Protein 3R89 (pdb70)

B-factor: mean 19.77, std 6.14, range [9.27, 49.95]

CATH classification: 3.20.20.70

Secondary structure (DSSP, 8-state):
----HHHHHHHHHHHH-SEEEE----GGGS----TT--HHHHHHHHHHHHHHHHTTS-SEEEEEHHHHHTTTTT--HHHHHHHHHHHTT--EEEEEEE---HHHH--HHHHHSGGG--SEEEE------SGGGHHHHHTTS-EEEEEEE--SGGGGTTTT-EETTEETHHHHHH--TTGGGG--TTS--SEEEEE----HHHHHHHHHHT---EEE----SSTTT---GGG-BTTBSEEEEE-HHHHTGGGGSTTGGG-HHHHHHHHHHHHHHHHHTT--/----HHHHHHHHHHHH-SEEEE----GGGS----TT--HHHHHHHHHHHHHHHHTTS-SEEEEEHHHHHTTTTT--HHHHHHHHHHHTT--EEEEEEE---HHHH--HHHHHSGGG--SEEEE------SGGGHHHHTTTS-EEEEEEE--SGGGGTTTT-EETTEETHHHHHH--HHHHTT--TTS--SEEEEE----HHHHHHHHHHT---EEE----SSTTT---GGG-BTTBSEEEEE-HHHHTGGGGSTTGGG-HHHHHHHHHHHHHHHHHTT--

Radius of gyration: 23.85 Å; Cα contacts (8 Å, |Δi|>4): 1178; chains: 2; bounding box: 47×58×73 Å

Nearest PDB structures (foldseek):
  3qw3-assembly1_A  TM=8.411E-01  e=5.923E-19  Leishmania infantum
  4mjz-assembly2_B-3  TM=7.878E-01  e=3.194E-18  Toxoplasma gondii
  3qw4-assembly1_C  TM=8.286E-01  e=8.671E-18  Leishmania donovani
  3qw4-assembly1_B  TM=8.020E-01  e=3.194E-18  Leishmania donovani
  4mjz-assembly1_A-2  TM=7.856E-01  e=4.100E-18  Toxoplasma gondii

Solvent-accessible surface area: 21578 Å² total

Sequence (560 aa):
SNAKIIDKLYEEKVSKNGFVCIGLDSSIDYIPENKAGKSVSEALFSSYNKEIIDQTYDVCAIYKLQIAYYESYGIEGIAYRDTLSYLRRREEKKDDLLSIGDVKRSDIAASAKYAKAHFEGDFETTDFITLNPYGDSIEEPYEEYIEKGDKGVFVLLRTSNPGAKKDFEVLPVDGEEFFYKVGDKREELNEKYIGKSGFGPIGLVVGATHSEEVEKIRKRYDKFFLIPGFGAQKADSNVYKLLEEGLNGGVVNSSRAILKNWQNYEDGSEKVGYYARKKAIETYEEEIKANEVSNAKIIDKLYEKVSKKNGFVCIGLDSSIDYIPEENKAGKSVSEALFSYNKEIIDQTYDVCAIYKLQIAYYESYGIEGIAYRDTLSYLRREEKDDLLSIGDVKRSDIAASAKYAKAHFEGDFETDFITLNPYGDSIEPYEEYIEKKGDKGVFVLLRTSNPGAKDFEVLPVDGEEFFYKVGDKRELNEEKYIGKSGFGPIGLVVGATHSEEVEKIRKRYDKFFLIPGFGAQKADSNVYKLLEEGLNGGVVNSSRAILKNWQNYEDGSEKVGYYARKKAIEETYEEIKANEV

Foldseek 3Di:
DDFLQVVLLQVLCVQQFQAEEELQDDPVLADPVCPPPDLLRRSQVLLVLQCVLCQRNHSEYEYACVSLVVVPPSVVNQLSSQVVCVVVVGAYEYADQAEDADPVLCVLCVACHPSNRHQEYEHEPCPSNPVSNVVVQVVRRHAYAYEAAAADPCSVVQQQDDDPRGGPSVVVVVVLVVQVVAQTPVQAGRYHYEYELHADVVLLVSCVVNVRAYEHAAFDDDLRTLNVLSNADVSGRYHYYDYCCLSNQLVVDPCSNVQSNVRSNVVSNVNSVSSCVVPD/DDFLAVVLLQVLCVQQFFAEEELQDDPVLAFCVCVPPDLLRRSLVLLCLQCVQCQRNHSEYEYALVSLVVVPPSVVNQLNSQVVCVVVVGAYEYADQAEDADPVLCCLCVACDPSNRHAEYEHECCDSSCVSNVVVQVVRRHAYAYEAAAADPCSVVQQFDDDPHGGPSVVVLVVLVVQVVAQTPVQAGRYHYEDELHADVVLLVVCVVNVRAYEHAAFDDDLRGLNVLSNADPSGRYHHYDYCCLSNQLVVDPNSNVCSNVSSNVVSNVNSVSNCVPPD

InterPro domains:
  IPR001754 Orotidine 5'-phosphate decarboxylase domain [PF00215] (18-254)
  IPR001754 Orotidine 5'-phosphate decarboxylase domain [SM00934] (16-265)
  IPR011060 Ribulose-phosphate binding barrel [SSF51366] (3-259)
  IPR011995 Orotidine 5'-phosphate decarboxylase, type 2 [MF_01215] (2-283)
  IPR011995 Orotidine 5'-phosphate decarboxylase, type 2 [PTHR43375] (2-283)
  IPR011995 Orotidine 5'-phosphate decarboxylase, type 2 [TIGR02127] (5-255)
  IPR013785 Aldolase-type TIM barrel [G3DSA:3.20.20.70] (1-287)

Structure (mmCIF, N/CA/C/O backbone):
data_3R89
#
_entry.id   3R89
#
_cell.length_a   39.507
_cell.length_b   108.848
_cell.length_c   138.171
_cell.angle_alpha   90.000
_cell.angle_beta   90.000
_cell.angle_gamma   90.000
#
_symmetry.space_group_name_H-M   'P 21 21 21'
#
loop_
_entity.id
_entity.type
_entity.pdbx_description
1 polymer "Orotidine 5'-phosphate decarboxylase"
2 water water
#
loop_
_atom_site.group_PDB
_atom_site.id
_atom_site.type_symbol
_atom_site.label_atom_id
_atom_site.label_alt_id
_atom_site.label_comp_id
_atom_site.label_asym_id
_atom_site.label_entity_id
_atom_site.label_seq_id
_atom_site.pdbx_PDB_ins_code
_atom_site.Cartn_x
_atom_site.Cartn_y
_atom_site.Cartn_z
_atom_site.occupancy
_atom_site.B_iso_or_equiv
_atom_site.auth_seq_id
_atom_site.auth_comp_id
_atom_site.auth_asym_id
_atom_site.auth_atom_id
_atom_site.pdbx_PDB_model_num
ATOM 1 N N . SER A 1 1 ? 51.436 1.517 5.714 1.00 42.62 -2 SER A N 1
ATOM 2 C CA . SER A 1 1 ? 50.076 1.907 5.187 1.00 42.34 -2 SER A CA 1
ATOM 3 C C . SER A 1 1 ? 48.959 1.775 6.235 1.00 40.97 -2 SER A C 1
ATOM 4 O O . SER A 1 1 ? 48.491 2.802 6.753 1.00 41.62 -2 SER A O 1
ATOM 6 N N . ASN A 1 2 ? 48.540 0.533 6.546 1.00 39.69 -1 ASN A N 1
ATOM 7 C CA . ASN A 1 2 ? 47.388 0.253 7.460 1.00 36.92 -1 ASN A CA 1
ATOM 8 C C . ASN A 1 2 ? 47.515 0.989 8.805 1.00 34.90 -1 ASN A C 1
ATOM 9 O O . ASN A 1 2 ? 48.599 1.020 9.402 1.00 34.87 -1 ASN A O 1
ATOM 14 N N . ALA A 1 3 ? 46.420 1.594 9.265 1.00 31.99 0 ALA A N 1
ATOM 15 C CA . ALA A 1 3 ? 46.436 2.421 10.487 1.00 29.97 0 ALA A CA 1
ATOM 16 C C . ALA A 1 3 ? 46.909 1.608 11.689 1.00 28.73 0 ALA A C 1
ATOM 17 O O . ALA A 1 3 ? 46.577 0.422 11.815 1.00 27.79 0 ALA A O 1
ATOM 27 N N . LYS A 1 5 ? 47.383 3.369 15.235 1.00 22.24 2 LYS A N 1
ATOM 28 C CA . LYS A 1 5 ? 46.644 3.947 16.382 1.00 21.29 2 LYS A CA 1
ATOM 29 C C . LYS A 1 5 ? 45.130 3.660 16.287 1.00 20.84 2 LYS A C 1
ATOM 30 O O . LYS A 1 5 ? 44.552 3.693 15.183 1.00 19.49 2 LYS A O 1
ATOM 36 N N . ILE A 1 6 ? 44.490 3.354 17.426 1.00 19.30 3 ILE A N 1
ATOM 37 C CA . ILE A 1 6 ? 43.055 3.000 17.407 1.00 18.86 3 ILE A CA 1
ATOM 38 C C . ILE A 1 6 ? 42.177 4.128 16.846 1.00 18.38 3 ILE A C 1
ATOM 39 O O . ILE A 1 6 ? 41.192 3.856 16.171 1.00 18.11 3 ILE A O 1
ATOM 44 N N . ILE A 1 7 ? 42.526 5.391 17.100 1.00 18.14 4 ILE A N 1
ATOM 45 C CA . ILE A 1 7 ? 41.753 6.495 16.531 1.00 19.56 4 ILE A CA 1
ATOM 46 C C . ILE A 1 7 ? 41.846 6.511 15.003 1.00 19.87 4 ILE A C 1
ATOM 47 O O . ILE A 1 7 ? 40.859 6.818 14.321 1.00 19.94 4 ILE A O 1
ATOM 52 N N . ASP A 1 8 ? 43.020 6.137 14.476 1.00 19.60 5 ASP A N 1
ATOM 53 C CA . ASP A 1 8 ? 43.218 6.093 13.037 1.00 19.87 5 ASP A CA 1
ATOM 54 C C . ASP A 1 8 ? 42.462 4.926 12.476 1.00 18.87 5 ASP A C 1
ATOM 55 O O . ASP A 1 8 ? 41.909 5.034 11.390 1.00 19.26 5 ASP A O 1
ATOM 60 N N . LYS A 1 9 ? 42.405 3.822 13.217 1.00 18.60 6 LYS A N 1
ATOM 61 C CA . LYS A 1 9 ? 41.600 2.677 12.775 1.00 18.28 6 LYS A CA 1
ATOM 62 C C . LYS A 1 9 ? 40.120 3.051 12.690 1.00 17.56 6 LYS A C 1
ATOM 63 O O . LYS A 1 9 ? 39.434 2.672 11.735 1.00 17.23 6 LYS A O 1
ATOM 69 N N . LEU A 1 10 ? 39.640 3.794 13.682 1.00 16.03 7 LEU A N 1
ATOM 70 C CA . LEU A 1 10 ? 38.240 4.218 13.664 1.00 16.33 7 LEU A CA 1
ATOM 71 C C . LEU A 1 10 ? 37.997 5.183 12.486 1.00 16.07 7 LEU A C 1
ATOM 72 O O . LEU A 1 10 ? 37.011 5.048 11.776 1.00 15.95 7 LEU A O 1
ATOM 77 N N . TYR A 1 11 ? 38.907 6.128 12.273 1.00 16.60 8 TYR A N 1
ATOM 78 C CA . TYR A 1 11 ? 38.782 7.048 11.130 1.00 17.65 8 TYR A CA 1
ATOM 79 C C . TYR A 1 11 ? 38.685 6.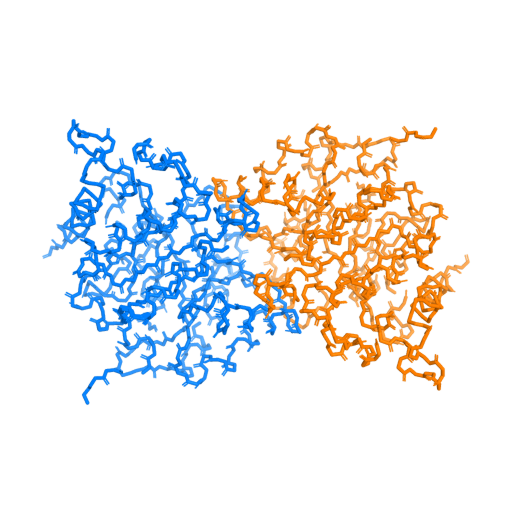266 9.830 1.00 17.57 8 TYR A C 1
ATOM 80 O O . TYR A 1 11 ? 37.823 6.583 8.964 1.00 16.70 8 TYR A O 1
ATOM 89 N N A GLU A 1 12 ? 39.583 5.268 9.694 0.50 17.72 9 GLU A N 1
ATOM 90 N N B GLU A 1 12 ? 39.523 5.245 9.674 0.50 17.77 9 GLU A N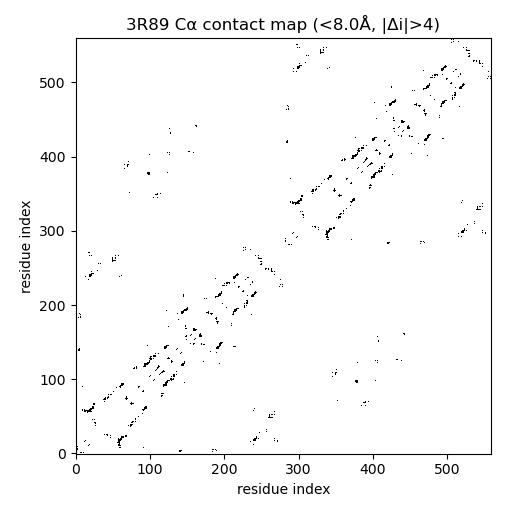 1
ATOM 91 C CA A GLU A 1 12 ? 39.622 4.309 8.565 0.50 18.32 9 GLU A CA 1
ATOM 92 C CA B GLU A 1 12 ? 39.490 4.468 8.442 0.50 18.43 9 GLU A CA 1
ATOM 93 C C A GLU A 1 12 ? 38.248 3.661 8.374 0.50 17.82 9 GLU A C 1
ATOM 94 C C B GLU A 1 12 ? 38.224 3.606 8.333 0.50 17.86 9 GLU A C 1
ATOM 95 O O A GLU A 1 12 ? 37.686 3.682 7.274 0.50 17.37 9 GLU A O 1
ATOM 96 O O B GLU A 1 12 ? 37.702 3.426 7.230 0.50 17.54 9 GLU A O 1
ATOM 107 N N . LYS A 1 13 ? 37.720 3.101 9.465 1.00 17.10 10 LYS A N 1
ATOM 108 C CA . LYS A 1 13 ? 36.436 2.364 9.466 1.00 17.28 10 LYS A CA 1
ATOM 109 C C . LYS A 1 13 ? 35.293 3.262 9.051 1.00 16.59 10 LYS A C 1
ATOM 110 O O . LYS A 1 13 ? 34.403 2.833 8.285 1.00 16.90 10 LYS A O 1
ATOM 116 N N . VAL A 1 14 ? 35.318 4.508 9.527 1.00 15.64 11 VAL A N 1
ATOM 117 C CA . VAL A 1 14 ? 34.259 5.477 9.163 1.00 15.87 11 VAL A CA 1
ATOM 118 C C . VAL A 1 14 ? 34.344 5.846 7.656 1.00 17.02 11 VAL A C 1
ATOM 119 O O . VAL A 1 14 ? 33.342 5.954 6.964 1.00 16.04 11 VAL A O 1
ATOM 123 N N . SER A 1 15 ? 35.565 6.030 7.168 1.00 17.38 12 SER A N 1
ATOM 124 C CA . SER A 1 15 ? 35.795 6.288 5.768 1.00 19.02 12 SER A CA 1
ATOM 125 C C . SER A 1 15 ? 35.273 5.123 4.912 1.00 18.99 12 SER A C 1
ATOM 126 O O . SER A 1 15 ? 34.640 5.355 3.880 1.00 19.27 12 SER A O 1
ATOM 129 N N . LYS A 1 16 ? 35.513 3.882 5.336 1.00 18.55 13 LYS A N 1
ATOM 130 C CA . LYS A 1 16 ? 35.120 2.731 4.520 1.00 19.27 13 LYS A CA 1
ATOM 131 C C . LYS A 1 16 ? 33.662 2.305 4.670 1.00 18.38 13 LYS A C 1
ATOM 132 O O . LYS A 1 16 ? 33.013 1.922 3.672 1.00 18.22 13 LYS A O 1
ATOM 138 N N . ASN A 1 17 ? 33.170 2.322 5.906 1.00 16.99 14 ASN A N 1
ATOM 139 C CA . ASN A 1 17 ? 31.849 1.771 6.223 1.00 16.86 14 ASN A CA 1
ATOM 140 C C . ASN A 1 17 ? 30.789 2.826 6.532 1.00 16.00 14 ASN A C 1
ATOM 141 O O . ASN A 1 17 ? 29.632 2.476 6.756 1.00 17.08 14 ASN A O 1
ATOM 146 N N . GLY A 1 18 ? 31.190 4.089 6.610 1.00 15.15 15 GLY A N 1
ATOM 147 C CA . GLY A 1 18 ? 30.290 5.165 7.033 1.00 13.81 15 GLY A CA 1
ATOM 148 C C . GLY A 1 18 ? 30.305 5.384 8.542 1.00 13.77 15 GLY A C 1
ATOM 149 O O . GLY A 1 18 ? 30.975 4.651 9.274 1.00 14.73 15 GLY A O 1
ATOM 150 N N . PHE A 1 19 ? 29.543 6.379 9.001 1.00 12.88 16 PHE A N 1
ATOM 151 C CA . PHE A 1 19 ? 29.661 6.906 10.374 1.00 14.08 16 PHE A CA 1
ATOM 152 C C . PHE A 1 19 ? 28.641 6.283 11.334 1.00 14.54 16 PHE A C 1
ATOM 153 O O . PHE A 1 19 ? 28.531 6.705 12.472 1.00 15.31 16 PHE A O 1
ATOM 161 N N . VAL A 1 20 ? 27.898 5.275 10.892 1.00 14.70 17 VAL A N 1
ATOM 162 C CA . VAL A 1 20 ? 26.959 4.594 11.809 1.00 14.36 17 VAL A CA 1
ATOM 163 C C . VAL A 1 20 ? 27.647 3.725 12.876 1.00 14.32 17 VAL A C 1
ATOM 164 O O . VAL A 1 20 ? 28.583 2.971 12.587 1.00 14.72 17 VAL A O 1
ATOM 168 N N . CYS A 1 21 ? 27.190 3.905 14.115 1.00 13.66 18 CYS A N 1
ATOM 169 C CA . CYS A 1 21 ? 27.563 3.117 15.265 1.00 13.93 18 CYS A CA 1
ATOM 170 C C . CYS A 1 21 ? 26.327 2.321 15.617 1.00 13.80 18 CYS A C 1
ATOM 171 O O . CYS A 1 21 ? 25.280 2.895 15.907 1.00 15.20 18 CYS A O 1
ATOM 174 N N . ILE A 1 22 ? 26.433 0.996 15.584 1.00 12.92 19 ILE A N 1
ATOM 175 C CA . ILE A 1 22 ? 25.289 0.125 15.935 1.00 12.89 19 ILE A CA 1
ATOM 176 C C . ILE A 1 22 ? 25.310 -0.180 17.435 1.00 12.95 19 ILE A C 1
ATOM 177 O O . ILE A 1 22 ? 26.292 -0.736 17.958 1.00 12.92 19 ILE A O 1
ATOM 182 N N . GLY A 1 23 ? 24.217 0.146 18.113 1.00 12.33 20 GLY A N 1
ATOM 183 C CA . GLY A 1 23 ? 24.180 0.009 19.581 1.00 13.25 20 GLY A CA 1
ATOM 184 C C . GLY A 1 23 ? 23.547 -1.317 19.942 1.00 13.23 20 GLY A C 1
ATOM 185 O O . GLY A 1 23 ? 22.323 -1.445 19.828 1.00 14.37 20 GLY A O 1
ATOM 186 N N . LEU A 1 24 ? 24.370 -2.306 20.327 1.00 12.25 21 LEU A N 1
ATOM 187 C CA . LEU A 1 24 ? 23.861 -3.614 20.807 1.00 12.62 21 LEU A CA 1
ATOM 188 C C . LEU A 1 24 ? 23.400 -3.530 22.281 1.00 13.18 21 LEU A C 1
ATOM 189 O O . LEU A 1 24 ? 23.960 -4.175 23.160 1.00 13.85 21 LEU A O 1
ATOM 194 N N . ASP A 1 25 ? 22.353 -2.763 22.512 1.00 13.60 22 ASP A N 1
ATOM 195 C CA . ASP A 1 25 ? 21.825 -2.504 23.841 1.00 14.58 22 ASP A CA 1
ATOM 196 C C . ASP A 1 25 ? 20.735 -3.563 24.005 1.00 15.46 22 ASP A C 1
ATOM 197 O O . ASP A 1 25 ? 19.533 -3.245 24.030 1.00 16.36 22 ASP A O 1
ATOM 202 N N . SER A 1 26 ? 21.147 -4.822 24.055 1.00 15.14 23 SER A N 1
ATOM 203 C CA . SER A 1 26 ? 20.208 -5.896 23.764 1.00 16.25 23 SER A CA 1
ATOM 204 C C . SER A 1 26 ? 19.332 -6.297 24.941 1.00 16.56 23 SER A C 1
ATOM 205 O O . SER A 1 26 ? 19.767 -6.318 26.089 1.00 17.01 23 SER A O 1
ATOM 208 N N . SER A 1 27 ? 18.094 -6.628 24.617 1.00 17.90 24 SER A N 1
ATOM 209 C CA . SER A 1 27 ? 17.120 -7.109 25.571 1.00 17.95 24 SER A CA 1
ATOM 210 C C . SER A 1 27 ? 16.522 -8.400 25.033 1.00 17.77 24 SER A C 1
ATOM 211 O O . SER A 1 27 ? 16.327 -8.552 23.818 1.00 17.81 24 SER A O 1
ATOM 214 N N . ILE A 1 28 ? 16.221 -9.322 25.946 1.00 18.15 25 ILE A N 1
ATOM 215 C CA . ILE A 1 28 ? 15.485 -10.548 25.640 1.00 18.45 25 ILE A CA 1
ATOM 216 C C . ILE A 1 28 ? 14.136 -10.172 24.989 1.00 18.11 25 ILE A C 1
ATOM 217 O O . ILE A 1 28 ? 13.592 -10.911 24.147 1.00 17.59 25 ILE A O 1
ATOM 222 N N . ASP A 1 29 ? 13.591 -9.021 25.389 1.00 19.37 26 ASP A N 1
ATOM 223 C CA . ASP A 1 29 ? 12.321 -8.530 24.827 1.00 20.67 26 ASP A CA 1
ATOM 224 C C . ASP A 1 29 ? 12.375 -8.304 23.321 1.00 20.72 26 ASP A C 1
ATOM 225 O O . ASP A 1 29 ? 11.332 -8.309 22.662 1.00 20.42 26 ASP A O 1
ATOM 230 N N . TYR A 1 30 ? 13.569 -8.053 22.781 1.00 19.89 27 TYR A N 1
ATOM 231 C CA . TYR A 1 30 ? 13.734 -7.775 21.343 1.00 20.02 27 TYR A CA 1
ATOM 232 C C . TYR A 1 30 ? 13.941 -9.018 20.473 1.00 19.36 27 TYR A C 1
ATOM 233 O O . TYR A 1 30 ? 14.077 -8.896 19.257 1.00 20.19 27 TYR A O 1
ATOM 242 N N . ILE A 1 31 ? 14.027 -10.195 21.079 1.00 18.42 28 ILE A N 1
ATOM 243 C CA . ILE A 1 31 ? 14.519 -11.375 20.370 1.00 17.54 28 ILE A CA 1
ATOM 244 C C . ILE A 1 31 ? 13.318 -12.230 19.965 1.00 17.79 28 ILE A C 1
ATOM 245 O O . ILE A 1 31 ? 12.497 -12.499 20.809 1.00 18.05 28 ILE A O 1
ATOM 250 N N . PRO A 1 32 ? 13.240 -12.682 18.697 1.00 18.78 29 PRO A N 1
ATOM 251 C CA . PRO A 1 32 ? 12.140 -13.571 18.323 1.00 20.37 29 PRO A CA 1
ATOM 252 C C . PRO A 1 32 ? 12.038 -14.813 19.215 1.00 21.27 29 PRO A C 1
ATOM 253 O O . PRO A 1 32 ? 13.057 -15.431 19.559 1.00 20.14 29 PRO A O 1
ATOM 257 N N . GLU A 1 33 ? 10.800 -15.209 19.533 1.00 22.90 30 GLU A N 1
ATOM 258 C CA . GLU A 1 33 ? 10.558 -16.412 20.341 1.00 24.68 30 GLU A CA 1
ATOM 259 C C . GLU A 1 33 ? 11.315 -17.645 19.837 1.00 24.91 30 GLU A C 1
ATOM 260 O O . GLU A 1 33 ? 11.948 -18.338 20.639 1.00 25.34 30 GLU A O 1
ATOM 266 N N . ASN A 1 34 ? 11.297 -17.885 18.522 1.00 24.53 31 ASN A N 1
ATOM 267 C CA . ASN A 1 34 ? 12.040 -18.998 17.926 1.00 25.04 31 ASN A CA 1
ATOM 268 C C . ASN A 1 34 ? 13.567 -18.951 18.105 1.00 23.94 31 ASN A C 1
ATOM 269 O O . ASN A 1 34 ? 14.230 -19.982 18.129 1.00 23.69 31 ASN A O 1
ATOM 282 N N . LYS A 1 36 ? 15.063 -17.396 20.806 1.00 22.40 33 LYS A N 1
ATOM 283 C CA . LYS A 1 36 ? 15.375 -17.607 22.219 1.00 22.67 33 LYS A CA 1
ATOM 284 C C . LYS A 1 36 ? 14.940 -18.981 22.754 1.00 22.46 33 LYS A C 1
ATOM 285 O O . LYS A 1 36 ? 15.359 -19.381 23.824 1.00 21.40 33 LYS A O 1
ATOM 291 N N . ALA A 1 37 ? 14.108 -19.693 21.996 1.00 21.87 34 ALA A N 1
ATOM 292 C CA . ALA A 1 37 ? 13.656 -21.050 22.380 1.00 21.44 34 ALA A CA 1
ATOM 293 C C . ALA A 1 37 ? 14.813 -21.985 22.729 1.00 21.94 34 ALA A C 1
ATOM 294 O O . ALA A 1 37 ? 15.708 -22.242 21.904 1.00 22.12 34 ALA A O 1
ATOM 296 N N . GLY A 1 38 ? 14.793 -22.481 23.965 1.00 22.04 35 GLY A N 1
ATOM 297 C CA . GLY A 1 38 ? 15.744 -23.478 24.405 1.00 23.23 35 GLY A CA 1
ATOM 298 C C . GLY A 1 38 ? 17.023 -22.884 24.940 1.00 22.68 35 GLY A C 1
ATOM 299 O O . GLY A 1 38 ? 17.819 -23.597 25.536 1.00 24.59 35 GLY A O 1
ATOM 300 N N . LYS A 1 39 ? 17.221 -21.575 24.764 1.00 21.97 36 LYS A N 1
ATOM 301 C CA . LYS A 1 39 ? 18.468 -20.950 25.178 1.00 20.33 36 LYS A CA 1
ATOM 302 C C . LYS A 1 39 ? 18.407 -20.293 26.562 1.00 20.13 36 LYS A C 1
ATOM 303 O O . LYS A 1 39 ? 17.341 -19.844 27.011 1.00 20.41 36 LYS A O 1
ATOM 309 N N . SER A 1 40 ? 19.560 -20.241 27.223 1.00 19.64 37 SER A N 1
ATOM 310 C CA . SER A 1 40 ? 19.715 -19.492 28.467 1.00 19.60 37 SER A CA 1
ATOM 311 C C . SER A 1 40 ? 19.727 -18.007 28.084 1.00 18.46 37 SER A C 1
ATOM 312 O O . SER A 1 40 ? 19.792 -17.681 26.892 1.00 18.02 37 SER A O 1
ATOM 315 N N . VAL A 1 41 ? 19.655 -17.118 29.074 1.00 18.22 38 VAL A N 1
ATOM 316 C CA . VAL A 1 41 ? 19.714 -15.669 28.796 1.00 18.20 38 VAL A CA 1
ATOM 317 C C . VAL A 1 41 ? 21.032 -15.320 28.085 1.00 16.79 38 VAL A C 1
ATOM 318 O O . VAL A 1 41 ? 21.016 -14.620 27.070 1.00 16.63 38 VAL A O 1
ATOM 322 N N . SER A 1 42 ? 22.156 -15.846 28.574 1.00 17.06 39 SER A N 1
ATOM 323 C CA . SER A 1 42 ? 23.466 -15.558 27.944 1.00 16.88 39 SER A CA 1
ATOM 324 C C . SER A 1 42 ? 23.545 -16.086 26.493 1.00 16.17 39 SER A C 1
ATOM 325 O O . SER A 1 42 ? 24.061 -15.434 25.595 1.00 16.18 39 SER A O 1
ATOM 328 N N . GLU A 1 43 ? 23.028 -17.285 26.252 1.00 17.22 40 GLU A N 1
ATOM 329 C CA . GLU A 1 43 ? 23.033 -17.839 24.889 1.00 16.56 40 GLU A CA 1
ATOM 330 C C . GLU A 1 43 ? 22.141 -17.033 23.959 1.00 16.10 40 GLU A C 1
ATOM 331 O O . GLU A 1 43 ? 22.493 -16.799 22.793 1.00 17.10 40 GLU A O 1
ATOM 337 N N . ALA A 1 44 ? 20.970 -16.630 24.449 1.00 16.20 41 ALA A N 1
ATOM 338 C CA . ALA A 1 44 ? 20.012 -15.897 23.619 1.00 14.31 41 ALA A CA 1
ATOM 339 C C . ALA A 1 44 ? 20.549 -14.519 23.240 1.00 14.80 41 ALA A C 1
ATOM 340 O O . ALA A 1 44 ? 20.547 -14.135 22.057 1.00 13.73 41 ALA A O 1
ATOM 342 N N . LEU A 1 45 ? 21.030 -13.791 24.240 1.00 13.81 42 LEU A N 1
ATOM 343 C CA . LEU A 1 45 ? 21.601 -12.467 23.958 1.00 14.53 42 LEU A CA 1
ATOM 344 C C . LEU A 1 45 ? 22.746 -12.596 22.983 1.00 15.07 42 LEU A C 1
ATOM 345 O O . LEU A 1 45 ? 22.807 -11.817 22.043 1.00 15.43 42 LEU A O 1
ATOM 350 N N . PHE A 1 46 ? 23.651 -13.567 23.186 1.00 14.44 43 PHE A N 1
ATOM 351 C CA . PHE A 1 46 ? 24.803 -13.667 22.278 1.00 15.07 43 PHE A CA 1
ATOM 352 C C . PHE A 1 46 ? 24.386 -14.022 20.824 1.00 15.21 43 PHE A C 1
ATOM 353 O O . PHE A 1 46 ? 24.850 -13.419 19.867 1.00 13.67 43 PHE A O 1
ATOM 361 N N A SER A 1 47 ? 23.515 -15.014 20.685 0.50 15.26 44 SER A N 1
ATOM 362 N N B SER A 1 47 ? 23.521 -15.022 20.694 0.50 15.66 44 SER A N 1
ATOM 363 C CA A SER A 1 47 ? 23.017 -15.448 19.375 0.50 15.12 44 SER A CA 1
ATOM 364 C CA B SER A 1 47 ? 23.023 -15.471 19.391 0.50 16.04 44 SER A CA 1
ATOM 365 C C A SER A 1 47 ? 22.335 -14.336 18.586 0.50 15.10 44 SER A C 1
ATOM 366 C C B SER A 1 47 ? 22.333 -14.353 18.595 0.50 15.55 44 SER A C 1
ATOM 367 O O A SER A 1 47 ? 22.507 -14.223 17.364 0.50 15.35 44 SER A O 1
ATOM 368 O O B SER A 1 47 ? 22.508 -14.247 17.373 0.50 15.81 44 SER A O 1
ATOM 373 N N . TYR A 1 48 ? 21.562 -13.519 19.293 1.00 14.91 45 TYR A N 1
ATOM 374 C CA . TYR A 1 48 ? 20.897 -12.362 18.699 1.00 14.29 45 TYR A CA 1
ATOM 375 C C . TYR A 1 48 ? 21.942 -11.330 18.251 1.00 13.82 45 TYR A C 1
ATOM 376 O O . TYR A 1 48 ? 21.885 -10.835 17.116 1.00 13.69 45 TYR A O 1
ATOM 385 N N . ASN A 1 49 ? 22.947 -11.057 19.091 1.00 14.42 46 ASN A N 1
ATOM 386 C CA . ASN A 1 49 ? 23.983 -10.072 18.699 1.00 14.40 46 ASN A CA 1
ATOM 387 C C . ASN A 1 49 ? 24.758 -10.578 17.504 1.00 14.82 46 ASN A C 1
ATOM 388 O O . ASN A 1 49 ? 25.025 -9.815 16.591 1.00 15.72 46 ASN A O 1
ATOM 393 N N . LYS A 1 50 ? 25.158 -11.849 17.549 1.00 14.73 47 LYS A N 1
ATOM 394 C CA . LYS A 1 50 ? 25.867 -12.451 16.455 1.00 15.99 47 LYS A CA 1
ATOM 395 C C . LYS A 1 50 ? 25.099 -12.355 15.140 1.00 15.95 47 LYS A C 1
ATOM 396 O O . LYS A 1 50 ? 25.681 -12.065 14.103 1.00 16.12 47 LYS A O 1
ATOM 402 N N . GLU A 1 51 ? 23.808 -12.666 15.171 1.00 15.83 48 GLU A N 1
ATOM 403 C CA . GLU A 1 51 ? 22.973 -12.541 13.967 1.00 16.83 48 GLU A CA 1
ATOM 404 C C . GLU A 1 51 ? 23.026 -11.107 13.390 1.00 16.47 48 GLU A C 1
ATOM 405 O O . GLU A 1 51 ? 23.144 -10.895 12.158 1.00 16.52 48 GLU A O 1
ATOM 411 N N . ILE A 1 52 ? 22.977 -10.130 14.282 1.00 14.38 49 ILE A N 1
ATOM 412 C CA . ILE A 1 52 ? 23.044 -8.728 13.875 1.00 13.94 49 ILE A CA 1
ATOM 413 C C . ILE A 1 52 ? 24.436 -8.337 13.338 1.00 13.68 49 ILE A C 1
ATOM 414 O O . ILE A 1 52 ? 24.550 -7.781 12.237 1.00 13.45 49 ILE A O 1
ATOM 419 N N . ILE A 1 53 ? 25.484 -8.681 14.082 1.00 13.38 50 ILE A N 1
ATOM 420 C CA . ILE A 1 53 ? 26.864 -8.404 13.674 1.00 13.37 50 ILE A CA 1
ATOM 421 C C . ILE A 1 53 ? 27.162 -8.967 12.273 1.00 14.79 50 ILE A C 1
ATOM 422 O O . ILE A 1 53 ? 27.680 -8.243 11.410 1.00 15.19 50 ILE A O 1
ATOM 427 N N . ASP A 1 54 ? 26.864 -10.255 12.062 1.00 15.22 51 ASP A N 1
ATOM 428 C CA . ASP A 1 54 ? 27.149 -10.925 10.807 1.00 16.23 51 ASP A CA 1
ATOM 429 C C . ASP A 1 54 ? 26.569 -10.253 9.580 1.00 16.59 51 ASP A C 1
ATOM 430 O O . ASP A 1 54 ? 27.153 -10.362 8.498 1.00 16.49 51 ASP A O 1
ATOM 435 N N . GLN A 1 55 ? 25.440 -9.566 9.743 1.00 15.49 52 GLN A N 1
ATOM 436 C CA . GLN A 1 55 ? 24.767 -8.888 8.634 1.00 15.25 52 GLN A CA 1
ATOM 437 C C . GLN A 1 55 ? 25.093 -7.395 8.568 1.00 15.10 52 GLN A C 1
ATOM 438 O O . GLN A 1 55 ? 24.667 -6.728 7.646 1.00 14.70 52 GLN A O 1
ATOM 444 N N . THR A 1 56 ? 25.829 -6.872 9.540 1.00 15.08 53 THR A N 1
ATOM 445 C CA . THR A 1 56 ? 26.009 -5.400 9.612 1.00 14.87 53 THR A CA 1
ATOM 446 C C . THR A 1 56 ? 27.426 -4.926 9.681 1.00 15.20 53 THR A C 1
ATOM 447 O O . THR A 1 56 ? 27.661 -3.710 9.695 1.00 15.66 53 THR A O 1
ATOM 451 N N . TYR A 1 57 ? 28.365 -5.859 9.762 1.00 16.69 54 TYR A N 1
ATOM 452 C CA . TYR A 1 57 ? 29.790 -5.513 10.029 1.00 16.62 54 TYR A CA 1
ATOM 453 C C . TYR A 1 57 ? 30.428 -4.593 8.979 1.00 17.26 54 TYR A C 1
ATOM 454 O O . TYR A 1 57 ? 31.386 -3.846 9.279 1.00 16.53 54 TYR A O 1
ATOM 463 N N . ASP A 1 58 ? 29.929 -4.648 7.747 1.00 16.40 55 ASP A N 1
ATOM 464 C CA . ASP A 1 58 ? 30.452 -3.789 6.699 1.00 17.72 55 ASP A CA 1
ATOM 465 C C . ASP A 1 58 ? 29.577 -2.539 6.446 1.00 17.40 55 ASP A C 1
ATOM 466 O O . ASP A 1 58 ? 29.853 -1.806 5.503 1.00 18.19 55 ASP A O 1
ATOM 471 N N . VAL A 1 59 ? 28.507 -2.327 7.223 1.00 15.43 56 VAL A N 1
ATOM 472 C CA . VAL A 1 59 ? 27.674 -1.112 7.073 1.00 14.97 56 VAL A CA 1
ATOM 473 C C . VAL A 1 59 ? 27.610 -0.241 8.344 1.00 14.72 56 VAL A C 1
ATOM 474 O O . VAL A 1 59 ? 26.707 0.585 8.522 1.00 15.92 56 VAL A O 1
ATOM 478 N N . CYS A 1 60 ? 28.576 -0.450 9.233 1.00 14.27 57 CYS A N 1
ATOM 479 C CA . CYS A 1 60 ? 28.800 0.433 10.359 1.00 14.03 57 CYS A CA 1
ATOM 480 C C . CYS A 1 60 ? 30.285 0.489 10.677 1.00 13.82 57 CYS A C 1
ATOM 481 O O . CYS A 1 60 ? 31.046 -0.402 10.297 1.00 15.60 57 CYS A O 1
ATOM 484 N N . ALA A 1 61 ? 30.687 1.540 11.370 1.00 13.25 58 ALA A N 1
ATOM 485 C CA . ALA A 1 61 ? 32.100 1.712 11.684 1.00 12.45 58 ALA A CA 1
ATOM 486 C C . ALA A 1 61 ? 32.531 0.977 12.936 1.00 12.38 58 ALA A C 1
ATOM 487 O O . ALA A 1 61 ? 33.747 0.623 13.110 1.00 13.43 58 ALA A O 1
ATOM 489 N N . ILE A 1 62 ? 31.564 0.721 13.822 1.00 12.62 59 ILE A N 1
ATOM 490 C CA . ILE A 1 62 ? 31.862 0.384 15.231 1.00 12.14 59 ILE A CA 1
ATOM 491 C C . ILE A 1 62 ? 30.531 -0.024 15.877 1.00 13.52 59 ILE A C 1
ATOM 492 O O . ILE A 1 62 ? 29.419 0.400 15.410 1.00 12.94 59 ILE A O 1
ATOM 497 N N . TYR A 1 63 ? 30.641 -0.882 16.894 1.00 12.34 60 TYR A N 1
ATOM 498 C CA . TYR A 1 63 ? 29.501 -1.255 17.710 1.00 12.82 60 TYR A CA 1
ATOM 499 C C . TYR A 1 63 ? 29.665 -0.679 19.088 1.00 13.06 60 TYR A C 1
ATOM 500 O O . TYR A 1 63 ? 30.780 -0.662 19.632 1.00 13.09 60 TYR A O 1
ATOM 509 N N . LYS A 1 64 ? 28.553 -0.240 19.679 1.00 11.96 61 LYS A N 1
ATOM 510 C CA . LYS A 1 64 ? 28.559 0.245 21.051 1.00 11.97 61 LYS A CA 1
ATOM 511 C C . LYS A 1 64 ? 27.631 -0.608 21.911 1.00 13.26 61 LYS A C 1
ATOM 512 O O . LYS A 1 64 ? 26.525 -0.965 21.479 1.00 14.44 61 LYS A O 1
ATOM 518 N N . LEU A 1 65 ? 28.077 -0.961 23.118 1.00 13.10 62 LEU A N 1
ATOM 519 C CA . LEU A 1 65 ? 27.245 -1.770 23.989 1.00 14.21 62 LEU A CA 1
ATOM 520 C C . LEU A 1 65 ? 26.949 -1.019 25.267 1.00 14.26 62 LEU A C 1
ATOM 521 O O . LEU A 1 65 ? 27.885 -0.696 26.020 1.00 13.87 62 LEU A O 1
ATOM 526 N N . GLN A 1 66 ? 25.668 -0.707 25.495 1.00 14.68 63 GLN A N 1
ATOM 527 C CA . GLN A 1 66 ? 25.289 -0.046 26.755 1.00 15.19 63 GLN A CA 1
ATOM 528 C C . GLN A 1 66 ? 25.296 -1.133 27.815 1.00 14.18 63 GLN A C 1
ATOM 529 O O . GLN A 1 66 ? 24.414 -1.990 27.840 1.00 14.24 63 GLN A O 1
ATOM 535 N N . ILE A 1 67 ? 26.299 -1.102 28.685 1.00 14.29 64 ILE A N 1
ATOM 536 C CA . ILE A 1 67 ? 26.547 -2.214 29.592 1.00 13.54 64 ILE A CA 1
ATOM 537 C C . ILE A 1 67 ? 25.405 -2.352 30.604 1.00 13.49 64 ILE A C 1
ATOM 538 O O . ILE A 1 67 ? 25.187 -3.443 31.154 1.00 13.47 64 ILE A O 1
ATOM 543 N N . ALA A 1 68 ? 24.635 -1.276 30.810 1.00 13.10 65 ALA A N 1
ATOM 544 C CA . ALA A 1 68 ? 23.487 -1.377 31.744 1.00 13.71 65 ALA A CA 1
ATOM 545 C C . ALA A 1 68 ? 22.526 -2.498 31.352 1.00 13.63 65 ALA A C 1
ATOM 546 O O . ALA A 1 68 ? 21.961 -3.157 32.214 1.00 13.94 65 ALA A O 1
ATOM 548 N N . TYR A 1 69 ? 22.307 -2.698 30.052 1.00 13.51 66 TYR A N 1
ATOM 549 C CA . TYR A 1 69 ? 21.414 -3.771 29.597 1.00 15.03 66 TYR A CA 1
ATOM 550 C C . TYR A 1 69 ? 21.959 -5.139 30.016 1.00 14.46 66 TYR A C 1
ATOM 551 O O . TYR A 1 69 ? 21.202 -6.018 30.435 1.00 16.01 66 TYR A O 1
ATOM 560 N N . TYR A 1 70 ? 23.272 -5.309 29.911 1.00 12.81 67 TYR A N 1
ATOM 561 C CA . TYR A 1 70 ? 23.884 -6.596 30.277 1.00 12.75 67 TYR A CA 1
ATOM 562 C C . TYR A 1 70 ? 23.904 -6.760 31.803 1.00 12.98 67 TYR A C 1
ATOM 563 O O . TYR A 1 70 ? 23.579 -7.849 32.311 1.00 13.82 67 TYR A O 1
ATOM 572 N N . GLU A 1 71 ? 24.239 -5.691 32.532 1.00 13.08 68 GLU A N 1
ATOM 573 C CA . GLU A 1 71 ? 24.227 -5.765 34.021 1.00 14.36 68 GLU A CA 1
ATOM 574 C C . GLU A 1 71 ? 22.805 -6.104 34.519 1.00 14.67 68 GLU A C 1
ATOM 575 O O . GLU A 1 71 ? 22.643 -6.763 35.563 1.00 14.47 68 GLU A O 1
ATOM 581 N N . SER A 1 72 ? 21.783 -5.669 33.780 1.00 13.85 69 SER A N 1
ATOM 582 C CA . SER A 1 72 ? 20.376 -5.906 34.218 1.00 14.97 69 SER A CA 1
ATOM 583 C C . SER A 1 72 ? 19.994 -7.371 34.250 1.00 15.92 69 SER A C 1
ATOM 584 O O . SER A 1 72 ? 19.004 -7.761 34.916 1.00 16.08 69 SER A O 1
ATOM 587 N N . TYR A 1 73 ? 20.753 -8.171 33.511 1.00 15.72 70 TYR A N 1
ATOM 588 C CA . TYR A 1 73 ? 20.566 -9.630 33.471 1.00 16.35 70 TYR A CA 1
ATOM 589 C C . TYR A 1 73 ? 21.546 -10.393 34.360 1.00 16.59 70 TYR A C 1
ATOM 590 O O . TYR A 1 73 ? 21.620 -11.635 34.286 1.00 17.71 70 TYR A O 1
ATOM 599 N N . GLY A 1 74 ? 22.262 -9.678 35.222 1.00 16.28 71 GLY A N 1
ATOM 600 C CA . GLY A 1 74 ? 23.182 -10.315 36.177 1.00 15.75 71 GLY A CA 1
ATOM 601 C C . GLY A 1 74 ? 24.332 -11.060 35.508 1.00 15.78 71 GLY A C 1
ATOM 602 O O . GLY A 1 74 ? 24.813 -10.646 34.450 1.00 16.21 71 GLY A O 1
ATOM 603 N N . ILE A 1 75 ? 24.743 -12.180 36.096 1.00 15.14 72 ILE A N 1
ATOM 604 C CA . ILE A 1 75 ? 25.857 -12.966 35.543 1.00 15.48 72 ILE A CA 1
ATOM 605 C C . ILE A 1 75 ? 25.572 -13.403 34.094 1.00 15.02 72 ILE A C 1
ATOM 606 O O . ILE A 1 75 ? 26.449 -13.336 33.261 1.00 14.65 72 ILE A O 1
ATOM 611 N N . GLU A 1 76 ? 24.360 -13.865 33.794 1.00 15.46 73 GLU A N 1
ATOM 612 C CA . GLU A 1 76 ? 24.047 -14.273 32.410 1.00 16.33 73 GLU A CA 1
ATOM 613 C C . GLU A 1 76 ? 24.257 -13.128 31.422 1.00 15.24 73 GLU A C 1
ATOM 614 O O . GLU A 1 76 ? 24.746 -13.324 30.307 1.00 14.18 73 GLU A O 1
ATOM 620 N N . GLY A 1 77 ? 23.843 -11.928 31.813 1.00 14.67 74 GLY A N 1
ATOM 621 C CA . GLY A 1 77 ? 24.071 -10.766 30.964 1.00 14.71 74 GLY A CA 1
ATOM 622 C C . GLY A 1 77 ? 25.536 -10.469 30.770 1.00 15.17 74 GLY A C 1
ATOM 623 O O . GLY A 1 77 ? 25.957 -10.089 29.675 1.00 14.70 74 GLY A O 1
ATOM 632 N N . ILE A 1 79 ? 28.032 -12.607 30.930 1.00 13.67 76 ILE A N 1
ATOM 633 C CA . ILE A 1 79 ? 28.578 -13.630 30.054 1.00 13.98 76 ILE A CA 1
ATOM 634 C C . ILE A 1 79 ? 28.307 -13.271 28.579 1.00 15.06 76 ILE A C 1
ATOM 635 O O . ILE A 1 79 ? 29.221 -13.377 27.741 1.00 14.49 76 ILE A O 1
ATOM 640 N N . ALA A 1 80 ? 27.088 -12.799 28.269 1.00 14.03 77 ALA A N 1
ATOM 641 C CA . ALA A 1 80 ? 26.766 -12.358 26.888 1.00 14.19 77 ALA A CA 1
ATOM 642 C C . ALA A 1 80 ? 27.628 -11.166 26.486 1.00 14.32 77 ALA A C 1
ATOM 643 O O . ALA A 1 80 ? 28.057 -11.047 25.331 1.00 13.28 77 ALA A O 1
ATOM 645 N N . TYR A 1 81 ? 27.855 -10.279 27.448 1.00 13.96 78 TYR A N 1
ATOM 646 C CA . TYR A 1 81 ? 28.674 -9.097 27.183 1.00 14.15 78 TYR A CA 1
ATOM 647 C C . TYR A 1 81 ? 30.093 -9.549 26.758 1.00 14.14 78 TYR A C 1
ATOM 648 O O . TYR A 1 81 ? 30.590 -9.136 25.721 1.00 14.17 78 TYR A O 1
ATOM 657 N N . ARG A 1 82 ? 30.710 -10.413 27.556 1.00 14.35 79 ARG A N 1
ATOM 658 C CA . ARG A 1 82 ? 32.040 -10.977 27.277 1.00 15.31 79 ARG A CA 1
ATOM 659 C C . ARG A 1 82 ? 32.075 -11.694 25.898 1.00 15.50 79 ARG A C 1
ATOM 660 O O . ARG A 1 82 ? 32.959 -11.467 25.077 1.00 15.70 79 ARG A O 1
ATOM 668 N N . ASP A 1 83 ? 31.101 -12.568 25.668 1.00 15.39 80 ASP A N 1
ATOM 669 C CA . ASP A 1 83 ? 31.037 -13.354 24.425 1.00 15.90 80 ASP A CA 1
ATOM 670 C C . ASP A 1 83 ? 30.894 -12.434 23.195 1.00 15.02 80 ASP A C 1
ATOM 671 O O . ASP A 1 83 ? 31.513 -12.675 22.170 1.00 16.36 80 ASP A O 1
ATOM 676 N N . THR A 1 84 ? 30.049 -11.407 23.292 1.00 15.29 81 THR A N 1
ATOM 677 C CA . THR A 1 84 ? 29.868 -10.444 22.196 1.00 14.75 81 THR A CA 1
ATOM 678 C C . THR A 1 84 ? 31.178 -9.693 21.894 1.00 14.79 81 THR A C 1
ATOM 679 O O . THR A 1 84 ? 31.612 -9.600 20.718 1.00 14.93 81 THR A O 1
ATOM 683 N N . LEU A 1 85 ? 31.826 -9.191 22.945 1.00 14.61 82 LEU A N 1
ATOM 684 C CA . LEU A 1 85 ? 33.085 -8.467 22.769 1.00 16.13 82 LEU A CA 1
ATOM 685 C C . LEU A 1 85 ? 34.184 -9.314 22.156 1.00 17.38 82 LEU A C 1
ATOM 686 O O . LEU A 1 85 ? 34.934 -8.839 21.285 1.00 19.54 82 LEU A O 1
ATOM 691 N N . SER A 1 86 ? 34.272 -10.561 22.607 1.00 17.95 83 SER A N 1
ATOM 692 C CA . SER A 1 86 ? 35.231 -11.524 22.070 1.00 17.77 83 SER A CA 1
ATOM 693 C C . SER A 1 86 ? 34.936 -11.779 20.578 1.00 17.47 83 SER A C 1
ATOM 694 O O . SER A 1 86 ? 35.829 -11.788 19.751 1.00 16.23 83 SER A O 1
ATOM 697 N N . TYR A 1 87 ? 33.667 -11.921 20.237 1.00 16.21 84 TYR A N 1
ATOM 698 C CA . TYR A 1 87 ? 33.279 -12.148 18.852 1.00 17.28 84 TYR A CA 1
ATOM 699 C C . TYR A 1 87 ? 33.634 -10.968 17.947 1.00 16.87 84 TYR A C 1
ATOM 700 O O . TYR A 1 87 ? 34.200 -11.151 16.860 1.00 17.60 84 TYR A O 1
ATOM 709 N N . LEU A 1 88 ? 33.304 -9.764 18.388 1.00 16.36 85 LEU A N 1
ATOM 710 C CA . LEU A 1 88 ? 33.736 -8.548 17.705 1.00 17.27 85 LEU A CA 1
ATOM 711 C C . LEU A 1 88 ? 35.248 -8.472 17.462 1.00 18.01 85 LEU A C 1
ATOM 712 O O . LEU A 1 88 ? 35.683 -8.193 16.337 1.00 17.82 85 LEU A O 1
ATOM 717 N N A ARG A 1 89 ? 36.024 -8.763 18.505 0.25 18.45 86 ARG A N 1
ATOM 718 N N B ARG A 1 89 ? 36.029 -8.718 18.510 0.25 17.91 86 ARG A N 1
ATOM 719 N N C ARG A 1 89 ? 36.036 -8.707 18.511 0.50 18.50 86 ARG A N 1
ATOM 720 C CA A ARG A 1 89 ? 37.485 -8.760 18.442 0.25 19.62 86 ARG A CA 1
ATOM 721 C CA B ARG A 1 89 ? 37.480 -8.582 18.448 0.25 18.56 86 ARG A CA 1
ATOM 722 C CA C ARG A 1 89 ? 37.491 -8.588 18.431 0.50 20.07 86 ARG A CA 1
ATOM 723 C C A ARG A 1 89 ? 38.014 -9.795 17.444 0.25 20.18 86 ARG A C 1
ATOM 724 C C B ARG A 1 89 ? 38.133 -9.657 17.577 0.25 19.07 86 ARG A C 1
ATOM 725 C C C ARG A 1 89 ? 38.080 -9.598 17.452 0.50 20.48 86 ARG A C 1
ATOM 726 O O A ARG A 1 89 ? 38.949 -9.519 16.693 0.25 20.61 86 ARG A O 1
ATOM 727 O O B ARG A 1 89 ? 39.113 -9.388 16.883 0.25 19.40 86 ARG A O 1
ATOM 728 O O C ARG A 1 89 ? 38.858 -9.233 16.570 0.50 21.25 86 ARG A O 1
ATOM 750 N N A GLU A 1 90 ? 37.413 -10.982 17.443 0.50 20.31 87 GLU A N 1
ATOM 751 N N B GLU A 1 90 ? 37.588 -10.869 17.615 0.50 18.95 87 GLU A N 1
ATOM 752 C CA A GLU A 1 90 ? 37.719 -12.008 16.441 0.50 21.94 87 GLU A CA 1
ATOM 753 C CA B GLU A 1 90 ? 38.101 -11.964 16.797 0.50 20.46 87 GLU A CA 1
ATOM 754 C C A GLU A 1 90 ? 37.475 -11.535 14.994 0.50 22.02 87 GLU A C 1
ATOM 755 C C B GLU A 1 90 ? 37.741 -11.800 15.317 0.50 21.05 87 GLU A C 1
ATOM 756 O O A GLU A 1 90 ? 38.337 -11.722 14.131 0.50 22.38 87 GLU A O 1
ATOM 757 O O B GLU A 1 90 ? 38.354 -12.427 14.451 0.50 21.18 87 GLU A O 1
ATOM 768 N N A LYS A 1 91 ? 36.308 -10.936 14.737 0.50 21.70 88 LYS A N 1
ATOM 769 N N B LYS A 1 91 ?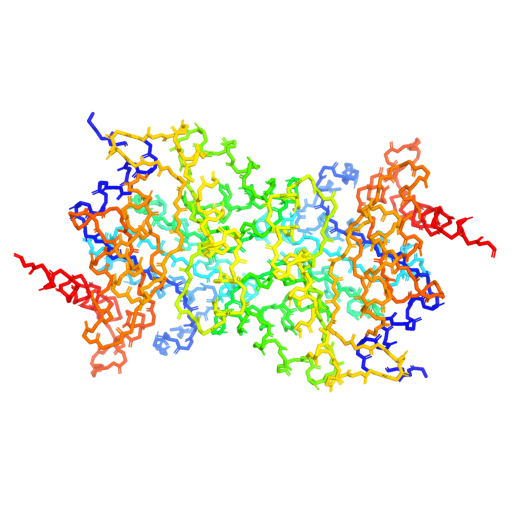 36.740 -10.968 15.032 0.50 21.14 88 LYS A N 1
ATOM 770 C CA A LYS A 1 91 ? 35.934 -10.454 13.401 0.50 21.80 88 LYS A CA 1
ATOM 771 C CA B LYS A 1 91 ? 36.369 -10.642 13.659 0.50 21.57 88 LYS A CA 1
ATOM 772 C C A LYS A 1 91 ? 36.668 -9.174 12.960 0.50 21.74 88 LYS A C 1
ATOM 773 C C B LYS A 1 91 ? 36.927 -9.286 13.230 0.50 21.69 88 LYS A C 1
ATOM 774 O O A LYS A 1 91 ? 36.274 -8.556 11.978 0.50 21.66 88 LYS A O 1
ATOM 775 O O B LYS A 1 91 ? 36.520 -8.734 12.209 0.50 21.58 88 LYS A O 1
ATOM 786 N N A ASP A 1 92 ? 37.709 -8.755 13.672 0.50 21.57 89 ASP A N 1
ATOM 787 N N B ASP A 1 92 ? 37.861 -8.754 14.011 0.50 21.92 89 ASP A N 1
ATOM 788 C CA A ASP A 1 92 ? 38.406 -7.507 13.316 0.50 22.11 89 ASP A CA 1
ATOM 789 C CA B ASP A 1 92 ? 38.529 -7.491 13.670 0.50 22.83 89 ASP A CA 1
ATOM 790 C C A ASP A 1 92 ? 37.514 -6.256 13.414 0.50 21.42 89 ASP A C 1
ATOM 791 C C B ASP A 1 92 ? 37.584 -6.295 13.498 0.50 21.89 89 ASP A C 1
ATOM 792 O O A ASP A 1 92 ? 37.681 -5.289 12.647 0.50 21.99 89 ASP A O 1
ATOM 793 O O B ASP A 1 92 ? 37.768 -5.433 12.625 0.50 22.75 89 ASP A O 1
ATOM 802 N N . LEU A 1 93 ? 36.573 -6.257 14.355 1.00 20.69 90 LEU A N 1
ATOM 803 C CA . LEU A 1 93 ? 35.618 -5.172 14.427 1.00 18.63 90 LEU A CA 1
ATOM 804 C C . LEU A 1 93 ? 35.836 -4.340 15.688 1.00 17.50 90 LEU A C 1
ATOM 805 O O . LEU A 1 93 ? 36.406 -4.817 16.666 1.00 18.60 90 LEU A O 1
ATOM 810 N N . LEU A 1 94 ? 35.391 -3.089 15.657 1.00 15.70 91 LEU A N 1
ATOM 811 C CA . LEU A 1 94 ? 35.625 -2.182 16.762 1.00 15.43 91 LEU A CA 1
ATOM 812 C C . LEU A 1 94 ? 34.447 -2.106 17.723 1.00 14.59 91 LEU A C 1
ATOM 813 O O . LEU A 1 94 ? 33.302 -2.226 17.299 1.00 14.12 91 LEU A O 1
ATOM 818 N N . SER A 1 95 ? 34.742 -1.934 19.013 1.00 14.37 92 SER A N 1
ATOM 819 C CA . SER A 1 95 ? 33.694 -1.851 20.033 1.00 13.84 92 SER A CA 1
ATOM 820 C C . SER A 1 95 ? 33.886 -0.635 20.943 1.00 13.63 92 SER A C 1
ATOM 821 O O . SER A 1 95 ? 35.025 -0.220 21.263 1.00 13.23 92 SER A O 1
ATOM 824 N N . ILE A 1 96 ? 32.770 -0.074 21.381 1.00 12.12 93 ILE A N 1
ATOM 825 C CA . ILE A 1 96 ? 32.765 0.876 22.466 1.00 11.46 93 ILE A CA 1
ATOM 826 C C . ILE A 1 96 ? 32.000 0.259 23.654 1.00 12.43 93 ILE A C 1
ATOM 827 O O . ILE A 1 96 ? 30.842 -0.136 23.510 1.00 12.42 93 ILE A O 1
ATOM 832 N N . GLY A 1 97 ? 32.615 0.260 24.839 1.00 11.87 94 GLY A N 1
ATOM 833 C CA . GLY A 1 97 ? 31.928 -0.125 26.069 1.00 12.14 94 GLY A CA 1
ATOM 834 C C . GLY A 1 97 ? 31.287 1.147 26.626 1.00 12.89 94 GLY A C 1
ATOM 835 O O . GLY A 1 97 ? 31.997 2.026 27.105 1.00 11.98 94 GLY A O 1
ATOM 836 N N . ASP A 1 98 ? 29.961 1.258 26.549 1.00 13.04 95 ASP A N 1
ATOM 837 C CA . ASP A 1 98 ? 29.318 2.505 27.020 1.00 13.37 95 ASP A CA 1
ATOM 838 C C . ASP A 1 98 ? 29.027 2.279 28.493 1.00 12.48 95 ASP A C 1
ATOM 839 O O . ASP A 1 98 ? 27.982 1.740 28.854 1.00 13.46 95 ASP A O 1
ATOM 844 N N . VAL A 1 99 ? 29.968 2.712 29.323 1.00 12.48 96 VAL A N 1
ATOM 845 C CA . VAL A 1 99 ? 30.011 2.444 30.757 1.00 12.04 96 VAL A CA 1
ATOM 846 C C . VAL A 1 99 ? 29.927 3.733 31.558 1.00 13.29 96 VAL A C 1
ATOM 847 O O . VAL A 1 99 ? 29.512 3.698 32.726 1.00 13.96 96 VAL A O 1
ATOM 851 N N . LYS A 1 100 ? 30.297 4.869 30.930 1.00 12.63 97 LYS A N 1
ATOM 852 C CA . LYS A 1 100 ? 30.276 6.189 31.583 1.00 12.68 97 LYS A CA 1
ATOM 853 C C . LYS A 1 100 ? 30.733 6.113 33.064 1.00 14.29 97 LYS A C 1
ATOM 854 O O . LYS A 1 100 ? 30.054 6.605 33.974 1.00 13.64 97 LYS A O 1
ATOM 860 N N . ARG A 1 101 ? 31.900 5.517 33.305 1.00 13.22 98 ARG A N 1
ATOM 861 C CA . ARG A 1 101 ? 32.395 5.393 34.685 1.00 13.16 98 ARG A CA 1
ATOM 862 C C . ARG A 1 101 ? 32.906 6.721 35.200 1.00 14.01 98 ARG A C 1
ATOM 863 O O . ARG A 1 101 ? 33.229 7.603 34.400 1.00 13.99 98 ARG A O 1
ATOM 871 N N . SER A 1 102 ? 32.957 6.869 36.532 1.00 14.69 99 SER A N 1
ATOM 872 C CA . SER A 1 102 ? 33.110 8.193 37.176 1.00 15.35 99 SER A CA 1
ATOM 873 C C . SER A 1 102 ? 34.309 8.276 38.112 1.00 16.11 99 SER A C 1
ATOM 874 O O . SER A 1 102 ? 34.655 9.362 38.565 1.00 16.77 99 SER A O 1
ATOM 877 N N . ASP A 1 103 ? 34.888 7.141 38.450 1.00 15.52 100 ASP A N 1
ATOM 878 C CA . ASP A 1 103 ? 35.876 7.051 39.534 1.00 15.96 100 ASP A CA 1
ATOM 879 C C . ASP A 1 103 ? 37.262 7.629 39.222 1.00 16.63 100 ASP A C 1
ATOM 880 O O . ASP A 1 103 ? 37.583 7.907 38.068 1.00 16.69 100 ASP A O 1
ATOM 885 N N . ILE A 1 104 ? 38.064 7.802 40.270 1.00 15.56 101 ILE A N 1
ATOM 886 C CA . ILE A 1 104 ? 39.393 8.384 40.148 1.00 17.02 101 ILE A CA 1
ATOM 887 C C . ILE A 1 104 ? 40.458 7.401 40.643 1.00 16.27 101 ILE A C 1
ATOM 888 O O . ILE A 1 104 ? 40.129 6.372 41.234 1.00 15.60 101 ILE A O 1
ATOM 893 N N . ALA A 1 105 ? 41.730 7.750 40.406 1.00 17.59 102 ALA A N 1
ATOM 894 C CA . ALA A 1 105 ? 42.887 7.086 41.041 1.00 17.50 102 ALA A CA 1
ATOM 895 C C . ALA A 1 105 ? 42.775 5.564 40.975 1.00 17.05 102 ALA A C 1
ATOM 896 O O . ALA A 1 105 ? 42.562 5.030 39.890 1.00 16.40 102 ALA A O 1
ATOM 898 N N . ALA A 1 106 ? 42.920 4.859 42.101 1.00 17.15 103 ALA A N 1
ATOM 899 C CA . ALA A 1 106 ? 42.971 3.377 42.062 1.00 16.97 103 ALA A CA 1
ATOM 900 C C . ALA A 1 106 ? 41.714 2.725 41.503 1.00 16.88 103 ALA A C 1
ATOM 901 O O . ALA A 1 106 ? 41.802 1.702 40.807 1.00 15.46 103 ALA A O 1
ATOM 903 N N . SER A 1 107 ? 40.542 3.295 41.838 1.00 15.65 104 SER A N 1
ATOM 904 C CA . SER A 1 107 ? 39.287 2.727 41.375 1.00 15.66 104 SER A CA 1
ATOM 905 C C . SER A 1 107 ? 39.183 2.904 39.874 1.00 14.51 104 SER A C 1
ATOM 906 O O . SER A 1 107 ? 38.726 2.013 39.191 1.00 14.48 104 SER A O 1
ATOM 909 N N . ALA A 1 108 ? 39.607 4.051 39.366 1.00 14.40 105 ALA A N 1
ATOM 910 C CA . ALA A 1 108 ? 39.664 4.234 37.907 1.00 13.27 105 ALA A CA 1
ATOM 911 C C . ALA A 1 108 ? 40.646 3.231 37.261 1.00 13.53 105 ALA A C 1
ATOM 912 O O . ALA A 1 108 ? 40.397 2.735 36.179 1.00 12.63 105 ALA A O 1
ATOM 914 N N . LYS A 1 109 ? 41.773 2.952 37.911 1.00 15.04 106 LYS A N 1
ATOM 915 C CA . LYS A 1 109 ? 42.755 1.999 37.350 1.00 14.05 106 LYS A CA 1
ATOM 916 C C . LYS A 1 109 ? 42.113 0.618 37.289 1.00 14.28 106 LYS A C 1
ATOM 917 O O . LYS A 1 109 ? 42.371 -0.189 36.354 1.00 14.92 106 LYS A O 1
ATOM 931 N N . TYR A 1 111 ? 38.749 0.066 36.878 1.00 13.48 108 TYR A N 1
ATOM 932 C CA . TYR A 1 111 ? 37.895 0.107 35.686 1.00 13.17 108 TYR A CA 1
ATOM 933 C C . TYR A 1 111 ? 38.680 0.005 34.378 1.00 13.75 108 TYR A C 1
ATOM 934 O O . TYR A 1 111 ? 38.180 -0.547 33.409 1.00 14.08 108 TYR A O 1
ATOM 943 N N . ALA A 1 112 ? 39.886 0.573 34.345 1.00 13.93 109 ALA A N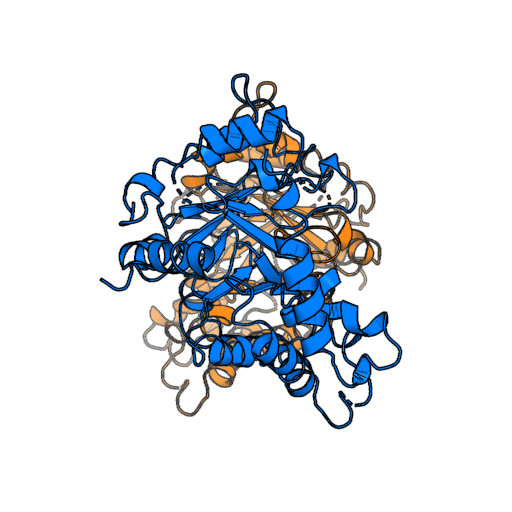 1
ATOM 944 C CA . ALA A 1 112 ? 40.703 0.536 33.139 1.00 14.81 109 ALA A CA 1
ATOM 945 C C . ALA A 1 112 ? 41.085 -0.920 32.879 1.00 15.37 109 ALA A C 1
ATOM 946 O O . ALA A 1 112 ? 41.034 -1.390 31.734 1.00 16.36 109 ALA A O 1
ATOM 948 N N . LYS A 1 113 ? 41.444 -1.637 33.940 1.00 15.23 110 LYS A N 1
ATOM 949 C CA . LYS A 1 113 ? 41.783 -3.053 33.807 1.00 15.73 110 LYS A CA 1
ATOM 950 C C . LYS A 1 113 ? 40.543 -3.859 33.421 1.00 15.59 110 LYS A C 1
ATOM 951 O O . LYS A 1 113 ? 40.629 -4.804 32.611 1.00 16.09 110 LYS A O 1
ATOM 957 N N . ALA A 1 114 ? 39.394 -3.493 33.987 1.00 15.00 111 ALA A N 1
ATOM 958 C CA . ALA A 1 114 ? 38.123 -4.194 33.715 1.00 15.05 111 ALA A CA 1
ATOM 959 C C . ALA A 1 114 ? 37.707 -4.086 32.237 1.00 15.53 111 ALA A C 1
ATOM 960 O O . ALA A 1 114 ? 37.229 -5.067 31.639 1.00 16.24 111 ALA A O 1
ATOM 962 N N . HIS A 1 115 ? 37.881 -2.901 31.665 1.00 14.13 112 HIS A N 1
ATOM 963 C CA . HIS A 1 115 ? 37.296 -2.583 30.362 1.00 15.42 112 HIS A CA 1
ATOM 964 C C . HIS A 1 115 ? 38.263 -2.464 29.213 1.00 15.09 112 HIS A C 1
ATOM 965 O O . HIS A 1 115 ? 37.837 -2.458 28.062 1.00 16.72 112 HIS A O 1
ATOM 972 N N . PHE A 1 116 ? 39.556 -2.371 29.515 1.00 16.13 113 PHE A N 1
ATOM 973 C CA . PHE A 1 116 ? 40.561 -2.417 28.450 1.00 15.26 113 PHE A CA 1
ATOM 974 C C . PHE A 1 116 ? 41.346 -3.737 28.420 1.00 17.02 113 PHE A C 1
ATOM 975 O O . PHE A 1 116 ? 42.243 -3.882 27.572 1.00 16.58 113 PHE A O 1
ATOM 983 N N . GLU A 1 117 ? 41.022 -4.702 29.298 1.00 17.10 114 GLU A N 1
ATOM 984 C CA . GLU A 1 117 ? 41.700 -6.019 29.325 1.00 17.65 114 GLU A CA 1
ATOM 985 C C . GLU A 1 117 ? 40.714 -7.100 29.656 1.00 17.47 114 GLU A C 1
ATOM 986 O O . GLU A 1 117 ? 39.630 -6.817 30.160 1.00 16.13 114 GLU A O 1
ATOM 992 N N . GLY A 1 118 ? 41.087 -8.342 29.409 1.00 16.67 115 GLY A N 1
ATOM 993 C CA . GLY A 1 118 ? 40.292 -9.454 29.972 1.00 17.22 115 GLY A CA 1
ATOM 994 C C . GLY A 1 118 ? 38.888 -9.609 29.419 1.00 16.21 115 GLY A C 1
ATOM 995 O O . GLY A 1 118 ? 38.637 -9.287 28.249 1.00 17.39 115 GLY A O 1
ATOM 996 N N . ASP A 1 119 ? 37.963 -10.108 30.256 1.00 16.22 116 ASP A N 1
ATOM 997 C CA . ASP A 1 119 ? 36.624 -10.530 29.810 1.00 15.88 116 ASP A CA 1
ATOM 998 C C . ASP A 1 119 ? 35.821 -9.412 29.159 1.00 15.82 116 ASP A C 1
ATOM 999 O O . ASP A 1 119 ? 35.071 -9.639 28.212 1.00 15.70 116 ASP A O 1
ATOM 1004 N N . PHE A 1 120 ? 35.997 -8.192 29.650 1.00 15.69 117 PHE A N 1
ATOM 1005 C CA . PHE A 1 120 ? 35.168 -7.082 29.182 1.00 15.10 117 PHE A CA 1
ATOM 1006 C C . PHE A 1 120 ? 35.950 -6.084 28.310 1.00 15.45 117 PHE A C 1
ATOM 1007 O O . PHE A 1 120 ? 35.533 -4.920 28.177 1.00 14.90 117 PHE A O 1
ATOM 1015 N N . GLU A 1 121 ? 37.052 -6.549 27.720 1.00 16.19 118 GLU A N 1
ATOM 1016 C CA . GLU A 1 121 ? 37.907 -5.697 26.890 1.00 16.16 118 GLU A CA 1
ATOM 1017 C C . GLU A 1 121 ? 37.196 -5.080 25.699 1.00 15.04 118 GLU A C 1
ATOM 1018 O O . GLU A 1 121 ? 36.617 -5.778 24.882 1.00 13.84 118 GLU A O 1
ATOM 1024 N N A THR A 1 122 ? 37.228 -3.745 25.638 0.50 14.51 119 THR A N 1
ATOM 1025 N N B THR A 1 122 ? 37.302 -3.761 25.591 0.50 14.60 119 THR A N 1
ATOM 1026 C CA A THR A 1 122 ? 36.728 -2.973 24.500 0.50 14.54 119 THR A CA 1
ATOM 1027 C CA B THR A 1 122 ? 36.769 -3.034 24.464 0.50 14.61 119 THR A CA 1
ATOM 1028 C C A THR A 1 122 ? 37.849 -2.070 23.943 0.50 14.63 119 THR A C 1
ATOM 1029 C C B THR A 1 122 ? 37.863 -2.089 23.927 0.50 14.71 119 THR A C 1
ATOM 1030 O O A THR A 1 122 ? 38.905 -1.933 24.564 0.50 14.39 119 THR A O 1
ATOM 1031 O O B THR A 1 122 ? 38.922 -1.950 24.543 0.50 14.45 119 THR A O 1
ATOM 1038 N N . ASP A 1 123 ? 37.631 -1.492 22.764 1.00 13.99 120 ASP A N 1
ATOM 1039 C CA . ASP A 1 123 ? 38.603 -0.553 22.160 1.00 14.46 120 ASP A CA 1
ATOM 1040 C C . ASP A 1 123 ? 38.483 0.894 22.700 1.00 13.94 120 ASP A C 1
ATOM 1041 O O . ASP A 1 123 ? 39.484 1.600 22.791 1.00 13.11 120 ASP A O 1
ATOM 1046 N N . PHE A 1 124 ? 37.262 1.305 23.032 1.00 12.93 121 PHE A N 1
ATOM 1047 C CA . PHE A 1 124 ? 36.965 2.641 23.571 1.00 13.30 121 PHE A CA 1
ATOM 1048 C C . PHE A 1 124 ? 35.971 2.513 24.735 1.00 13.01 121 PHE A C 1
ATOM 1049 O O . PHE A 1 124 ? 35.100 1.655 24.685 1.00 11.98 121 PHE A O 1
ATOM 1057 N N . ILE A 1 125 ? 36.057 3.383 25.741 1.00 13.19 122 ILE A N 1
ATOM 1058 C CA . ILE A 1 125 ? 34.974 3.442 26.759 1.00 13.26 122 ILE A CA 1
ATOM 1059 C C . ILE A 1 125 ? 34.476 4.858 26.885 1.00 12.59 122 ILE A C 1
ATOM 1060 O O . ILE A 1 125 ? 35.198 5.799 26.581 1.00 13.38 122 ILE A O 1
ATOM 1065 N N . THR A 1 126 ? 33.270 5.014 27.411 1.00 12.56 123 THR A N 1
ATOM 1066 C CA . THR A 1 126 ? 32.755 6.332 27.724 1.00 12.24 123 THR A CA 1
ATOM 1067 C C . THR A 1 126 ? 33.047 6.695 29.202 1.00 13.17 123 THR A C 1
ATOM 1068 O O . THR A 1 126 ? 33.019 5.832 30.054 1.00 12.93 123 THR A O 1
ATOM 1072 N N . LEU A 1 127 ? 33.336 7.967 29.482 1.00 11.98 124 LEU A N 1
ATOM 1073 C CA . LEU A 1 127 ? 33.763 8.382 30.816 1.00 12.55 124 LEU A CA 1
ATOM 1074 C C . LEU A 1 127 ? 32.988 9.637 31.220 1.00 13.19 124 LEU A C 1
ATOM 1075 O O . LEU A 1 127 ? 32.686 10.504 30.377 1.00 13.13 124 LEU A O 1
ATOM 1080 N N . ASN A 1 128 ? 32.620 9.683 32.495 1.00 12.33 125 ASN A N 1
ATOM 1081 C CA . ASN A 1 128 ? 32.026 10.877 33.093 1.00 14.02 125 ASN A CA 1
ATOM 1082 C C . ASN A 1 128 ? 33.122 11.702 33.827 1.00 14.11 125 ASN A C 1
ATOM 1083 O O . ASN A 1 128 ? 33.745 11.197 34.747 1.00 13.91 125 ASN A O 1
ATOM 1088 N N . PRO A 1 129 ? 33.333 12.979 33.443 1.00 14.56 126 PRO A N 1
ATOM 1089 C CA . PRO A 1 129 ? 34.453 13.760 33.985 1.00 15.69 126 PRO A CA 1
ATOM 1090 C C . PRO A 1 129 ? 34.158 14.524 35.281 1.00 15.96 126 PRO A C 1
ATOM 1091 O O . PRO A 1 129 ? 35.006 15.333 35.690 1.00 17.02 126 PRO A O 1
ATOM 1095 N N . TYR A 1 130 ? 32.992 14.300 35.898 1.00 15.52 127 TYR A N 1
ATOM 1096 C CA . TYR A 1 130 ? 32.511 15.137 37.033 1.00 15.91 127 TYR A CA 1
ATOM 1097 C C . TYR A 1 130 ? 33.619 15.326 38.087 1.00 15.64 127 TYR A C 1
ATOM 1098 O O . TYR A 1 130 ? 33.889 16.449 38.527 1.00 15.65 127 TYR A O 1
ATOM 1115 N N . GLY A 1 132 ? 36.802 15.320 37.957 1.00 16.13 129 GLY A N 1
ATOM 1116 C CA . GLY A 1 132 ? 37.954 16.126 37.570 1.00 16.78 129 GLY A CA 1
ATOM 1117 C C . GLY A 1 132 ? 38.959 15.338 36.741 1.00 17.67 129 GLY A C 1
ATOM 1118 O O . GLY A 1 132 ? 38.711 14.181 36.372 1.00 16.61 129 GLY A O 1
ATOM 1127 N N . ASP A 1 134 ? 41.579 13.766 37.390 1.00 18.54 131 ASP A N 1
ATOM 1128 C CA . ASP A 1 134 ? 42.002 12.481 37.945 1.00 18.04 131 ASP A CA 1
ATOM 1129 C C . ASP A 1 134 ? 40.941 11.378 37.731 1.00 17.68 131 ASP A C 1
ATOM 1130 O O . ASP A 1 134 ? 41.179 10.222 38.063 1.00 17.91 131 ASP A O 1
ATOM 1135 N N . SER A 1 135 ? 39.814 11.715 37.084 1.00 16.59 132 SER A N 1
ATOM 1136 C CA . SER A 1 135 ? 38.921 10.676 36.560 1.00 16.74 132 SER A CA 1
ATOM 1137 C C . SER A 1 135 ? 39.256 10.325 35.102 1.00 17.05 132 SER A C 1
ATOM 1138 O O . SER A 1 135 ? 38.658 9.411 34.536 1.00 16.30 132 SER A O 1
ATOM 1141 N N . ILE A 1 136 ? 40.225 11.021 34.509 1.00 16.80 133 ILE A N 1
ATOM 1142 C CA . ILE A 1 136 ? 40.606 10.735 33.125 1.00 17.83 133 ILE A CA 1
ATOM 1143 C C . ILE A 1 136 ? 42.070 10.287 33.018 1.00 17.87 133 ILE A C 1
ATOM 1144 O O . ILE A 1 136 ? 42.393 9.335 32.281 1.00 18.35 133 ILE A O 1
ATOM 1149 N N A GLU A 1 137 ? 42.936 10.998 33.739 0.50 18.16 134 GLU A N 1
ATOM 1150 N N B GLU A 1 137 ? 42.959 10.971 33.736 0.50 18.28 134 GLU A N 1
ATOM 1151 C CA A GLU A 1 137 ? 44.371 10.702 33.818 0.50 18.11 134 GLU A CA 1
ATOM 1152 C CA B GLU A 1 137 ? 44.389 10.627 33.744 0.50 18.31 134 GLU A CA 1
ATOM 1153 C C A GLU A 1 137 ? 44.730 9.203 33.990 0.50 17.87 134 GLU A C 1
ATOM 1154 C C B GLU A 1 137 ? 44.711 9.144 33.938 0.50 17.95 134 GLU A C 1
ATOM 1155 O O A GLU A 1 137 ? 45.623 8.715 33.295 0.50 18.63 134 GLU A O 1
ATOM 1156 O O B GLU A 1 137 ? 45.578 8.617 33.240 0.50 18.58 134 GLU A O 1
ATOM 1167 N N . PRO A 1 138 ? 44.026 8.457 34.875 1.00 17.59 135 PRO A N 1
ATOM 1168 C CA . PRO A 1 138 ? 44.405 7.030 35.053 1.00 17.63 135 PRO A CA 1
ATOM 1169 C C . PRO A 1 138 ? 44.255 6.119 33.813 1.00 18.10 135 PRO A C 1
ATOM 1170 O O . PRO A 1 138 ? 44.855 5.024 33.769 1.00 18.65 135 PRO A O 1
ATOM 1174 N N . TYR A 1 139 ? 43.446 6.560 32.843 1.00 17.20 136 TYR A N 1
ATOM 1175 C CA . TYR A 1 139 ? 43.256 5.837 31.586 1.00 16.87 136 TYR A CA 1
ATOM 1176 C C . TYR A 1 139 ? 44.359 6.112 30.555 1.00 18.66 136 TYR A C 1
ATOM 1177 O O . TYR A 1 139 ? 44.507 5.366 29.576 1.00 19.63 136 TYR A O 1
ATOM 1186 N N . GLU A 1 140 ? 45.141 7.166 30.791 1.00 19.27 137 GLU A N 1
ATOM 1187 C CA . GLU A 1 140 ? 46.197 7.596 29.862 1.00 20.57 137 GLU A CA 1
ATOM 1188 C C . GLU A 1 140 ? 47.253 6.521 29.657 1.00 20.80 137 GLU A C 1
ATOM 1189 O O . GLU A 1 140 ? 47.788 6.415 28.575 1.00 20.92 137 GLU A O 1
ATOM 1195 N N . GLU A 1 141 ? 47.538 5.734 30.693 1.00 20.90 138 GLU A N 1
ATOM 1196 C CA . GLU A 1 141 ? 48.462 4.587 30.562 1.00 21.97 138 GLU A CA 1
ATOM 1197 C C . GLU A 1 141 ? 48.092 3.747 29.313 1.00 20.97 138 GLU A C 1
ATOM 1198 O O . GLU A 1 141 ? 48.957 3.324 28.532 1.00 21.13 138 GLU A O 1
ATOM 1204 N N . TYR A 1 142 ? 46.792 3.522 29.114 1.00 19.52 139 TYR A N 1
ATOM 1205 C CA . TYR A 1 142 ? 46.309 2.730 27.968 1.00 19.21 139 TYR A CA 1
ATOM 1206 C C . TYR A 1 142 ? 46.254 3.493 26.686 1.00 18.39 139 TYR A C 1
ATOM 1207 O O . TYR A 1 142 ? 46.597 2.978 25.629 1.00 19.73 139 TYR A O 1
ATOM 1216 N N . ILE A 1 143 ? 45.773 4.722 26.770 1.00 17.71 140 ILE A N 1
ATOM 1217 C CA . ILE A 1 143 ? 45.654 5.586 25.619 1.00 18.11 140 ILE A CA 1
ATOM 1218 C C . ILE A 1 143 ? 47.036 5.841 25.010 1.00 18.84 140 ILE A C 1
ATOM 1219 O O . ILE A 1 143 ? 47.170 5.857 23.792 1.00 18.21 140 ILE A O 1
ATOM 1224 N N . GLU A 1 144 ? 48.041 6.062 25.866 1.00 19.56 141 GLU A N 1
ATOM 1225 C CA . GLU A 1 144 ? 49.403 6.366 25.407 1.00 22.12 141 GLU A CA 1
ATOM 1226 C C . GLU A 1 144 ? 49.998 5.214 24.577 1.00 22.19 141 GLU A C 1
ATOM 1227 O O . GLU A 1 144 ? 50.862 5.433 23.731 1.00 22.44 141 GLU A O 1
ATOM 1233 N N . LYS A 1 145 ? 49.564 3.982 24.830 1.00 21.84 142 LYS A N 1
ATOM 1234 C CA . LYS A 1 145 ? 50.099 2.848 24.066 1.00 23.55 142 LYS A CA 1
ATOM 1235 C C . LYS A 1 145 ? 49.529 2.763 22.642 1.00 23.47 142 LYS A C 1
ATOM 1236 O O . LYS A 1 145 ? 50.039 2.013 21.810 1.00 24.29 142 LYS A O 1
ATOM 1242 N N . GLY A 1 146 ? 48.486 3.547 22.365 1.00 22.02 143 GLY A N 1
ATOM 1243 C CA . GLY A 1 146 ? 47.948 3.632 21.030 1.00 21.99 143 GLY A CA 1
ATOM 1244 C C . GLY A 1 146 ? 46.775 2.712 20.735 1.00 21.46 143 GLY A C 1
ATOM 1245 O O . GLY A 1 146 ? 46.200 2.809 19.661 1.00 21.71 143 GLY A O 1
ATOM 1246 N N . ASP A 1 147 ? 46.397 1.807 21.645 1.00 20.53 144 ASP A N 1
ATOM 1247 C CA . ASP A 1 147 ? 45.351 0.854 21.253 1.00 20.52 144 ASP A CA 1
ATOM 1248 C C . ASP A 1 147 ? 43.973 1.101 21.834 1.00 18.39 144 ASP A C 1
ATOM 1249 O O . ASP A 1 147 ? 43.044 0.377 21.465 1.00 17.27 144 ASP A O 1
ATOM 1254 N N . LYS A 1 148 ? 43.840 2.088 22.733 1.00 16.84 145 LYS A N 1
ATOM 1255 C CA . LYS A 1 148 ? 42.554 2.326 23.434 1.00 16.59 145 LYS A CA 1
ATOM 1256 C C . LYS A 1 148 ? 42.209 3.796 23.418 1.00 15.63 145 LYS A C 1
ATOM 1257 O O . LYS A 1 148 ? 43.100 4.646 23.450 1.00 16.77 145 LYS A O 1
ATOM 1263 N N . GLY A 1 149 ? 40.920 4.085 23.341 1.00 15.21 146 GLY A N 1
ATOM 1264 C CA . GLY A 1 149 ? 40.423 5.463 23.274 1.00 14.08 146 GLY A CA 1
ATOM 1265 C C . GLY A 1 149 ? 39.313 5.659 24.321 1.00 13.93 146 GLY A C 1
ATOM 1266 O O . GLY A 1 149 ? 38.880 4.720 24.962 1.00 12.37 146 GLY A O 1
ATOM 1267 N N . VAL A 1 150 ? 38.898 6.917 24.507 1.00 14.49 147 VAL A N 1
ATOM 1268 C CA . VAL A 1 150 ? 37.780 7.242 25.406 1.00 14.27 147 VAL A CA 1
ATOM 1269 C C . VAL A 1 150 ? 36.891 8.271 24.722 1.00 14.31 147 VAL A C 1
ATOM 1270 O O . VAL A 1 150 ? 37.352 8.994 23.817 1.00 15.81 147 VAL A O 1
ATOM 1274 N N . PHE A 1 151 ? 35.615 8.292 25.112 1.00 13.93 148 PHE A N 1
ATOM 1275 C CA . PHE A 1 151 ? 34.719 9.411 24.769 1.00 13.55 148 PHE A CA 1
ATOM 1276 C C . PHE A 1 151 ? 34.210 9.973 26.088 1.00 14.21 148 PHE A C 1
ATOM 1277 O O . PHE A 1 151 ? 33.595 9.262 26.875 1.00 14.25 148 PHE A O 1
ATOM 1285 N N . VAL A 1 152 ? 34.423 11.268 26.290 1.00 14.73 149 VAL A N 1
ATOM 1286 C CA . VAL A 1 152 ? 34.157 11.911 27.565 1.00 14.73 149 VAL A CA 1
ATOM 1287 C C . VAL A 1 152 ? 32.836 12.684 27.439 1.00 15.05 149 VAL A C 1
ATOM 1288 O O . VAL A 1 152 ? 32.668 13.462 26.491 1.00 13.82 149 VAL A O 1
ATOM 1292 N N . LEU A 1 153 ? 31.911 12.496 28.398 1.00 15.47 150 LEU A N 1
ATOM 1293 C CA . LEU A 1 153 ? 30.653 13.276 28.368 1.00 15.20 150 LEU A CA 1
ATOM 1294 C C . LEU A 1 153 ? 30.921 14.775 28.238 1.00 16.60 150 LEU A C 1
ATOM 1295 O O . LEU A 1 153 ? 31.713 15.335 28.999 1.00 16.60 150 LEU A O 1
ATOM 1300 N N . LEU A 1 154 ? 30.256 15.429 27.279 1.00 15.91 151 LEU A N 1
ATOM 1301 C CA . LEU A 1 154 ? 30.370 16.877 27.135 1.00 15.83 151 LEU A CA 1
ATOM 1302 C C . LEU A 1 154 ? 28.968 17.510 27.276 1.00 16.10 151 LEU A C 1
ATOM 1303 O O . LEU A 1 154 ? 28.577 17.980 28.349 1.00 15.02 151 LEU A O 1
ATOM 1308 N N . ARG A 1 155 ? 28.231 17.503 26.178 1.00 16.11 152 ARG A N 1
ATOM 1309 C CA . ARG A 1 155 ? 26.928 18.156 26.099 1.00 17.15 152 ARG A CA 1
ATOM 1310 C C . ARG A 1 155 ? 25.974 17.153 25.475 1.00 17.19 152 ARG A C 1
ATOM 1311 O O . ARG A 1 155 ? 26.137 16.798 24.315 1.00 17.47 152 ARG A O 1
ATOM 1319 N N . THR A 1 156 ? 24.954 16.732 26.233 1.00 17.21 153 THR A N 1
ATOM 1320 C CA . THR A 1 156 ? 23.951 15.795 25.717 1.00 17.58 153 THR A CA 1
ATOM 1321 C C . THR A 1 156 ? 22.608 16.500 25.469 1.00 17.61 153 THR A C 1
ATOM 1322 O O . THR A 1 156 ? 22.385 17.645 25.943 1.00 17.30 153 THR A O 1
ATOM 1326 N N . SER A 1 157 ? 21.715 15.834 24.731 1.00 17.80 154 SER A N 1
ATOM 1327 C CA . SER A 1 157 ? 20.488 16.503 24.244 1.00 19.68 154 SER A CA 1
ATOM 1328 C C . SER A 1 157 ? 19.255 16.230 25.116 1.00 21.05 154 SER A C 1
ATOM 1329 O O . SER A 1 157 ? 18.143 16.704 24.814 1.00 21.49 154 SER A O 1
ATOM 1332 N N . ASN A 1 158 ? 19.447 15.467 26.192 1.00 20.40 155 ASN A N 1
ATOM 1333 C CA . ASN A 1 158 ? 18.368 15.173 27.124 1.00 19.82 155 ASN A CA 1
ATOM 1334 C C . ASN A 1 158 ? 17.881 16.418 27.907 1.00 19.93 155 ASN A C 1
ATOM 1335 O O . ASN A 1 158 ? 18.663 17.349 28.128 1.00 18.71 155 ASN A O 1
ATOM 1340 N N . PRO A 1 159 ? 16.617 16.403 28.382 1.00 19.76 156 PRO A N 1
ATOM 1341 C CA . PRO A 1 159 ? 16.172 17.598 29.129 1.00 19.95 156 PRO A CA 1
ATOM 1342 C C . PRO A 1 159 ? 17.019 17.891 30.396 1.00 18.81 156 PRO A C 1
ATOM 1343 O O . PRO A 1 159 ? 17.200 19.056 30.740 1.00 19.17 156 PRO A O 1
ATOM 1347 N N . GLY A 1 160 ? 17.600 16.858 31.018 1.00 17.52 157 GLY A N 1
ATOM 1348 C CA . GLY A 1 160 ? 18.439 17.052 32.206 1.00 16.64 157 GLY A CA 1
ATOM 1349 C C . GLY A 1 160 ? 19.703 17.871 31.959 1.00 16.50 157 GLY A C 1
ATOM 1350 O O . GLY A 1 160 ? 20.309 18.431 32.892 1.00 16.97 157 GLY A O 1
ATOM 1351 N N . ALA A 1 161 ? 20.130 17.955 30.710 1.00 15.77 158 ALA A N 1
ATOM 1352 C CA . ALA A 1 161 ? 21.284 18.782 30.371 1.00 16.16 158 ALA A CA 1
ATOM 1353 C C . ALA A 1 161 ? 21.088 20.248 30.799 1.00 16.96 158 ALA A C 1
ATOM 1354 O O . ALA A 1 161 ? 22.062 20.977 31.044 1.00 17.40 158 ALA A O 1
ATOM 1356 N N A LYS A 1 162 ? 19.828 20.676 30.883 0.50 17.76 159 LYS A N 1
ATOM 1357 N N B LYS A 1 162 ? 19.831 20.676 30.889 0.50 17.62 159 LYS A N 1
ATOM 1358 C CA A LYS A 1 162 ? 19.500 22.051 31.288 0.50 19.07 159 LYS A CA 1
ATOM 1359 C CA B LYS A 1 162 ? 19.519 22.048 31.306 0.50 18.81 159 LYS A CA 1
ATOM 1360 C C A LYS A 1 162 ? 19.748 22.304 32.791 0.50 19.34 159 LYS A C 1
ATOM 1361 C C B LYS A 1 162 ? 19.845 22.305 32.783 0.50 19.18 159 LYS A C 1
ATOM 1362 O O A LYS A 1 162 ? 19.797 23.454 33.228 0.50 19.72 159 LYS A O 1
ATOM 1363 O O B LYS A 1 162 ? 20.052 23.448 33.191 0.50 19.50 159 LYS A O 1
ATOM 1374 N N . ASP A 1 163 ? 19.923 21.231 33.566 1.00 18.56 160 ASP A N 1
ATOM 1375 C CA . ASP A 1 163 ? 20.084 21.329 35.016 1.00 18.53 160 ASP A CA 1
ATOM 1376 C C . ASP A 1 163 ? 21.496 21.747 35.392 1.00 18.29 160 ASP A C 1
ATOM 1377 O O . ASP A 1 163 ? 21.664 22.691 36.164 1.00 18.38 160 ASP A O 1
ATOM 1382 N N . PHE A 1 164 ? 22.506 21.074 34.826 1.00 16.48 161 PHE A N 1
ATOM 1383 C CA . PHE A 1 164 ? 23.906 21.315 35.209 1.00 15.96 161 PHE A CA 1
ATOM 1384 C C . PHE A 1 164 ? 24.872 21.615 34.066 1.00 16.00 161 PHE A C 1
ATOM 1385 O O . PHE A 1 164 ? 25.682 22.544 34.184 1.00 16.00 161 PHE A O 1
ATOM 1393 N N . GLU A 1 165 ? 24.824 20.814 32.994 1.00 15.45 162 GLU A N 1
ATOM 1394 C CA . GLU A 1 165 ? 25.769 20.950 31.871 1.00 16.38 162 GLU A CA 1
ATOM 1395 C C . GLU A 1 165 ? 25.845 22.368 31.330 1.00 17.14 162 GLU A C 1
ATOM 1396 O O . GLU A 1 165 ? 26.931 22.844 30.990 1.00 17.45 162 GLU A O 1
ATOM 1402 N N . VAL A 1 166 ? 24.699 23.049 31.242 1.00 17.30 163 VAL A N 1
ATOM 1403 C CA . VAL A 1 166 ? 24.682 24.368 30.608 1.00 18.24 163 VAL A CA 1
ATOM 1404 C C . VAL A 1 166 ? 24.803 25.577 31.536 1.00 19.47 163 VAL A C 1
ATOM 1405 O O . VAL A 1 166 ? 24.787 26.707 31.045 1.00 20.11 163 VAL A O 1
ATOM 1409 N N . LEU A 1 167 ? 24.939 25.352 32.845 1.00 19.60 164 LEU A N 1
ATOM 1410 C CA . LEU A 1 167 ? 25.029 26.466 33.817 1.00 20.56 164 LEU A CA 1
ATOM 1411 C C . LEU A 1 167 ? 26.171 27.428 33.454 1.00 20.90 164 LEU A C 1
ATOM 1412 O O . LEU A 1 167 ? 27.254 26.991 33.071 1.00 20.67 164 LEU A O 1
ATOM 1417 N N . PRO A 1 168 ? 25.924 28.738 33.555 1.00 22.09 165 PRO A N 1
ATOM 1418 C CA . PRO A 1 168 ? 26.957 29.724 33.168 1.00 22.91 165 PRO A CA 1
ATOM 1419 C C . PRO A 1 168 ? 28.165 29.713 34.103 1.00 22.87 165 PRO A C 1
ATOM 1420 O O . PRO A 1 168 ? 28.007 29.841 35.331 1.00 23.48 165 PRO A O 1
ATOM 1424 N N . VAL A 1 169 ? 29.353 29.515 33.533 1.00 22.76 166 VAL A N 1
ATOM 1425 C CA . VAL A 1 169 ? 30.630 29.694 34.256 1.00 23.76 166 VAL A CA 1
ATOM 1426 C C . VAL A 1 169 ? 31.506 30.681 33.477 1.00 24.74 166 VAL A C 1
ATOM 1427 O O . VAL A 1 169 ? 31.945 30.387 32.361 1.00 23.65 166 VAL A O 1
ATOM 1431 N N . ASP A 1 170 ? 31.765 31.848 34.060 1.00 28.21 167 ASP A N 1
ATOM 1432 C CA . ASP A 1 170 ? 32.554 32.890 33.375 1.00 30.89 167 ASP A CA 1
ATOM 1433 C C . ASP A 1 170 ? 31.961 33.174 31.999 1.00 30.25 167 ASP A C 1
ATOM 1434 O O . ASP A 1 170 ? 32.686 33.105 30.988 1.00 30.42 167 ASP A O 1
ATOM 1439 N N . GLY A 1 171 ? 30.658 33.445 31.933 1.00 29.65 168 GLY A N 1
ATOM 1440 C CA . GLY A 1 171 ? 30.034 33.846 30.660 1.00 28.49 168 GLY A CA 1
ATOM 1441 C C . GLY A 1 171 ? 29.782 32.775 29.590 1.00 27.46 168 GLY A C 1
ATOM 1442 O O . GLY A 1 171 ? 29.251 33.089 28.529 1.00 26.61 168 GLY A O 1
ATOM 1443 N N . GLU A 1 172 ? 30.138 31.516 29.870 1.00 24.99 169 GLU A N 1
ATOM 1444 C CA . GLU A 1 172 ? 29.947 30.429 28.905 1.00 24.48 169 GLU A CA 1
ATOM 1445 C C . GLU A 1 172 ? 29.444 29.171 29.617 1.00 21.91 169 GLU A C 1
ATOM 1446 O O . GLU A 1 172 ? 29.675 29.009 30.798 1.00 20.84 169 GLU A O 1
ATOM 1452 N N . GLU A 1 173 ? 28.813 28.261 28.891 1.00 21.40 170 GLU A N 1
ATOM 1453 C CA . GLU A 1 173 ? 28.302 27.050 29.536 1.00 20.63 170 GLU A CA 1
ATOM 1454 C C . GLU A 1 173 ? 29.397 26.256 30.238 1.00 19.47 170 GLU A C 1
ATOM 1455 O O . GLU A 1 173 ? 30.495 26.131 29.696 1.00 19.94 170 GLU A O 1
ATOM 1461 N N . PHE A 1 174 ? 29.079 25.724 31.427 1.00 18.07 171 PHE A N 1
ATOM 1462 C CA . PHE A 1 174 ? 29.935 24.789 32.206 1.00 16.89 171 PHE A CA 1
ATOM 1463 C C . PHE A 1 174 ? 30.646 23.756 31.337 1.00 16.31 171 PHE A C 1
ATOM 1464 O O . PHE A 1 174 ? 31.851 23.487 31.502 1.00 16.04 171 PHE A O 1
ATOM 1472 N N . PHE A 1 175 ? 29.888 23.117 30.445 1.00 16.47 172 PHE A N 1
ATOM 1473 C CA . PHE A 1 175 ? 30.454 22.003 29.687 1.00 16.08 172 PHE A CA 1
ATOM 1474 C C . PHE A 1 175 ? 31.687 22.381 28.850 1.00 15.85 172 PHE A C 1
ATOM 1475 O O . PHE A 1 175 ? 32.563 21.543 28.596 1.00 15.90 172 PHE A O 1
ATOM 1483 N N . TYR A 1 176 ? 31.790 23.644 28.458 1.00 16.95 173 TYR A N 1
ATOM 1484 C CA . TYR A 1 176 ? 32.993 24.106 27.751 1.00 17.09 173 TYR A CA 1
ATOM 1485 C C . TYR A 1 176 ? 34.278 24.019 28.570 1.00 17.01 173 TYR A C 1
ATOM 1486 O O . TYR A 1 176 ? 35.364 23.858 28.016 1.00 16.92 173 TYR A O 1
ATOM 1495 N N . LYS A 1 177 ? 34.157 24.168 29.891 1.00 17.83 174 LYS A N 1
ATOM 1496 C CA . LYS A 1 177 ? 35.299 24.025 30.792 1.00 17.77 174 LYS A CA 1
ATOM 1497 C C . LYS A 1 177 ? 35.831 22.591 30.715 1.00 17.73 174 LYS A C 1
ATOM 1498 O O . LYS A 1 177 ? 37.042 22.381 30.638 1.00 17.75 174 LYS A O 1
ATOM 1504 N N . VAL A 1 178 ? 34.909 21.628 30.692 1.00 17.52 175 VAL A N 1
ATOM 1505 C CA . VAL A 1 178 ? 35.233 20.205 30.576 1.00 17.88 175 VAL A CA 1
ATOM 1506 C C . VAL A 1 178 ? 35.876 19.959 29.211 1.00 18.34 175 VAL A C 1
ATOM 1507 O O . VAL A 1 178 ? 36.967 19.386 29.120 1.00 17.88 175 VAL A O 1
ATOM 1511 N N . GLY A 1 179 ? 35.200 20.427 28.152 1.00 17.98 176 GLY A N 1
ATOM 1512 C CA . GLY A 1 179 ? 35.662 20.215 26.795 1.00 17.80 176 GLY A CA 1
ATOM 1513 C C . GLY A 1 179 ? 37.066 20.741 26.540 1.00 18.50 176 GLY A C 1
ATOM 1514 O O . GLY A 1 179 ? 37.889 20.066 25.890 1.00 17.90 176 GLY A O 1
ATOM 1515 N N . ASP A 1 180 ? 37.335 21.951 27.022 1.00 18.26 177 ASP A N 1
ATOM 1516 C CA . ASP A 1 180 ? 38.629 22.567 26.765 1.00 19.54 177 ASP A CA 1
ATOM 1517 C C . ASP A 1 180 ? 39.766 21.796 27.452 1.00 19.58 177 ASP A C 1
ATOM 1518 O O . ASP A 1 180 ? 40.871 21.705 26.902 1.00 19.06 177 ASP A O 1
ATOM 1523 N N . LYS A 1 181 ? 39.484 21.197 28.611 1.00 19.23 178 LYS A N 1
ATOM 1524 C CA . LYS A 1 181 ? 40.505 20.392 29.317 1.00 18.76 178 LYS A CA 1
ATOM 1525 C C . LYS A 1 181 ? 40.805 19.112 28.536 1.00 19.46 178 LYS A C 1
ATOM 1526 O O . LYS A 1 181 ? 41.961 18.720 28.402 1.00 19.71 178 LYS A O 1
ATOM 1540 N N . ARG A 1 183 ? 40.311 18.752 25.279 1.00 18.80 180 ARG A N 1
ATOM 1541 C CA . ARG A 1 183 ? 40.959 19.214 24.078 1.00 20.14 180 ARG A CA 1
ATOM 1542 C C . ARG A 1 183 ? 42.486 19.324 24.276 1.00 21.13 180 ARG A C 1
ATOM 1543 O O . ARG A 1 183 ? 43.267 18.870 23.428 1.00 21.77 180 ARG A O 1
ATOM 1551 N N A GLU A 1 184 ? 42.938 19.910 25.378 0.50 21.16 181 GLU A N 1
ATOM 1552 N N B GLU A 1 184 ? 42.884 19.911 25.402 0.50 21.09 181 GLU A N 1
ATOM 1553 C CA A GLU A 1 184 ? 44.388 20.015 25.560 0.50 22.27 181 GLU A CA 1
ATOM 1554 C CA B GLU A 1 184 ? 44.292 20.061 25.763 0.50 22.19 181 GLU A CA 1
ATOM 1555 C C A GLU A 1 184 ? 45.039 18.659 25.881 0.50 21.99 181 GLU A C 1
ATOM 1556 C C B GLU A 1 184 ? 44.963 18.685 25.840 0.50 21.88 181 GLU A C 1
ATOM 1557 O O A GLU A 1 184 ? 46.198 18.435 25.538 0.50 22.19 181 GLU A O 1
ATOM 1558 O O B GLU A 1 184 ? 46.033 18.473 25.270 0.50 21.88 181 GLU A O 1
ATOM 1569 N N . LEU A 1 185 ? 44.297 17.744 26.505 1.00 21.06 182 LEU A N 1
ATOM 1570 C CA . LEU A 1 185 ? 44.826 16.398 26.735 1.00 20.77 182 LEU A CA 1
ATOM 1571 C C . LEU A 1 185 ? 44.973 15.617 25.423 1.00 20.52 182 LEU A C 1
ATOM 1572 O O . LEU A 1 185 ? 45.981 14.916 25.185 1.00 20.57 182 LEU A O 1
ATOM 1577 N N . ASN A 1 186 ? 43.941 15.733 24.591 1.00 20.04 183 ASN A N 1
ATOM 1578 C CA . ASN A 1 186 ? 43.889 15.083 23.295 1.00 20.43 183 ASN A CA 1
ATOM 1579 C C . ASN A 1 186 ? 45.096 15.452 22.411 1.00 21.49 183 ASN A C 1
ATOM 1580 O O . ASN A 1 186 ? 45.610 14.593 21.690 1.00 21.22 183 ASN A O 1
ATOM 1585 N N . GLU A 1 187 ? 45.544 16.709 22.492 1.00 22.31 184 GLU A N 1
ATOM 1586 C CA . GLU A 1 187 ? 46.671 17.200 21.682 1.00 24.16 184 GLU A CA 1
ATOM 1587 C C . GLU A 1 187 ? 47.946 16.365 21.868 1.00 24.09 184 GLU A C 1
ATOM 1588 O O . GLU A 1 187 ? 48.800 16.358 20.979 1.00 24.73 184 GLU A O 1
ATOM 1594 N N . LYS A 1 188 ? 48.088 15.680 23.000 1.00 22.61 185 LYS A N 1
ATOM 1595 C CA . LYS A 1 188 ? 49.282 14.850 23.236 1.00 23.89 185 LYS A CA 1
ATOM 1596 C C . LYS A 1 188 ? 49.296 13.576 22.394 1.00 23.78 185 LYS A C 1
ATOM 1597 O O . LYS A 1 188 ? 50.337 12.906 22.286 1.00 24.09 185 LYS A O 1
ATOM 1603 N N . TYR A 1 189 ? 48.159 13.233 21.796 1.00 21.91 186 TYR A N 1
ATOM 1604 C CA . TYR A 1 189 ? 48.037 11.914 21.197 1.00 21.97 186 TYR A CA 1
ATOM 1605 C C . TYR A 1 189 ? 47.502 11.919 19.777 1.00 21.43 186 TYR A C 1
ATOM 1606 O O . TYR A 1 189 ? 46.953 10.907 19.330 1.00 21.78 186 TYR A O 1
ATOM 1615 N N . ILE A 1 190 ? 47.691 13.022 19.050 1.00 22.13 187 ILE A N 1
ATOM 1616 C CA . ILE A 1 190 ? 47.105 13.151 17.700 1.00 21.35 187 ILE A CA 1
ATOM 1617 C C . ILE A 1 190 ? 47.645 12.054 16.769 1.00 22.42 187 ILE A C 1
ATOM 1618 O O . ILE A 1 190 ? 48.843 11.749 16.781 1.00 22.26 187 ILE A O 1
ATOM 1623 N N . GLY A 1 191 ? 46.745 11.431 16.017 1.00 21.46 188 GLY A N 1
ATOM 1624 C CA . GLY A 1 191 ? 47.114 10.358 15.110 1.00 22.86 188 GLY A CA 1
ATOM 1625 C C . GLY A 1 191 ? 47.348 10.851 13.681 1.00 23.31 188 GLY A C 1
ATOM 1626 O O . GLY A 1 191 ? 47.314 12.074 13.408 1.00 22.95 188 GLY A O 1
ATOM 1627 N N . LYS A 1 192 ? 47.589 9.896 12.777 1.00 23.79 189 LYS A N 1
ATOM 1628 C CA . LYS A 1 192 ? 47.879 10.201 11.363 1.00 25.20 189 LYS A CA 1
ATOM 1629 C C . LYS A 1 192 ? 46.706 10.897 10.705 1.00 25.01 189 LYS A C 1
ATOM 1630 O O . LYS A 1 192 ? 46.894 11.689 9.772 1.00 23.60 189 LYS A O 1
ATOM 1636 N N . SER A 1 193 ? 45.503 10.582 11.200 1.00 23.23 190 SER A N 1
ATOM 1637 C CA . SER A 1 193 ? 44.255 11.119 10.680 1.00 23.66 190 SER A CA 1
ATOM 1638 C C . SER A 1 193 ? 43.980 12.591 11.047 1.00 23.57 190 SER A C 1
ATOM 1639 O O . SER A 1 193 ? 43.040 13.173 10.527 1.00 23.00 190 SER A O 1
ATOM 1642 N N . GLY A 1 194 ? 44.749 13.161 11.974 1.00 23.38 191 GLY A N 1
ATOM 1643 C CA . GLY A 1 194 ? 44.474 14.519 12.451 1.00 23.13 191 GLY A CA 1
ATOM 1644 C C . GLY A 1 194 ? 43.499 14.571 13.623 1.00 22.33 191 GLY A C 1
ATOM 1645 O O . GLY A 1 194 ? 43.167 15.657 14.103 1.00 21.99 191 GLY A O 1
ATOM 1646 N N . PHE A 1 195 ? 43.042 13.404 14.068 1.00 20.88 192 PHE A N 1
ATOM 1647 C CA . PHE A 1 195 ? 42.237 13.263 15.296 1.00 19.63 192 PHE A CA 1
ATOM 1648 C C . PHE A 1 195 ? 43.048 12.531 16.356 1.00 19.92 192 PHE A C 1
ATOM 1649 O O . PHE A 1 195 ? 43.944 11.742 16.017 1.00 20.24 192 PHE A O 1
ATOM 1657 N N . GLY A 1 196 ? 42.725 12.790 17.630 1.00 19.31 193 GLY A N 1
ATOM 1658 C CA . GLY A 1 196 ? 43.311 12.070 18.744 1.00 19.20 193 GLY A CA 1
ATOM 1659 C C . GLY A 1 196 ? 42.268 11.131 19.357 1.00 20.32 193 GLY A C 1
ATOM 1660 O O . GLY A 1 196 ? 41.108 11.142 18.943 1.00 20.16 193 GLY A O 1
ATOM 1661 N N . PRO A 1 197 ? 42.680 10.320 20.350 1.00 19.99 194 PRO A N 1
ATOM 1662 C CA . PRO A 1 197 ? 41.858 9.252 20.924 1.00 19.69 194 PRO A CA 1
ATOM 1663 C C . PRO A 1 197 ? 41.061 9.711 22.126 1.00 19.72 194 PRO A C 1
ATOM 1664 O O . PRO A 1 197 ? 40.384 8.902 22.751 1.00 20.13 194 PRO A O 1
ATOM 1668 N N . ILE A 1 198 ? 41.152 10.991 22.459 1.00 19.10 195 ILE A N 1
ATOM 1669 C CA . ILE A 1 198 ? 40.283 11.514 23.505 1.00 18.79 195 ILE A CA 1
ATOM 1670 C C . ILE A 1 198 ? 39.097 12.230 22.876 1.00 17.79 195 ILE A C 1
ATOM 1671 O O . ILE A 1 198 ? 39.205 13.395 22.446 1.00 18.44 195 ILE A O 1
ATOM 1676 N N . GLY A 1 199 ? 37.969 11.528 22.807 1.00 14.98 196 GLY A N 1
ATOM 1677 C CA . GLY A 1 199 ? 36.791 12.070 22.115 1.00 14.75 196 GLY A CA 1
ATOM 1678 C C . GLY A 1 199 ? 35.760 12.628 23.078 1.00 13.38 196 GLY A C 1
ATOM 1679 O O . GLY A 1 199 ? 35.990 12.683 24.293 1.00 13.73 196 GLY A O 1
ATOM 1680 N N . LEU A 1 200 ? 34.645 13.088 22.536 1.00 13.77 197 LEU A N 1
ATOM 1681 C CA . LEU A 1 200 ? 33.583 13.662 23.358 1.00 11.85 197 LEU A CA 1
ATOM 1682 C C . LEU A 1 200 ? 32.277 12.996 22.999 1.00 11.84 197 LEU A C 1
ATOM 1683 O O . LEU A 1 200 ? 32.034 12.680 21.843 1.00 11.50 197 LEU A O 1
ATOM 1688 N N . VAL A 1 201 ? 31.410 12.849 23.983 1.00 11.40 198 VAL A N 1
ATOM 1689 C CA . VAL A 1 201 ? 30.034 12.482 23.735 1.00 12.14 198 VAL A CA 1
ATOM 1690 C C . VAL A 1 201 ? 29.267 13.788 23.543 1.00 12.16 198 VAL A C 1
ATOM 1691 O O . VAL A 1 201 ? 29.227 14.616 24.445 1.00 13.57 198 VAL A O 1
ATOM 1695 N N . VAL A 1 202 ? 28.635 13.951 22.380 1.00 12.65 199 VAL A N 1
ATOM 1696 C CA . VAL A 1 202 ? 27.944 15.190 21.995 1.00 14.75 199 VAL A CA 1
ATOM 1697 C C . VAL A 1 202 ? 26.609 14.826 21.353 1.00 15.22 199 VAL A C 1
ATOM 1698 O O . VAL A 1 202 ? 26.566 14.113 20.353 1.00 15.41 199 VAL A O 1
ATOM 1702 N N . GLY A 1 203 ? 25.525 15.349 21.914 1.00 16.02 200 GLY A N 1
ATOM 1703 C CA . GLY A 1 203 ? 24.192 15.148 21.347 1.00 16.86 200 GLY A CA 1
ATOM 1704 C C . GLY A 1 203 ? 23.841 16.247 20.352 1.00 19.12 200 GLY A C 1
ATOM 1705 O O . GLY A 1 203 ? 24.426 17.346 20.355 1.00 20.38 200 GLY A O 1
ATOM 1706 N N . ALA A 1 204 ? 22.869 15.951 19.499 1.00 20.07 201 ALA A N 1
ATOM 1707 C CA . ALA A 1 204 ? 22.428 16.891 18.474 1.00 21.21 201 ALA A CA 1
ATOM 1708 C C . ALA A 1 204 ? 21.395 17.825 19.100 1.00 22.69 201 ALA A C 1
ATOM 1709 O O . ALA A 1 204 ? 20.212 17.482 19.231 1.00 23.56 201 ALA A O 1
ATOM 1711 N N . THR A 1 205 ? 21.837 19.018 19.486 1.00 23.05 202 THR A N 1
ATOM 1712 C CA . THR A 1 205 ? 20.973 19.899 20.240 1.00 23.21 202 THR A CA 1
ATOM 1713 C C . THR A 1 205 ? 20.233 20.841 19.286 1.00 24.11 202 THR A C 1
ATOM 1714 O O . THR A 1 205 ? 19.085 20.589 18.951 1.00 25.17 202 THR A O 1
ATOM 1718 N N . HIS A 1 206 ? 20.895 21.895 18.837 1.00 24.11 203 HIS A N 1
ATOM 1719 C CA . HIS A 1 206 ? 20.307 22.814 17.855 1.00 24.61 203 HIS A CA 1
ATOM 1720 C C . HIS A 1 206 ? 21.430 23.405 17.015 1.00 24.62 203 HIS A C 1
ATOM 1721 O O . HIS A 1 206 ? 22.602 23.404 17.431 1.00 23.79 203 HIS A O 1
ATOM 1728 N N . SER A 1 207 ? 21.065 23.929 15.848 1.00 24.32 204 SER A N 1
ATOM 1729 C CA . SER A 1 207 ? 22.019 24.298 14.808 1.00 25.55 204 SER A CA 1
ATOM 1730 C C . SER A 1 207 ? 23.226 25.116 15.289 1.00 25.40 204 SER A C 1
ATOM 1731 O O . SER A 1 207 ? 24.384 24.724 15.064 1.00 24.91 204 SER A O 1
ATOM 1734 N N . GLU A 1 208 ? 22.962 26.263 15.916 1.00 25.11 205 GLU A N 1
ATOM 1735 C CA . GLU A 1 208 ? 24.044 27.155 16.309 1.00 25.41 205 GLU A CA 1
ATOM 1736 C C . GLU A 1 208 ? 25.034 26.443 17.229 1.00 23.63 205 GLU A C 1
ATOM 1737 O O . GLU A 1 208 ? 26.258 26.558 17.067 1.00 23.06 205 GLU A O 1
ATOM 1743 N N . GLU A 1 209 ? 24.493 25.663 18.150 1.00 21.91 206 GLU A N 1
ATOM 1744 C CA . GLU A 1 209 ? 25.317 25.022 19.148 1.00 20.50 206 GLU A CA 1
ATOM 1745 C C . GLU A 1 209 ? 26.145 23.873 18.562 1.00 19.52 206 GLU A C 1
ATOM 1746 O O . GLU A 1 209 ? 27.332 23.763 18.871 1.00 18.26 206 GLU A O 1
ATOM 1752 N N . VAL A 1 210 ? 25.547 23.057 17.693 1.00 19.37 207 VAL A N 1
ATOM 1753 C CA . VAL A 1 210 ? 26.297 21.938 17.119 1.00 19.54 207 VAL A CA 1
ATOM 1754 C C . VAL A 1 210 ? 27.443 22.480 16.252 1.00 19.37 207 VAL A C 1
ATOM 1755 O O . VAL A 1 210 ? 28.546 21.955 16.309 1.00 18.15 207 VAL A O 1
ATOM 1759 N N . GLU A 1 211 ? 27.210 23.558 15.496 1.00 19.32 208 GLU A N 1
ATOM 1760 C CA . GLU A 1 211 ? 28.309 24.150 14.699 1.00 20.45 208 GLU A CA 1
ATOM 1761 C C . GLU A 1 211 ? 29.460 24.722 15.562 1.00 20.06 208 GLU A C 1
ATOM 1762 O O . GLU A 1 211 ? 30.644 24.555 15.232 1.00 19.33 208 GLU A O 1
ATOM 1768 N N . LYS A 1 212 ? 29.106 25.358 16.666 1.00 20.07 209 LYS A N 1
ATOM 1769 C CA . LYS A 1 212 ? 30.110 25.926 17.591 1.00 20.73 209 LYS A CA 1
ATOM 1770 C C . LYS A 1 212 ? 30.978 24.810 18.231 1.00 20.07 209 LYS A C 1
ATOM 1771 O O . LYS A 1 212 ? 32.213 24.921 18.260 1.00 20.38 209 LYS A O 1
ATOM 1777 N N . ILE A 1 213 ? 30.330 23.751 18.733 1.00 18.37 210 ILE A N 1
ATOM 1778 C CA . ILE A 1 213 ? 31.045 22.605 19.331 1.00 17.92 210 ILE A CA 1
ATOM 1779 C C . ILE A 1 213 ? 31.930 21.893 18.290 1.00 17.87 210 ILE A C 1
ATOM 1780 O O . ILE A 1 213 ? 33.096 21.620 18.565 1.00 16.76 210 ILE A O 1
ATOM 1785 N N . ARG A 1 214 ? 31.379 21.619 17.092 1.00 17.35 211 ARG A N 1
ATOM 1786 C CA . ARG A 1 214 ? 32.154 20.973 16.022 1.00 17.70 211 ARG A CA 1
ATOM 1787 C C . ARG A 1 214 ? 33.445 21.732 15.669 1.00 18.98 211 ARG A C 1
ATOM 1788 O O . ARG A 1 214 ? 34.508 21.129 15.460 1.00 18.55 211 ARG A O 1
ATOM 1796 N N . LYS A 1 215 ? 33.314 23.051 15.549 1.00 19.28 212 LYS A N 1
ATOM 1797 C CA . LYS A 1 215 ? 34.426 23.932 15.208 1.00 20.82 212 LYS A CA 1
ATOM 1798 C C . LYS A 1 215 ? 35.449 24.052 16.367 1.00 21.17 212 LYS A C 1
ATOM 1799 O O . LYS A 1 215 ? 36.648 23.987 16.132 1.00 20.71 212 LYS A O 1
ATOM 1805 N N . ARG A 1 216 ? 34.970 24.199 17.606 1.00 19.83 213 ARG A N 1
ATOM 1806 C CA . ARG A 1 216 ? 35.857 24.363 18.767 1.00 19.80 213 ARG A CA 1
ATOM 1807 C C . ARG A 1 216 ? 36.720 23.125 19.021 1.00 20.25 213 ARG A C 1
ATOM 1808 O O . ARG A 1 216 ? 37.876 23.245 19.455 1.00 19.87 213 ARG A O 1
ATOM 1816 N N . TYR A 1 217 ? 36.154 21.940 18.771 1.00 19.82 214 TYR A N 1
ATOM 1817 C CA . TYR A 1 217 ? 36.827 20.671 19.060 1.00 19.90 214 TYR A CA 1
ATOM 1818 C C . TYR A 1 217 ? 37.083 19.867 17.770 1.00 20.69 214 TYR A C 1
ATOM 1819 O O . TYR A 1 217 ? 36.629 18.746 17.617 1.00 19.49 214 TYR A O 1
ATOM 1828 N N . ASP A 1 218 ? 37.826 20.448 16.850 1.00 21.29 215 ASP A N 1
ATOM 1829 C CA . ASP A 1 218 ? 37.887 19.892 15.493 1.00 22.61 215 ASP A CA 1
ATOM 1830 C C . ASP A 1 218 ? 38.868 18.714 15.382 1.00 21.94 215 ASP A C 1
ATOM 1831 O O . ASP A 1 218 ? 38.947 18.084 14.340 1.00 22.80 215 ASP A O 1
ATOM 1836 N N . LYS A 1 219 ? 39.618 18.404 16.443 1.00 20.68 216 LYS A N 1
ATOM 1837 C CA . LYS A 1 219 ? 40.529 17.265 16.390 1.00 20.48 216 LYS A CA 1
ATOM 1838 C C . LYS A 1 219 ? 40.088 16.137 17.305 1.00 19.03 216 LYS A C 1
ATOM 1839 O O . LYS A 1 219 ? 40.882 15.247 17.641 1.00 19.55 216 LYS A O 1
ATOM 1853 N N . PHE A 1 221 ? 37.103 13.082 17.998 1.00 16.38 218 PHE A N 1
ATOM 1854 C CA . PHE A 1 221 ? 35.963 12.323 17.482 1.00 15.87 218 PHE A CA 1
ATOM 1855 C C . PHE A 1 221 ? 34.753 12.481 18.392 1.00 15.25 218 PHE A C 1
ATOM 1856 O O . PHE A 1 221 ? 34.917 12.508 19.601 1.00 13.93 218 PHE A O 1
ATOM 1864 N N . PHE A 1 222 ? 33.557 12.599 17.807 1.00 15.35 219 PHE A N 1
ATOM 1865 C CA . PHE A 1 222 ? 32.339 12.748 18.560 1.00 15.08 219 PHE A CA 1
ATOM 1866 C C . PHE A 1 222 ? 31.596 11.413 18.563 1.00 15.88 219 PHE A C 1
ATOM 1867 O O . PHE A 1 222 ? 31.426 10.801 17.518 1.00 17.12 219 PHE A O 1
ATOM 1875 N N . LEU A 1 223 ? 31.158 10.972 19.737 1.00 15.20 220 LEU A N 1
ATOM 1876 C CA . LEU A 1 223 ? 30.157 9.912 19.819 1.00 14.56 220 LEU A CA 1
ATOM 1877 C C . LEU A 1 223 ? 28.808 10.595 20.006 1.00 15.32 220 LEU A C 1
ATOM 1878 O O . LEU A 1 223 ? 28.570 11.306 21.006 1.00 15.80 220 LEU A O 1
ATOM 1883 N N . ILE A 1 224 ? 27.927 10.409 19.034 1.00 15.87 221 ILE A N 1
ATOM 1884 C CA . ILE A 1 224 ? 26.597 11.045 19.083 1.00 17.09 221 ILE A CA 1
ATOM 1885 C C . ILE A 1 224 ? 25.618 9.975 19.589 1.00 17.15 221 ILE A C 1
ATOM 1886 O O . ILE A 1 224 ? 25.450 8.928 18.943 1.00 18.13 221 ILE A O 1
ATOM 1891 N N . PRO A 1 225 ? 24.992 10.188 20.776 1.00 17.45 222 PRO A N 1
ATOM 1892 C CA . PRO A 1 225 ? 24.340 9.033 21.401 1.00 18.00 222 PRO A CA 1
ATOM 1893 C C . PRO A 1 225 ? 23.075 8.536 20.713 1.00 19.11 222 PRO A C 1
ATOM 1894 O O . PRO A 1 225 ? 22.661 7.389 20.924 1.00 18.14 222 PRO A O 1
ATOM 1898 N N . GLY A 1 226 ? 22.457 9.403 19.918 1.00 18.63 223 GLY A N 1
ATOM 1899 C CA . GLY A 1 226 ? 21.252 9.016 19.206 1.00 19.47 223 GLY A CA 1
ATOM 1900 C C . GLY A 1 226 ? 20.672 10.259 18.560 1.00 19.80 223 GLY A C 1
ATOM 1901 O O . GLY A 1 226 ? 21.242 11.348 18.691 1.00 18.45 223 GLY A O 1
ATOM 1902 N N . PHE A 1 227 ? 19.552 10.109 17.860 1.00 18.62 224 PHE A N 1
ATOM 1903 C CA . PHE A 1 227 ? 18.874 11.287 17.329 1.00 19.60 224 PHE A CA 1
ATOM 1904 C C . PHE A 1 227 ? 17.409 10.999 17.105 1.00 19.94 224 PHE A C 1
ATOM 1905 O O . PHE A 1 227 ? 17.004 9.814 16.967 1.00 18.87 224 PHE A O 1
ATOM 1913 N N . GLY A 1 228 ? 16.633 12.076 17.082 1.00 20.26 225 GLY A N 1
ATOM 1914 C CA . GLY A 1 228 ? 15.191 11.992 16.911 1.00 22.69 225 GLY A CA 1
ATOM 1915 C C . GLY A 1 228 ? 14.729 11.803 15.468 1.00 24.21 225 GLY A C 1
ATOM 1916 O O . GLY A 1 228 ? 15.538 11.724 14.530 1.00 24.17 225 GLY A O 1
ATOM 1917 N N . ALA A 1 229 ? 13.412 11.796 15.282 1.00 25.33 226 ALA A N 1
ATOM 1918 C CA . ALA A 1 229 ? 12.814 11.402 14.005 1.00 27.46 226 ALA A CA 1
ATOM 1919 C C . ALA A 1 229 ? 12.430 12.586 13.118 1.00 29.13 226 ALA A C 1
ATOM 1920 O O . ALA A 1 229 ? 11.930 12.400 12.007 1.00 30.08 226 ALA A O 1
ATOM 1922 N N . GLN A 1 230 ? 12.680 13.805 13.587 1.00 29.77 227 GLN A N 1
ATOM 1923 C CA . GLN A 1 230 ? 12.293 15.001 12.814 1.00 30.93 227 GLN A CA 1
ATOM 1924 C C . GLN A 1 230 ? 13.435 15.477 11.884 1.00 31.59 227 GLN A C 1
ATOM 1925 O O . GLN A 1 230 ? 14.591 15.036 12.018 1.00 31.14 227 GLN A O 1
ATOM 1931 N N . LYS A 1 231 ? 13.119 16.388 10.958 1.00 31.71 228 LYS A N 1
ATOM 1932 C CA . LYS A 1 231 ? 14.077 16.788 9.917 1.00 31.64 228 LYS A CA 1
ATOM 1933 C C . LYS A 1 231 ? 15.272 17.569 10.485 1.00 30.37 228 LYS A C 1
ATOM 1934 O O . LYS A 1 231 ? 16.424 17.335 10.092 1.00 29.68 228 LYS A O 1
ATOM 1940 N N . ALA A 1 232 ? 15.005 18.486 11.416 1.00 29.11 229 ALA A N 1
ATOM 1941 C CA . ALA A 1 232 ? 16.089 19.222 12.087 1.00 28.38 229 ALA A CA 1
ATOM 1942 C C . ALA A 1 232 ? 17.096 18.276 12.781 1.00 27.01 229 ALA A C 1
ATOM 1943 O O . ALA A 1 232 ? 18.286 18.569 12.847 1.00 26.39 229 ALA A O 1
ATOM 1945 N N . ASP A 1 233 ? 16.599 17.150 13.294 1.00 25.28 230 ASP A N 1
ATOM 1946 C CA . ASP A 1 233 ? 17.423 16.179 14.013 1.00 24.39 230 ASP A CA 1
ATOM 1947 C C . ASP A 1 233 ? 18.509 15.581 13.144 1.00 22.70 230 ASP A C 1
ATOM 1948 O O . ASP A 1 233 ? 19.653 15.532 13.565 1.00 23.00 230 ASP A O 1
ATOM 1953 N N . SER A 1 234 ? 18.181 15.117 11.935 1.00 22.31 231 SER A N 1
ATOM 1954 C CA . SER A 1 234 ? 19.224 14.517 11.110 1.00 20.87 231 SER A CA 1
ATOM 1955 C C . SER A 1 234 ? 20.181 15.585 10.564 1.00 19.93 231 SER A C 1
ATOM 1956 O O . SER A 1 234 ? 21.362 15.323 10.412 1.00 18.78 231 SER A O 1
ATOM 1967 N N . ASN A 1 236 ? 21.075 18.365 12.201 1.00 18.45 233 ASN A N 1
ATOM 1968 C CA . ASN A 1 236 ? 21.982 18.614 13.329 1.00 18.28 233 ASN A CA 1
ATOM 1969 C C . ASN A 1 236 ? 23.038 17.534 13.526 1.00 18.19 233 ASN A C 1
ATOM 1970 O O . ASN A 1 236 ? 24.180 17.846 13.845 1.00 18.12 233 ASN A O 1
ATOM 1975 N N . VAL A 1 237 ? 22.664 16.271 13.339 1.00 17.13 234 VAL A N 1
ATOM 1976 C CA . VAL A 1 237 ? 23.673 15.193 13.355 1.00 17.38 234 VAL A CA 1
ATOM 1977 C C . VAL A 1 237 ? 24.705 15.397 12.259 1.00 17.40 234 VAL A C 1
ATOM 1978 O O . VAL A 1 237 ? 25.921 15.269 12.482 1.00 17.69 234 VAL A O 1
ATOM 1982 N N . TYR A 1 238 ? 24.234 15.747 11.069 1.00 17.80 235 TYR A N 1
ATOM 1983 C CA . TYR A 1 238 ? 25.132 15.932 9.931 1.00 18.26 235 TYR A CA 1
ATOM 1984 C C . TYR A 1 238 ? 26.168 17.028 10.263 1.00 18.19 235 TYR A C 1
ATOM 1985 O O . TYR A 1 238 ? 27.351 16.923 9.936 1.00 17.40 235 TYR A O 1
ATOM 1994 N N . LYS A 1 239 ? 25.706 18.078 10.931 1.00 17.40 236 LYS A N 1
ATOM 1995 C CA . LYS A 1 239 ? 26.557 19.204 11.294 1.00 18.96 236 LYS A CA 1
ATOM 1996 C C . LYS A 1 239 ? 27.635 18.884 12.373 1.00 18.74 236 LYS A C 1
ATOM 1997 O O . LYS A 1 239 ? 28.538 19.690 12.593 1.00 18.82 236 LYS A O 1
ATOM 2003 N N . LEU A 1 240 ? 27.540 17.709 13.003 1.00 17.52 237 LEU A N 1
ATOM 2004 C CA . LEU A 1 240 ? 28.526 17.241 13.983 1.00 17.69 237 LEU A CA 1
ATOM 2005 C C . LEU A 1 240 ? 29.559 16.367 13.306 1.00 18.10 237 LEU A C 1
ATOM 2006 O O . LEU A 1 240 ? 30.451 15.858 13.956 1.00 18.61 237 LEU A O 1
ATOM 2011 N N . LEU A 1 241 ? 29.443 16.212 11.988 1.00 18.45 238 LEU A N 1
ATOM 2012 C CA . LEU A 1 241 ? 30.472 15.520 11.215 1.00 19.15 238 LEU A CA 1
ATOM 2013 C C . LEU A 1 241 ? 31.382 16.513 10.495 1.00 20.11 238 LEU A C 1
ATOM 2014 O O . LEU A 1 241 ? 30.978 17.653 10.270 1.00 19.75 238 LEU A O 1
ATOM 2019 N N A GLU A 1 242 ? 32.596 16.077 10.146 0.50 20.43 239 GLU A N 1
ATOM 2020 N N B GLU A 1 242 ? 32.600 16.076 10.171 0.50 20.62 239 GLU A N 1
ATOM 2021 C CA A GLU A 1 242 ? 33.511 16.845 9.288 0.50 21.17 239 GLU A CA 1
ATOM 2022 C CA B GLU A 1 242 ? 33.476 16.804 9.258 0.50 21.61 239 GLU A CA 1
ATOM 2023 C C A GLU A 1 242 ? 33.871 15.959 8.076 0.50 21.40 239 GLU A C 1
ATOM 2024 C C B GLU A 1 242 ? 33.778 15.886 8.082 0.50 21.56 239 GLU A C 1
ATOM 2025 O O A GLU A 1 242 ? 34.597 14.978 8.226 0.50 20.91 239 GLU A O 1
ATOM 2026 O O B GLU A 1 242 ? 34.386 14.827 8.254 0.50 20.88 239 GLU A O 1
ATOM 2037 N N . GLY A 1 243 ? 33.346 16.279 6.890 1.00 21.88 240 GLY A N 1
ATOM 2038 C CA . GLY A 1 243 ? 33.543 15.420 5.683 1.00 21.61 240 GLY A CA 1
ATOM 2039 C C . GLY A 1 243 ? 33.034 13.974 5.842 1.00 21.89 240 GLY A C 1
ATOM 2040 O O . GLY A 1 243 ? 33.727 13.019 5.426 1.00 22.87 240 GLY A O 1
ATOM 2041 N N . LEU A 1 244 ? 31.847 13.820 6.448 1.00 19.77 241 LEU A N 1
ATOM 2042 C CA . LEU A 1 244 ? 31.268 12.520 6.821 1.00 19.26 241 LEU A CA 1
ATOM 2043 C C . LEU A 1 244 ? 32.174 11.677 7.740 1.00 18.16 241 LEU A C 1
ATOM 2044 O O . LEU A 1 244 ? 32.074 10.449 7.783 1.00 17.77 241 LEU A O 1
ATOM 2049 N N . ASN A 1 245 ? 33.050 12.346 8.486 1.00 16.49 242 ASN A N 1
ATOM 2050 C CA . ASN A 1 245 ? 33.933 11.624 9.405 1.00 17.04 242 ASN A CA 1
ATOM 2051 C C . ASN A 1 245 ? 34.082 12.461 10.679 1.00 16.19 242 ASN A C 1
ATOM 2052 O O . ASN A 1 245 ? 33.416 13.496 10.833 1.00 17.61 242 ASN A O 1
ATOM 2057 N N . GLY A 1 246 ? 34.930 12.023 11.593 1.00 16.33 243 GLY A N 1
ATOM 2058 C CA . GLY A 1 246 ? 35.134 12.782 12.842 1.00 16.07 243 GLY A CA 1
ATOM 2059 C C . GLY A 1 246 ? 34.036 12.580 13.870 1.00 15.51 243 GLY A C 1
ATOM 2060 O O . GLY A 1 246 ? 33.970 13.275 14.882 1.00 15.50 243 GLY A O 1
ATOM 2061 N N . GLY A 1 247 ? 33.160 11.634 13.603 1.00 15.64 244 GLY A N 1
ATOM 2062 C CA . GLY A 1 247 ? 32.069 11.315 14.523 1.00 14.84 244 GLY A CA 1
ATOM 2063 C C . GLY A 1 247 ? 31.492 9.956 14.128 1.00 14.56 244 GLY A C 1
ATOM 2064 O O . GLY A 1 247 ? 31.644 9.525 12.965 1.00 13.93 244 GLY A O 1
ATOM 2065 N N . VAL A 1 248 ? 30.833 9.304 15.088 1.00 14.82 245 VAL A N 1
ATOM 2066 C CA . VAL A 1 248 ? 29.937 8.170 14.813 1.00 15.15 245 VAL A CA 1
ATOM 2067 C C . VAL A 1 248 ? 28.581 8.460 15.444 1.00 15.82 245 VAL A C 1
ATOM 2068 O O . VAL A 1 248 ? 28.497 9.083 16.501 1.00 14.18 245 VAL A O 1
ATOM 2072 N N . VAL A 1 249 ? 27.526 7.988 14.792 1.00 15.58 246 VAL A N 1
ATOM 2073 C CA . VAL A 1 249 ? 26.188 8.311 15.239 1.00 15.48 246 VAL A CA 1
ATOM 2074 C C . VAL A 1 249 ? 25.563 7.000 15.694 1.00 15.12 246 VAL A C 1
ATOM 2075 O O . VAL A 1 249 ? 25.390 6.085 14.891 1.00 14.69 246 VAL A O 1
ATOM 2079 N N . ASN A 1 250 ? 25.245 6.903 16.984 1.00 14.16 247 ASN A N 1
ATOM 2080 C CA . ASN A 1 250 ? 24.669 5.654 17.518 1.00 13.54 247 ASN A CA 1
ATOM 2081 C C . ASN A 1 250 ? 23.183 5.476 17.136 1.00 14.08 247 ASN A C 1
ATOM 2082 O O . ASN A 1 250 ? 22.386 6.441 17.172 1.00 13.99 247 ASN A O 1
ATOM 2087 N N . SER A 1 251 ? 22.818 4.249 16.751 1.00 13.51 248 SER A N 1
ATOM 2088 C CA . SER A 1 251 ? 21.415 3.884 16.662 1.00 14.92 248 SER A CA 1
ATOM 2089 C C . SER A 1 251 ? 21.268 2.510 17.277 1.00 14.94 248 SER A C 1
ATOM 2090 O O . SER A 1 251 ? 21.981 1.582 16.876 1.00 14.94 248 SER A O 1
ATOM 2093 N N . SER A 1 252 ? 20.362 2.402 18.266 1.00 15.01 249 SER A N 1
ATOM 2094 C CA . SER A 1 252 ? 20.149 1.148 19.008 1.00 15.88 249 SER A CA 1
ATOM 2095 C C . SER A 1 252 ? 18.812 0.482 18.651 1.00 16.63 249 SER A C 1
ATOM 2096 O O . SER A 1 252 ? 18.745 -0.416 17.815 1.00 15.59 249 SER A O 1
ATOM 2099 N N . ARG A 1 253 ? 17.740 0.938 19.291 1.00 15.96 250 ARG A N 1
ATOM 2100 C CA . ARG A 1 253 ? 16.441 0.296 19.145 1.00 17.27 250 ARG A CA 1
ATOM 2101 C C . ARG A 1 253 ? 15.896 0.221 17.714 1.00 16.67 250 ARG A C 1
ATOM 2102 O O . ARG A 1 253 ? 15.320 -0.796 17.329 1.00 16.40 250 ARG A O 1
ATOM 2110 N N . ALA A 1 254 ? 16.068 1.286 16.934 1.00 16.40 251 ALA A N 1
ATOM 2111 C CA . ALA A 1 254 ? 15.569 1.286 15.554 1.00 16.37 251 ALA A CA 1
ATOM 2112 C C . ALA A 1 254 ? 16.157 0.123 14.776 1.00 16.33 251 ALA A C 1
ATOM 2113 O O . ALA A 1 254 ? 15.458 -0.498 13.944 1.00 17.62 251 ALA A O 1
ATOM 2115 N N . ILE A 1 255 ? 17.444 -0.158 15.009 1.00 16.13 252 ILE A N 1
ATOM 2116 C CA . ILE A 1 255 ? 18.131 -1.249 14.334 1.00 15.70 252 ILE A CA 1
ATOM 2117 C C . ILE A 1 255 ? 17.775 -2.617 14.941 1.00 15.27 252 ILE A C 1
ATOM 2118 O O . ILE A 1 255 ? 17.439 -3.548 14.207 1.00 15.35 252 ILE A O 1
ATOM 2123 N N . LEU A 1 256 ? 17.859 -2.725 16.267 1.00 13.87 253 LEU A N 1
ATOM 2124 C CA . LEU A 1 256 ? 17.615 -3.977 16.980 1.00 14.59 253 LEU A CA 1
ATOM 2125 C C . LEU A 1 256 ? 16.178 -4.484 16.825 1.00 14.41 253 LEU A C 1
ATOM 2126 O O . LEU A 1 256 ? 15.942 -5.689 16.852 1.00 15.21 253 LEU A O 1
ATOM 2131 N N . LYS A 1 257 ? 15.223 -3.555 16.671 1.00 13.77 254 LYS A N 1
ATOM 2132 C CA . LYS A 1 257 ? 13.803 -3.924 16.606 1.00 13.45 254 LYS A CA 1
ATOM 2133 C C . LYS A 1 257 ? 13.160 -3.825 15.213 1.00 13.54 254 LYS A C 1
ATOM 2134 O O . LYS A 1 257 ? 11.950 -4.123 15.054 1.00 14.70 254 LYS A O 1
ATOM 2140 N N . ASN A 1 258 ? 13.955 -3.500 14.196 1.00 12.96 255 ASN A N 1
ATOM 2141 C CA . ASN A 1 258 ? 13.412 -3.292 12.843 1.00 13.17 255 ASN A CA 1
ATOM 2142 C C . ASN A 1 258 ? 12.698 -4.530 12.297 1.00 14.45 255 ASN A C 1
ATOM 2143 O O . ASN A 1 258 ? 11.701 -4.392 11.591 1.00 15.16 255 ASN A O 1
ATOM 2148 N N . TRP A 1 259 ? 13.178 -5.727 12.656 1.00 13.91 256 TRP A N 1
ATOM 2149 C CA . TRP A 1 259 ? 12.525 -6.992 12.248 1.00 16.36 256 TRP A CA 1
ATOM 2150 C C . TRP A 1 259 ? 11.041 -7.101 12.629 1.00 16.87 256 TRP A C 1
ATOM 2151 O O . TRP A 1 259 ? 10.264 -7.858 11.986 1.00 16.67 256 TRP A O 1
ATOM 2162 N N . GLN A 1 260 ? 10.676 -6.429 13.721 1.00 17.80 257 GLN A N 1
ATOM 2163 C CA . GLN A 1 260 ? 9.300 -6.446 14.229 1.00 20.25 257 GLN A CA 1
ATOM 2164 C C . GLN A 1 260 ? 8.296 -5.740 13.316 1.00 21.57 257 GLN A C 1
ATOM 2165 O O . GLN A 1 260 ? 7.081 -5.826 13.518 1.00 23.77 257 GLN A O 1
ATOM 2171 N N . ASN A 1 261 ? 8.796 -5.035 12.316 1.00 21.79 258 ASN A N 1
ATOM 2172 C CA . ASN A 1 261 ? 7.928 -4.271 11.419 1.00 22.85 258 ASN A CA 1
ATOM 2173 C C . ASN A 1 261 ? 7.599 -5.037 10.146 1.00 23.03 258 ASN A C 1
ATOM 2174 O O . ASN A 1 261 ? 6.933 -4.514 9.263 1.00 22.81 258 ASN A O 1
ATOM 2179 N N . TYR A 1 262 ? 8.081 -6.272 10.045 1.00 23.63 259 TYR A N 1
ATOM 2180 C CA . TYR A 1 262 ? 7.948 -7.023 8.793 1.00 23.96 259 TYR A CA 1
ATOM 2181 C C . TYR A 1 262 ? 7.424 -8.408 9.078 1.00 25.33 259 TYR A C 1
ATOM 2182 O O . TYR A 1 262 ? 7.849 -9.041 10.046 1.00 24.68 259 TYR A O 1
ATOM 2191 N N . GLU A 1 263 ? 6.508 -8.879 8.221 1.00 27.55 260 GLU A N 1
ATOM 2192 C CA . GLU A 1 263 ? 5.890 -10.203 8.399 1.00 29.31 260 GLU A CA 1
ATOM 2193 C C . GLU A 1 263 ? 6.937 -11.323 8.451 1.00 28.31 260 GLU A C 1
ATOM 2194 O O . GLU A 1 263 ? 6.805 -12.252 9.240 1.00 29.14 260 GLU A O 1
ATOM 2200 N N . ASP A 1 264 ? 7.969 -11.252 7.618 1.00 27.64 261 ASP A N 1
ATOM 2201 C CA . ASP A 1 264 ? 9.016 -12.278 7.669 1.00 27.55 261 ASP A CA 1
ATOM 2202 C C . ASP A 1 264 ? 10.193 -11.944 8.595 1.00 26.04 261 ASP A C 1
ATOM 2203 O O . ASP A 1 264 ? 11.256 -12.560 8.487 1.00 25.23 261 ASP A O 1
ATOM 2208 N N . GLY A 1 265 ? 10.007 -10.956 9.475 1.00 24.81 262 GLY A N 1
ATOM 2209 C CA . GLY A 1 265 ? 11.112 -10.444 10.303 1.00 23.17 262 GLY A CA 1
ATOM 2210 C C . GLY A 1 265 ? 11.771 -11.441 11.250 1.00 22.78 262 GLY A C 1
ATOM 2211 O O . GLY A 1 265 ? 12.982 -11.394 11.456 1.00 21.72 262 GLY A O 1
ATOM 2212 N N . SER A 1 266 ? 10.992 -12.357 11.835 1.00 22.80 263 SER A N 1
ATOM 2213 C CA . SER A 1 266 ? 11.555 -13.271 12.828 1.00 23.55 263 SER A CA 1
ATOM 2214 C C . SER A 1 266 ? 12.713 -14.111 12.273 1.00 23.87 263 SER A C 1
ATOM 2215 O O . SER A 1 266 ? 13.630 -14.528 13.025 1.00 24.15 263 SER A O 1
ATOM 2218 N N . GLU A 1 267 ? 12.677 -14.333 10.966 1.00 24.35 264 GLU A N 1
ATOM 2219 C CA . GLU A 1 267 ? 13.696 -15.095 10.246 1.00 25.33 264 GLU A CA 1
ATOM 2220 C C . GLU A 1 267 ? 14.816 -14.256 9.635 1.00 23.79 264 GLU A C 1
ATOM 2221 O O . GLU A 1 267 ? 15.771 -14.812 9.062 1.00 23.87 264 GLU A O 1
ATOM 2227 N N . LYS A 1 268 ? 14.717 -12.934 9.780 1.00 21.04 265 LYS A N 1
ATOM 2228 C CA . LYS A 1 268 ? 15.606 -12.001 9.092 1.00 20.20 265 LYS A CA 1
ATOM 2229 C C . LYS A 1 268 ? 15.992 -10.843 10.021 1.00 19.21 265 LYS A C 1
ATOM 2230 O O . LYS A 1 268 ? 15.980 -9.687 9.593 1.00 17.58 265 LYS A O 1
ATOM 2236 N N . VAL A 1 269 ? 16.280 -11.158 11.288 1.00 17.81 266 VAL A N 1
ATOM 2237 C CA . VAL A 1 269 ? 16.652 -10.140 12.278 1.00 17.91 266 VAL A CA 1
ATOM 2238 C C . VAL A 1 269 ? 17.848 -9.306 11.788 1.00 16.88 266 VAL A C 1
ATOM 2239 O O . VAL A 1 269 ? 17.793 -8.059 11.804 1.00 16.64 266 VAL A O 1
ATOM 2243 N N . GLY A 1 270 ? 18.889 -10.003 11.342 1.00 15.89 267 GLY A N 1
ATOM 2244 C CA . GLY A 1 270 ? 20.133 -9.369 10.874 1.00 14.62 267 GLY A CA 1
ATOM 2245 C C . GLY A 1 270 ? 19.903 -8.588 9.582 1.00 14.98 267 GLY A C 1
ATOM 2246 O O . GLY A 1 270 ? 20.315 -7.452 9.460 1.00 14.05 267 GLY A O 1
ATOM 2247 N N . TYR A 1 271 ? 19.225 -9.202 8.615 1.00 15.82 268 TYR A N 1
ATOM 2248 C CA . TYR A 1 271 ? 18.830 -8.494 7.390 1.00 16.15 268 TYR A CA 1
ATOM 2249 C C . TYR A 1 271 ? 18.095 -7.183 7.682 1.00 16.07 268 TYR A C 1
ATOM 2250 O O . TYR A 1 271 ? 18.386 -6.161 7.090 1.00 15.39 268 TYR A O 1
ATOM 2259 N N . TYR A 1 272 ? 17.096 -7.217 8.549 1.00 16.33 269 TYR A N 1
ATOM 2260 C CA . TYR A 1 272 ? 16.405 -5.960 8.820 1.00 16.18 269 TYR A CA 1
ATOM 2261 C C . TYR A 1 272 ? 17.206 -4.965 9.643 1.00 15.66 269 TYR A C 1
ATOM 2262 O O . TYR A 1 272 ? 16.963 -3.744 9.526 1.00 15.67 269 TYR A O 1
ATOM 2271 N N . ALA A 1 273 ? 18.129 -5.460 10.482 1.00 14.01 270 ALA A N 1
ATOM 2272 C CA . ALA A 1 273 ? 19.048 -4.558 11.203 1.00 13.57 270 ALA A CA 1
ATOM 2273 C C . ALA A 1 273 ? 19.924 -3.842 10.155 1.00 14.25 270 ALA A C 1
ATOM 2274 O O . ALA A 1 273 ? 20.157 -2.625 10.236 1.00 13.27 270 ALA A O 1
ATOM 2276 N N . ARG A 1 274 ? 20.422 -4.627 9.201 1.00 12.45 271 ARG A N 1
ATOM 2277 C CA . ARG A 1 274 ? 21.221 -4.103 8.083 1.00 13.77 271 ARG A CA 1
ATOM 2278 C C . ARG A 1 274 ? 20.478 -3.026 7.281 1.00 13.14 271 ARG A C 1
ATOM 2279 O O . ARG A 1 274 ? 21.022 -1.968 6.968 1.00 12.64 271 ARG A O 1
ATOM 2287 N N . LYS A 1 275 ? 19.220 -3.312 6.948 1.00 14.57 272 LYS A N 1
ATOM 2288 C CA . LYS A 1 275 ? 18.422 -2.397 6.169 1.00 14.99 272 LYS A CA 1
ATOM 2289 C C . LYS A 1 275 ? 18.335 -1.038 6.868 1.00 14.62 272 LYS A C 1
ATOM 2290 O O . LYS A 1 275 ? 18.464 0.003 6.215 1.00 13.10 272 LYS A O 1
ATOM 2296 N N . LYS A 1 276 ? 18.095 -1.072 8.184 1.00 13.55 273 LYS A N 1
ATOM 2297 C CA . LYS A 1 276 ? 18.017 0.151 9.003 1.00 14.33 273 LYS A CA 1
ATOM 2298 C C . LYS A 1 276 ? 19.347 0.854 9.104 1.00 13.61 273 LYS A C 1
ATOM 2299 O O . LYS A 1 276 ? 19.389 2.091 9.091 1.00 13.48 273 LYS A O 1
ATOM 2305 N N . ALA A 1 277 ? 20.426 0.100 9.300 1.00 12.41 274 ALA A N 1
ATOM 2306 C CA . ALA A 1 277 ? 21.775 0.726 9.428 1.00 12.42 274 ALA A CA 1
ATOM 2307 C C . ALA A 1 277 ? 22.079 1.511 8.143 1.00 12.54 274 ALA A C 1
ATOM 2308 O O . ALA A 1 277 ? 22.547 2.660 8.184 1.00 13.74 274 ALA A O 1
ATOM 2310 N N . ILE A 1 278 ? 21.777 0.902 7.003 1.00 11.53 275 ILE A N 1
ATOM 2311 C CA . ILE A 1 278 ? 22.001 1.566 5.702 1.00 11.98 275 ILE A CA 1
ATOM 2312 C C . ILE A 1 278 ? 21.140 2.831 5.585 1.00 13.27 275 ILE A C 1
ATOM 2313 O O . ILE A 1 278 ? 21.641 3.912 5.210 1.00 11.84 275 ILE A O 1
ATOM 2318 N N . GLU A 1 279 ? 19.854 2.688 5.936 1.00 12.51 276 GLU A N 1
ATOM 2319 C CA . GLU A 1 279 ? 18.938 3.810 5.864 1.00 15.03 276 GLU A CA 1
ATOM 2320 C C . GLU A 1 279 ? 19.392 4.987 6.722 1.00 14.75 276 GLU A C 1
ATOM 2321 O O . GLU A 1 279 ? 19.228 6.151 6.327 1.00 15.80 276 GLU A O 1
ATOM 2327 N N . THR A 1 280 ? 19.917 4.683 7.910 1.00 14.54 277 THR A N 1
ATOM 2328 C CA . THR A 1 280 ? 20.409 5.686 8.849 1.00 15.11 277 THR A CA 1
ATOM 2329 C C . THR A 1 280 ? 21.542 6.498 8.253 1.00 15.17 277 THR A C 1
ATOM 2330 O O . THR A 1 280 ? 21.494 7.742 8.271 1.00 14.92 277 THR A O 1
ATOM 2334 N N . TYR A 1 281 ? 22.553 5.813 7.715 1.00 13.89 278 TYR A N 1
ATOM 2335 C CA . TYR A 1 281 ? 23.627 6.491 7.002 1.00 14.58 278 TYR A CA 1
ATOM 2336 C C . TYR A 1 281 ? 23.085 7.375 5.864 1.00 15.33 278 TYR A C 1
ATOM 2337 O O . TYR A 1 281 ? 23.463 8.560 5.749 1.00 15.03 278 TYR A O 1
ATOM 2346 N N . GLU A 1 282 ? 22.206 6.807 5.023 1.00 15.00 279 GLU A N 1
ATOM 2347 C CA . GLU A 1 282 ? 21.646 7.567 3.880 1.00 16.69 279 GLU A CA 1
ATOM 2348 C C . GLU A 1 282 ? 20.846 8.794 4.300 1.00 17.44 279 GLU A C 1
ATOM 2349 O O . GLU A 1 282 ? 20.948 9.846 3.658 1.00 19.49 279 GLU A O 1
ATOM 2355 N N A GLU A 1 283 ? 20.070 8.653 5.377 0.50 17.66 280 GLU A N 1
ATOM 2356 N N B GLU A 1 283 ? 20.055 8.680 5.362 0.50 17.83 280 GLU A N 1
ATOM 2357 C CA A GLU A 1 283 ? 19.279 9.747 5.948 0.50 18.38 280 GLU A CA 1
ATOM 2358 C CA B GLU A 1 283 ? 19.242 9.812 5.807 0.50 18.60 280 GLU A CA 1
ATOM 2359 C C A GLU A 1 283 ? 20.141 10.952 6.297 0.50 18.23 280 GLU A C 1
ATOM 2360 C C B GLU A 1 283 ? 20.077 10.979 6.395 0.50 18.44 280 GLU A C 1
ATOM 2361 O O A GLU A 1 283 ? 19.845 12.104 5.926 0.50 18.10 280 GLU A O 1
ATOM 2362 O O B GLU A 1 283 ? 19.705 12.152 6.244 0.50 18.34 280 GLU A O 1
ATOM 2373 N N . ILE A 1 284 ? 21.207 10.668 7.032 1.00 17.69 281 ILE A N 1
ATOM 2374 C CA . ILE A 1 284 ? 22.082 11.715 7.547 1.00 17.89 281 ILE A CA 1
ATOM 2375 C C . ILE A 1 284 ? 22.875 12.344 6.405 1.00 18.15 281 ILE A C 1
ATOM 2376 O O . ILE A 1 284 ? 22.972 13.575 6.315 1.00 18.45 281 ILE A O 1
ATOM 2381 N N . LYS A 1 285 ? 23.420 11.506 5.534 1.00 18.09 282 LYS A N 1
ATOM 2382 C CA . LYS A 1 285 ? 24.205 11.987 4.395 1.00 20.05 282 LYS A CA 1
ATOM 2383 C C . LYS A 1 285 ? 23.386 12.867 3.446 1.00 20.50 282 LYS A C 1
ATOM 2384 O O . LYS A 1 285 ? 23.924 13.837 2.873 1.00 21.61 282 LYS A O 1
ATOM 2390 N N . ALA A 1 286 ? 22.104 12.546 3.262 1.00 20.76 283 ALA A N 1
ATOM 2391 C CA . ALA A 1 286 ? 21.244 13.339 2.357 1.00 21.17 283 ALA A CA 1
ATOM 2392 C C . ALA A 1 286 ? 21.184 14.824 2.761 1.00 22.07 283 ALA A C 1
ATOM 2393 O O . ALA A 1 286 ? 20.774 15.679 1.959 1.00 21.93 283 ALA A O 1
ATOM 2395 N N . ASN A 1 287 ? 21.602 15.156 3.982 1.00 22.15 284 ASN A N 1
ATOM 2396 C CA . ASN A 1 287 ? 21.670 16.572 4.380 1.00 23.76 284 ASN A CA 1
ATOM 2397 C C . ASN A 1 287 ? 22.763 17.370 3.686 1.00 25.60 284 ASN A C 1
ATOM 2398 O O . ASN A 1 287 ? 22.747 18.599 3.742 1.00 26.33 284 ASN A O 1
ATOM 2403 N N . GLU A 1 288 ? 23.705 16.671 3.064 1.00 27.26 285 GLU A N 1
ATOM 2404 C CA . GLU A 1 288 ? 24.778 17.276 2.261 1.00 31.24 285 GLU A CA 1
ATOM 2405 C C . GLU A 1 288 ? 24.200 18.212 1.217 1.00 32.63 285 GLU A C 1
ATOM 2406 O O . GLU A 1 288 ? 23.244 17.859 0.534 1.00 32.72 285 GLU A O 1
ATOM 2412 N N . VAL A 1 289 ? 24.793 19.394 1.106 1.00 35.32 286 VAL A N 1
ATOM 2413 C CA . VAL A 1 289 ? 24.433 20.378 0.077 1.00 37.81 286 VAL A CA 1
ATOM 2414 C C . VAL A 1 289 ? 25.705 20.994 -0.485 1.00 38.93 286 VAL A C 1
ATOM 2415 O O . VAL A 1 289 ? 26.059 20.729 -1.635 1.00 40.99 286 VAL A O 1
ATOM 2417 N N . SER B 1 1 ? 11.477 -4.168 66.818 1.00 45.08 -2 SER B N 1
ATOM 2418 C CA . SER B 1 1 ? 12.677 -3.681 66.075 1.00 43.49 -2 SER B CA 1
ATOM 2419 C C . SER B 1 1 ? 12.681 -4.132 64.607 1.00 43.06 -2 SER B C 1
ATOM 2420 O O . SER B 1 1 ? 12.995 -5.305 64.319 1.00 43.57 -2 SER B O 1
ATOM 2422 N N . ASN B 1 2 ? 12.300 -3.246 63.672 1.00 41.37 -1 ASN B N 1
ATOM 2423 C CA . ASN B 1 2 ? 11.578 -1.974 63.923 1.00 39.86 -1 ASN B CA 1
ATOM 2424 C C . ASN B 1 2 ? 11.477 -1.043 62.692 1.00 37.47 -1 ASN B C 1
ATOM 2425 O O . ASN B 1 2 ? 10.432 -1.016 62.042 1.00 37.25 -1 ASN B O 1
ATOM 2430 N N . ALA B 1 3 ? 12.534 -0.276 62.393 1.00 34.02 0 ALA B N 1
ATOM 2431 C CA . ALA B 1 3 ? 12.520 0.674 61.265 1.00 31.46 0 ALA B CA 1
ATOM 2432 C C . ALA B 1 3 ? 12.058 -0.016 59.973 1.00 29.00 0 ALA B C 1
ATOM 2433 O O . ALA B 1 3 ? 12.434 -1.152 59.731 1.00 29.10 0 ALA B O 1
ATOM 2443 N N . LYS B 1 5 ? 11.720 1.898 56.666 1.00 21.01 2 LYS B N 1
ATOM 2444 C CA . LYS B 1 5 ? 12.383 2.507 55.524 1.00 19.46 2 LYS B CA 1
ATOM 2445 C C . LYS B 1 5 ? 13.901 2.314 55.603 1.00 19.20 2 LYS B C 1
ATOM 2446 O O . LYS B 1 5 ? 14.480 2.322 56.689 1.00 18.38 2 LYS B O 1
ATOM 2452 N N . ILE B 1 6 ? 14.549 2.162 54.452 1.00 18.52 3 ILE B N 1
ATOM 2453 C CA . ILE B 1 6 ? 15.976 1.777 54.454 1.00 17.06 3 ILE B CA 1
ATOM 2454 C C . ILE B 1 6 ? 16.875 2.835 55.072 1.00 16.64 3 ILE B C 1
ATOM 2455 O O . ILE B 1 6 ? 17.887 2.497 55.693 1.00 14.45 3 ILE B O 1
ATOM 2460 N N . ILE B 1 7 ? 16.515 4.119 54.917 1.00 15.92 4 ILE B N 1
ATOM 2461 C CA . ILE B 1 7 ? 17.286 5.155 55.575 1.00 16.84 4 ILE B CA 1
ATOM 2462 C C . ILE B 1 7 ? 17.167 5.090 57.095 1.00 17.00 4 ILE B C 1
ATOM 2463 O O . ILE B 1 7 ? 18.123 5.384 57.805 1.00 16.38 4 ILE B O 1
ATOM 2468 N N . ASP B 1 8 ? 16.021 4.644 57.598 1.00 16.83 5 ASP B N 1
ATOM 2469 C CA . ASP B 1 8 ? 15.871 4.594 59.040 1.00 17.55 5 ASP B CA 1
ATOM 2470 C C . ASP B 1 8 ? 16.626 3.380 59.567 1.00 16.68 5 ASP B C 1
ATOM 2471 O O . ASP B 1 8 ? 17.161 3.404 60.688 1.00 16.35 5 ASP B O 1
ATOM 2476 N N . LYS B 1 9 ? 16.690 2.341 58.739 1.00 16.35 6 LYS B N 1
ATOM 2477 C CA . LYS B 1 9 ? 17.484 1.147 59.039 1.00 16.36 6 LYS B CA 1
ATOM 2478 C C . LYS B 1 9 ? 18.963 1.495 59.103 1.00 15.72 6 LYS B C 1
ATOM 2479 O O . LYS B 1 9 ? 19.685 1.004 59.980 1.00 14.86 6 LYS B O 1
ATOM 2485 N N . LEU B 1 10 ? 19.423 2.324 58.172 1.00 15.82 7 LEU B N 1
ATOM 2486 C CA . LEU B 1 10 ? 20.821 2.792 58.209 1.00 15.32 7 LEU B CA 1
A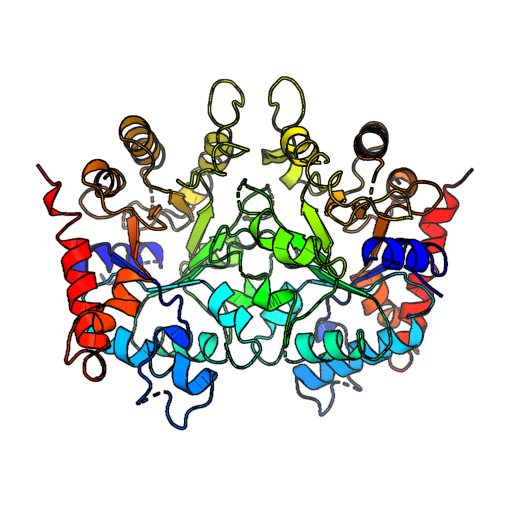TOM 2487 C C . LEU B 1 10 ? 21.060 3.659 59.454 1.00 15.45 7 LEU B C 1
ATOM 2488 O O . LEU B 1 10 ? 22.038 3.450 60.186 1.00 15.27 7 LEU B O 1
ATOM 2493 N N . TYR B 1 11 ? 20.170 4.621 59.703 1.00 15.49 8 TYR B N 1
ATOM 2494 C CA . TYR B 1 11 ? 20.288 5.440 60.924 1.00 16.35 8 TYR B CA 1
ATOM 2495 C C . TYR B 1 11 ? 20.422 4.559 62.185 1.00 17.12 8 TYR B C 1
ATOM 2496 O O . TYR B 1 11 ? 21.254 4.799 63.035 1.00 16.06 8 TYR B O 1
ATOM 2505 N N . GLU B 1 12 ? 19.582 3.547 62.282 1.00 17.02 9 GLU B N 1
ATOM 2506 C CA . GLU B 1 12 ? 19.596 2.640 63.426 1.00 18.68 9 GLU B CA 1
ATOM 2507 C C . GLU B 1 12 ? 20.902 1.835 63.494 1.00 16.50 9 GLU B C 1
ATOM 2508 O O . GLU B 1 12 ? 21.461 1.678 64.588 1.00 15.01 9 GLU B O 1
ATOM 2514 N N . LYS B 1 13 ? 21.382 1.360 62.338 1.00 15.43 10 LYS B N 1
ATOM 2515 C CA . LYS B 1 13 ? 22.660 0.644 62.276 1.00 15.31 10 LYS B CA 1
ATOM 2516 C C . LYS B 1 13 ? 23.805 1.548 62.759 1.00 14.91 10 LYS B C 1
ATOM 2517 O O . LYS B 1 13 ? 24.665 1.096 63.485 1.00 15.36 10 LYS B O 1
ATOM 2523 N N . VAL B 1 14 ? 23.792 2.825 62.371 1.00 13.67 11 VAL B N 1
ATOM 2524 C CA . VAL B 1 14 ? 24.847 3.752 62.814 1.00 13.96 11 VAL B CA 1
ATOM 2525 C C . VAL B 1 14 ? 24.740 3.990 64.311 1.00 15.22 11 VAL B C 1
ATOM 2526 O O . VAL B 1 14 ? 25.750 4.160 65.015 1.00 14.25 11 VAL B O 1
ATOM 2530 N N . SER B 1 15 ? 23.506 4.007 64.782 1.00 16.34 12 SER B N 1
ATOM 2531 C CA . SER B 1 15 ? 23.251 4.222 66.197 1.00 18.70 12 SER B CA 1
ATOM 2532 C C . SER B 1 15 ? 23.794 3.060 67.031 1.00 18.14 12 SER B C 1
ATOM 2533 O O . SER B 1 15 ? 24.378 3.304 68.099 1.00 18.53 12 SER B O 1
ATOM 2536 N N A LYS B 1 16 ? 23.609 1.832 66.546 0.50 17.55 13 LYS B N 1
ATOM 2537 N N B LYS B 1 16 ? 23.592 1.820 66.570 0.50 17.56 13 LYS B N 1
ATOM 2538 C CA A LYS B 1 16 ? 23.986 0.626 67.278 0.50 17.68 13 LYS B CA 1
ATOM 2539 C CA B LYS B 1 16 ? 24.003 0.623 67.320 0.50 17.69 13 LYS B CA 1
ATOM 2540 C C A LYS B 1 16 ? 25.455 0.293 67.119 0.50 17.05 13 LYS B C 1
ATOM 2541 C C B LYS B 1 16 ? 25.470 0.291 67.127 0.50 17.05 13 LYS B C 1
ATOM 2542 O O A LYS B 1 16 ? 26.129 -0.047 68.091 0.50 16.37 13 LYS B O 1
ATOM 2543 O O B LYS B 1 16 ? 26.154 -0.076 68.081 0.50 16.38 13 LYS B O 1
ATOM 2554 N N . ASN B 1 17 ? 25.946 0.404 65.886 1.00 16.16 14 ASN B N 1
ATOM 2555 C CA . ASN B 1 17 ? 27.271 -0.107 65.533 1.00 15.91 14 ASN B CA 1
ATOM 2556 C C . ASN B 1 17 ? 28.329 0.955 65.261 1.00 15.03 14 ASN B C 1
ATOM 2557 O O . ASN B 1 17 ? 29.490 0.609 65.040 1.00 15.87 14 ASN B O 1
ATOM 2562 N N . GLY B 1 18 ? 27.936 2.216 65.281 1.00 14.40 15 GLY B N 1
ATOM 2563 C CA . GLY B 1 18 ? 28.827 3.318 64.933 1.00 14.05 15 GLY B CA 1
ATOM 2564 C C . GLY B 1 18 ? 28.813 3.612 63.432 1.00 14.64 15 GLY B C 1
ATOM 2565 O O . GLY B 1 18 ? 28.189 2.902 62.635 1.00 13.00 15 GLY B O 1
ATOM 2566 N N . PHE B 1 19 ? 29.538 4.656 63.043 1.00 14.27 16 PHE B N 1
ATOM 2567 C CA . PHE B 1 19 ? 29.452 5.208 61.701 1.00 14.65 16 PHE B CA 1
ATOM 2568 C C . PHE B 1 19 ? 30.463 4.630 60.696 1.00 14.46 16 PHE B C 1
ATOM 2569 O O . PHE B 1 19 ? 30.583 5.148 59.576 1.00 14.55 16 PHE B O 1
ATOM 2577 N N . VAL B 1 20 ? 31.204 3.584 61.057 1.00 13.59 17 VAL B N 1
ATOM 2578 C CA . VAL B 1 20 ? 32.139 3.030 60.090 1.00 13.96 17 VAL B CA 1
ATOM 2579 C C . VAL B 1 20 ? 31.425 2.265 58.970 1.00 13.28 17 VAL B C 1
ATOM 2580 O O . VAL B 1 20 ? 30.479 1.488 59.227 1.00 13.81 17 VAL B O 1
ATOM 2584 N N . CYS B 1 21 ? 31.849 2.558 57.735 1.00 13.00 18 CYS B N 1
ATOM 2585 C CA . CYS B 1 21 ? 31.509 1.768 56.569 1.00 12.87 18 CYS B CA 1
ATOM 2586 C C . CYS B 1 21 ? 32.739 0.953 56.153 1.00 13.38 18 CYS B C 1
ATOM 2587 O O . CYS B 1 21 ? 33.814 1.503 55.907 1.00 14.38 18 CYS B O 1
ATOM 2590 N N . ILE B 1 22 ? 32.588 -0.360 56.096 1.00 12.89 19 ILE B N 1
ATOM 2591 C CA . ILE B 1 22 ? 33.700 -1.227 55.653 1.00 13.40 19 ILE B CA 1
ATOM 2592 C C . ILE B 1 22 ? 33.714 -1.427 54.144 1.00 12.84 19 ILE B C 1
ATOM 2593 O O . ILE B 1 22 ? 32.737 -1.894 53.568 1.00 11.99 19 ILE B O 1
ATOM 2598 N N . GLY B 1 23 ? 34.841 -1.075 53.524 1.00 12.32 20 GLY B N 1
ATOM 2599 C CA . GLY B 1 23 ? 34.944 -1.097 52.053 1.00 13.98 20 GLY B CA 1
ATOM 2600 C C . GLY B 1 23 ? 35.533 -2.396 51.568 1.00 14.69 20 GLY B C 1
ATOM 2601 O O . GLY B 1 23 ? 36.752 -2.603 51.614 1.00 15.67 20 GLY B O 1
ATOM 2602 N N . LEU B 1 24 ? 34.667 -3.262 51.064 1.00 13.74 21 LEU B N 1
ATOM 2603 C CA . LEU B 1 24 ? 35.085 -4.580 50.584 1.00 14.42 21 LEU B CA 1
ATOM 2604 C C . LEU B 1 24 ? 35.559 -4.462 49.121 1.00 14.44 21 LEU B C 1
ATOM 2605 O O . LEU B 1 24 ? 34.977 -5.050 48.190 1.00 14.88 21 LEU B O 1
ATOM 2610 N N . ASP B 1 25 ? 36.598 -3.652 48.947 1.00 14.06 22 ASP B N 1
ATOM 2611 C CA . ASP B 1 25 ? 37.139 -3.320 47.628 1.00 14.83 22 ASP B CA 1
ATOM 2612 C C . ASP B 1 25 ? 38.246 -4.351 47.384 1.00 15.44 22 ASP B C 1
ATOM 2613 O O . ASP B 1 25 ? 39.435 -4.042 47.392 1.00 14.84 22 ASP B O 1
ATOM 2618 N N . SER B 1 26 ? 37.827 -5.596 47.260 1.00 15.56 23 SER B N 1
ATOM 2619 C CA . SER B 1 26 ? 38.722 -6.725 47.457 1.00 16.59 23 SER B CA 1
ATOM 2620 C C . SER B 1 26 ? 39.563 -7.033 46.207 1.00 17.07 23 SER B C 1
ATOM 2621 O O . SER B 1 26 ? 39.095 -6.888 45.081 1.00 16.23 23 SER B O 1
ATOM 2624 N N . SER B 1 27 ? 40.793 -7.498 46.456 1.00 17.33 24 SER B N 1
ATOM 2625 C CA . SER B 1 27 ? 41.754 -7.846 45.429 1.00 17.97 24 SER B CA 1
ATOM 2626 C C . SER B 1 27 ? 42.375 -9.159 45.847 1.00 17.98 24 SER B C 1
ATOM 2627 O O . SER B 1 27 ? 42.556 -9.428 47.032 1.00 17.74 24 SER B O 1
ATOM 2630 N N . ILE B 1 28 ? 42.672 -9.982 44.858 1.00 18.69 25 ILE B N 1
ATOM 2631 C CA . ILE B 1 28 ? 43.376 -11.222 45.080 1.00 18.53 25 ILE B CA 1
ATOM 2632 C C . ILE B 1 28 ? 44.714 -10.940 45.759 1.00 18.87 25 ILE B C 1
ATOM 2633 O O . ILE B 1 28 ? 45.199 -11.754 46.554 1.00 19.77 25 ILE B O 1
ATOM 2638 N N . ASP B 1 29 ? 45.277 -9.761 45.499 1.00 19.09 26 ASP B N 1
ATOM 2639 C CA . ASP B 1 29 ? 46.563 -9.352 46.102 1.00 20.35 26 ASP B CA 1
ATOM 2640 C C . ASP B 1 29 ? 46.513 -9.215 47.637 1.00 19.99 26 ASP B C 1
ATOM 2641 O O . ASP B 1 29 ? 47.539 -9.226 48.285 1.00 19.14 26 ASP B O 1
ATOM 2646 N N . TYR B 1 30 ? 45.321 -9.024 48.204 1.00 18.56 27 TYR B N 1
ATOM 2647 C CA . TYR B 1 30 ? 45.179 -8.851 49.653 1.00 18.38 27 TYR B CA 1
ATOM 2648 C C . TYR B 1 30 ? 44.938 -10.145 50.406 1.00 18.24 27 TYR B C 1
ATOM 2649 O O . TYR B 1 30 ? 44.859 -10.123 51.619 1.00 19.61 27 TYR B O 1
ATOM 2658 N N . ILE B 1 31 ? 44.776 -11.260 49.705 1.00 18.59 28 ILE B N 1
ATOM 2659 C CA . ILE B 1 31 ? 44.340 -12.518 50.338 1.00 18.41 28 ILE B CA 1
ATOM 2660 C C . ILE B 1 31 ? 45.544 -13.406 50.662 1.00 20.21 28 ILE B C 1
ATOM 2661 O O . ILE B 1 31 ? 46.382 -13.614 49.784 1.00 20.38 28 ILE B O 1
ATOM 2666 N N . PRO B 1 32 ? 45.638 -13.928 51.910 1.00 21.33 29 PRO B N 1
ATOM 2667 C CA . PRO B 1 32 ? 46.763 -14.844 52.241 1.00 23.09 29 PRO B CA 1
ATOM 2668 C C . PRO B 1 32 ? 46.806 -16.038 51.284 1.00 23.70 29 PRO B C 1
ATOM 2669 O O . PRO B 1 32 ? 45.756 -16.525 50.849 1.00 23.47 29 PRO B O 1
ATOM 2673 N N A GLU B 1 33 ? 48.005 -16.526 50.980 0.50 24.65 30 GLU B N 1
ATOM 2674 N N B GLU B 1 33 ? 48.010 -16.513 50.991 0.50 24.77 30 GLU B N 1
ATOM 2675 C CA A GLU B 1 33 ? 48.135 -17.665 50.061 0.50 25.82 30 GLU B CA 1
ATOM 2676 C CA B GLU B 1 33 ? 48.178 -17.644 50.079 0.50 26.13 30 GLU B CA 1
ATOM 2677 C C A GLU B 1 33 ? 47.277 -18.839 50.525 0.50 26.32 30 GLU B C 1
ATOM 2678 C C B GLU B 1 33 ? 47.322 -18.842 50.521 0.50 26.51 30 GLU B C 1
ATOM 2679 O O A GLU B 1 33 ? 46.569 -19.454 49.724 0.50 26.77 30 GLU B O 1
ATOM 2680 O O B GLU B 1 33 ? 46.653 -19.467 49.698 0.50 27.06 30 GLU B O 1
ATOM 2691 N N . ASN B 1 34 ? 47.303 -19.119 51.823 1.00 27.24 31 ASN B N 1
ATOM 2692 C CA . ASN B 1 34 ? 46.535 -20.253 52.392 1.00 28.91 31 ASN B CA 1
ATOM 2693 C C . ASN B 1 34 ? 45.013 -20.178 52.158 1.00 28.64 31 ASN B C 1
ATOM 2694 O O . ASN B 1 34 ? 44.338 -21.205 52.087 1.00 28.91 31 ASN B O 1
ATOM 2707 N N . LYS B 1 36 ? 43.601 -18.527 49.389 1.00 26.25 33 LYS B N 1
ATOM 2708 C CA . LYS B 1 36 ? 43.260 -18.585 47.964 1.00 26.40 33 LYS B CA 1
ATOM 2709 C C . LYS B 1 36 ? 43.750 -19.843 47.249 1.00 26.90 33 LYS B C 1
ATOM 2710 O O . LYS B 1 36 ? 43.342 -20.119 46.112 1.00 27.08 33 LYS B O 1
ATOM 2716 N N . ALA B 1 37 ? 44.609 -20.598 47.924 1.00 26.79 34 ALA B N 1
ATOM 2717 C CA . ALA B 1 37 ? 45.136 -21.851 47.364 1.00 27.27 34 ALA B CA 1
ATOM 2718 C C . ALA B 1 37 ? 43.989 -22.823 47.064 1.00 26.72 34 ALA B C 1
ATOM 2719 O O . ALA B 1 37 ? 43.143 -23.111 47.941 1.00 26.27 34 ALA B O 1
ATOM 2721 N N . GLY B 1 38 ? 43.935 -23.313 45.828 1.00 27.08 35 GLY B N 1
ATOM 2722 C CA . GLY B 1 38 ? 42.887 -24.270 45.472 1.00 26.42 35 GLY B CA 1
ATOM 2723 C C . GLY B 1 38 ? 41.539 -23.637 45.153 1.00 26.32 35 GLY B C 1
ATOM 2724 O O . GLY B 1 38 ? 40.559 -24.348 44.940 1.00 26.95 35 GLY B O 1
ATOM 2725 N N . LYS B 1 39 ? 41.475 -22.304 45.125 1.00 24.72 36 LYS B N 1
ATOM 2726 C CA . LYS B 1 39 ? 40.202 -21.630 44.856 1.00 24.29 36 LYS B CA 1
ATOM 2727 C C . LYS B 1 39 ? 40.242 -20.837 43.563 1.00 23.23 36 LYS B C 1
ATOM 2728 O O . LYS B 1 39 ? 41.273 -20.266 43.212 1.00 23.62 36 LYS B O 1
ATOM 2734 N N . SER B 1 40 ? 39.116 -20.796 42.862 1.00 21.26 37 SER B N 1
ATOM 2735 C CA . SER B 1 40 ? 38.997 -19.938 41.699 1.00 21.10 37 SER B CA 1
ATOM 2736 C C . SER B 1 40 ? 39.001 -18.485 42.233 1.00 19.21 37 SER B C 1
ATOM 2737 O O . SER B 1 40 ? 38.969 -18.256 43.445 1.00 19.14 37 SER B O 1
ATOM 2740 N N . VAL B 1 41 ? 39.043 -17.529 41.324 1.00 18.66 38 VAL B N 1
ATOM 2741 C CA . VAL B 1 41 ? 39.020 -16.109 41.712 1.00 18.25 38 VAL B CA 1
ATOM 2742 C C . VAL B 1 41 ? 37.711 -15.808 42.459 1.00 18.09 38 VAL B C 1
ATOM 2743 O O . VAL B 1 41 ? 37.726 -15.144 43.529 1.00 18.20 38 VAL B O 1
ATOM 2747 N N . SER B 1 42 ? 36.577 -16.303 41.927 1.00 18.78 39 SER B N 1
ATOM 2748 C CA . SER B 1 42 ? 35.273 -16.027 42.572 1.00 18.00 39 SER B CA 1
ATOM 2749 C C . SER B 1 42 ? 35.218 -16.651 43.984 1.00 18.13 39 SER B C 1
ATOM 2750 O O . SER B 1 42 ? 34.754 -16.018 44.941 1.00 17.90 39 SER B O 1
ATOM 2753 N N . GLU B 1 43 ? 35.695 -17.888 44.120 1.00 17.96 40 GLU B N 1
ATOM 2754 C CA . GLU B 1 43 ? 35.728 -18.553 45.440 1.00 18.53 40 GLU B CA 1
ATOM 2755 C C . GLU B 1 43 ? 36.629 -17.834 46.448 1.00 16.99 40 GLU B C 1
ATOM 2756 O O . GLU B 1 43 ? 36.295 -17.738 47.625 1.00 17.50 40 GLU B O 1
ATOM 2762 N N . ALA B 1 44 ? 37.778 -17.339 45.990 1.00 16.73 41 ALA B N 1
ATOM 2763 C CA . ALA B 1 44 ? 38.765 -16.720 46.879 1.00 16.68 41 ALA B CA 1
ATOM 2764 C C . ALA B 1 44 ? 38.235 -15.387 47.368 1.00 15.79 41 ALA B C 1
ATOM 2765 O O . ALA B 1 44 ? 38.274 -15.099 48.579 1.00 14.59 41 ALA B O 1
ATOM 2767 N N . LEU B 1 45 ? 37.774 -14.572 46.419 1.00 14.47 42 LEU B N 1
ATOM 2768 C CA . LEU B 1 45 ? 37.214 -13.264 46.792 1.00 14.85 42 LEU B CA 1
ATOM 2769 C C . LEU B 1 45 ? 36.064 -13.417 47.766 1.00 15.10 42 LEU B C 1
ATOM 2770 O O . LEU B 1 45 ? 36.004 -12.705 48.769 1.00 15.86 42 LEU B O 1
ATOM 2775 N N . PHE B 1 46 ? 35.161 -14.349 47.506 1.00 15.56 43 PHE B N 1
ATOM 2776 C CA . PHE B 1 46 ? 34.023 -14.480 48.405 1.00 15.74 43 PHE B CA 1
ATOM 2777 C C . PHE B 1 46 ? 34.486 -14.978 49.788 1.00 16.45 43 PHE B C 1
ATOM 2778 O O . PHE B 1 46 ? 34.019 -14.477 50.787 1.00 15.67 43 PHE B O 1
ATOM 2786 N N . SER B 1 47 ? 35.380 -15.986 49.834 1.00 16.51 44 SER B N 1
ATOM 2787 C CA . SER B 1 47 ? 35.841 -16.572 51.113 1.00 18.35 44 SER B CA 1
ATOM 2788 C C . SER B 1 47 ? 36.494 -15.528 51.990 1.00 17.40 44 SER B C 1
ATOM 2789 O O . SER B 1 47 ? 36.273 -15.475 53.206 1.00 17.25 44 SER B O 1
ATOM 2792 N N . TYR B 1 48 ? 37.324 -14.714 51.351 1.00 16.43 45 TYR B N 1
ATOM 2793 C CA . TYR B 1 48 ? 37.948 -13.568 51.987 1.00 15.43 45 TYR B CA 1
ATOM 2794 C C . TYR B 1 48 ? 36.933 -12.566 52.528 1.00 14.89 45 TYR B C 1
ATOM 2795 O O . TYR B 1 48 ? 37.021 -12.159 53.696 1.00 13.09 45 TYR B O 1
ATOM 2804 N N . ASN B 1 49 ? 35.976 -12.153 51.686 1.00 14.11 46 ASN B N 1
ATOM 2805 C CA . ASN B 1 49 ? 34.927 -11.247 52.144 1.00 14.38 46 ASN B CA 1
ATOM 2806 C C . ASN B 1 49 ? 34.113 -11.794 53.339 1.00 14.29 46 ASN B C 1
ATOM 2807 O O . ASN B 1 49 ? 33.811 -11.067 54.261 1.00 13.48 46 ASN B O 1
ATOM 2812 N N . LYS B 1 50 ? 33.748 -13.068 53.272 1.00 14.08 47 LYS B N 1
ATOM 2813 C CA . LYS B 1 50 ? 33.019 -13.746 54.357 1.00 15.55 47 LYS B CA 1
ATOM 2814 C C . LYS B 1 50 ? 33.803 -13.701 55.667 1.00 15.55 47 LYS B C 1
ATOM 2815 O O . LYS B 1 50 ? 33.257 -13.393 56.706 1.00 15.49 47 LYS B O 1
ATOM 2821 N N . GLU B 1 51 ? 35.099 -13.965 55.589 1.00 15.97 48 GLU B N 1
ATOM 2822 C CA . GLU B 1 51 ? 35.937 -13.981 56.776 1.00 17.75 48 GLU B CA 1
ATOM 2823 C C . GLU B 1 51 ? 35.898 -12.605 57.440 1.00 16.93 48 GLU B C 1
ATOM 2824 O O . GLU B 1 51 ? 35.776 -12.494 58.670 1.00 17.34 48 GLU B O 1
ATOM 2830 N N . ILE B 1 52 ? 35.993 -11.564 56.622 1.00 15.82 49 ILE B N 1
ATOM 2831 C CA . ILE B 1 52 ? 35.942 -10.185 57.109 1.00 14.91 49 ILE B CA 1
ATOM 2832 C C . ILE B 1 52 ? 34.563 -9.868 57.661 1.00 15.08 49 ILE B C 1
ATOM 2833 O O . ILE B 1 52 ? 34.459 -9.359 58.782 1.00 14.56 49 ILE B O 1
ATOM 2838 N N . ILE B 1 53 ? 33.510 -10.211 56.903 1.00 14.20 50 ILE B N 1
ATOM 2839 C CA . ILE B 1 53 ? 32.142 -9.955 57.331 1.00 13.37 50 ILE B CA 1
ATOM 2840 C C . ILE B 1 53 ? 31.836 -10.614 58.670 1.00 13.76 50 ILE B C 1
ATOM 2841 O O . ILE B 1 53 ? 31.303 -9.957 59.590 1.00 12.04 50 ILE B O 1
ATOM 2846 N N . ASP B 1 54 ? 32.188 -11.901 58.803 1.00 13.86 51 ASP B N 1
ATOM 2847 C CA . ASP B 1 54 ? 31.895 -12.654 60.019 1.00 15.72 51 ASP B CA 1
ATOM 2848 C C . ASP B 1 54 ? 32.481 -12.082 61.294 1.00 15.81 51 ASP B C 1
ATOM 2849 O O . ASP B 1 54 ? 31.900 -12.262 62.375 1.00 15.87 51 ASP B O 1
ATOM 2854 N N . GLN B 1 55 ? 33.591 -11.365 61.182 1.00 15.36 52 GLN B N 1
ATOM 2855 C CA . GLN B 1 55 ? 34.220 -10.753 62.350 1.00 16.99 52 GLN B CA 1
ATOM 2856 C C . GLN B 1 55 ? 33.906 -9.289 62.536 1.00 17.03 52 GLN B C 1
ATOM 2857 O O . GLN B 1 55 ? 34.291 -8.713 63.552 1.00 17.14 52 GLN B O 1
ATOM 2863 N N . THR B 1 56 ? 33.245 -8.664 61.566 1.00 16.35 53 THR B N 1
ATOM 2864 C CA . THR B 1 56 ? 33.078 -7.185 61.637 1.00 15.04 53 THR B CA 1
ATOM 2865 C C . THR B 1 56 ? 31.659 -6.660 61.632 1.00 14.71 53 THR B C 1
ATOM 2866 O O . THR B 1 56 ? 31.425 -5.427 61.694 1.00 14.51 53 THR B O 1
ATOM 2870 N N . TYR B 1 57 ? 30.706 -7.568 61.534 1.00 14.60 54 TYR B N 1
ATOM 2871 C CA . TYR B 1 57 ? 29.306 -7.165 61.266 1.00 15.67 54 TYR B CA 1
ATOM 2872 C C . TYR B 1 57 ? 28.685 -6.350 62.388 1.00 15.84 54 TYR B C 1
ATOM 2873 O O . TYR B 1 57 ? 27.736 -5.618 62.155 1.00 15.13 54 TYR B O 1
ATOM 2882 N N . ASP B 1 58 ? 29.186 -6.513 63.613 1.00 14.88 55 ASP B N 1
ATOM 2883 C CA . ASP B 1 58 ? 28.721 -5.686 64.732 1.00 16.95 55 ASP B CA 1
ATOM 2884 C C . ASP B 1 58 ? 29.601 -4.453 65.027 1.00 16.34 55 ASP B C 1
ATOM 2885 O O . ASP B 1 58 ? 29.325 -3.712 65.964 1.00 17.90 55 ASP B O 1
ATOM 2890 N N . VAL B 1 59 ? 30.631 -4.224 64.233 1.00 15.85 56 VAL B N 1
ATOM 2891 C CA . VAL B 1 59 ? 31.482 -3.019 64.415 1.00 14.97 56 VAL B CA 1
ATOM 2892 C C . VAL B 1 59 ? 31.490 -2.092 63.198 1.00 14.38 56 VAL B C 1
ATOM 2893 O O . VAL B 1 59 ? 32.416 -1.295 63.008 1.00 13.77 56 VAL B O 1
ATOM 2897 N N . CYS B 1 60 ? 30.478 -2.219 62.339 1.00 14.02 57 CYS B N 1
ATOM 2898 C CA . CYS B 1 60 ? 30.289 -1.221 61.265 1.00 14.07 57 CYS B CA 1
ATOM 2899 C C . CYS B 1 60 ? 28.813 -1.152 60.986 1.00 14.76 57 CYS B C 1
ATOM 2900 O O . CYS B 1 60 ? 28.076 -2.064 61.368 1.00 14.70 57 CYS B O 1
ATOM 2903 N N . ALA B 1 61 ? 28.377 -0.050 60.370 1.00 13.93 58 ALA B N 1
ATOM 2904 C CA . ALA B 1 61 ? 26.958 0.149 60.066 1.00 13.06 58 ALA B CA 1
ATOM 2905 C C . ALA B 1 61 ? 26.553 -0.554 58.759 1.00 13.42 58 ALA B C 1
ATOM 2906 O O . ALA B 1 61 ? 25.397 -0.941 58.582 1.00 13.31 58 ALA B O 1
ATOM 2908 N N . ILE B 1 62 ? 27.528 -0.744 57.867 1.00 12.64 59 ILE B N 1
ATOM 2909 C CA . ILE B 1 62 ? 27.231 -1.017 56.434 1.00 12.47 59 ILE B CA 1
ATOM 2910 C C . ILE B 1 62 ? 28.555 -1.360 55.745 1.00 11.57 59 ILE B C 1
ATOM 2911 O O . ILE B 1 62 ? 29.650 -1.008 56.264 1.00 11.41 59 ILE B O 1
ATOM 2916 N N . TYR B 1 63 ? 28.436 -2.091 54.635 1.00 13.14 60 TYR B N 1
ATOM 2917 C CA . TYR B 1 63 ? 29.554 -2.488 53.785 1.00 13.09 60 TYR B CA 1
ATOM 2918 C C . TYR B 1 63 ? 29.351 -1.835 52.446 1.00 13.70 60 TYR B C 1
ATOM 2919 O O . TYR B 1 63 ? 28.223 -1.788 51.952 1.00 14.44 60 TYR B O 1
ATOM 2928 N N . LYS B 1 64 ? 30.440 -1.308 51.884 1.00 13.35 61 LYS B N 1
ATOM 2929 C CA . LYS B 1 64 ? 30.432 -0.695 50.558 1.00 13.44 61 LYS B CA 1
ATOM 2930 C C . LYS B 1 64 ? 31.350 -1.529 49.659 1.00 14.35 61 LYS B C 1
ATOM 2931 O O . LYS B 1 64 ? 32.454 -1.914 50.060 1.00 13.83 61 LYS B O 1
ATOM 2937 N N . LEU B 1 65 ? 30.881 -1.838 48.454 1.00 14.27 62 LEU B N 1
ATOM 2938 C CA . LEU B 1 65 ? 31.688 -2.576 47.516 1.00 14.29 62 LEU B CA 1
ATOM 2939 C C . LEU B 1 65 ? 31.959 -1.695 46.296 1.00 14.86 62 LEU B C 1
ATOM 2940 O O . LEU B 1 65 ? 31.022 -1.316 45.588 1.00 12.97 62 LEU B O 1
ATOM 2945 N N . GLN B 1 66 ? 33.235 -1.343 46.071 1.00 15.44 63 GLN B N 1
ATOM 2946 C CA . GLN B 1 66 ? 33.609 -0.601 44.861 1.00 15.75 63 GLN B CA 1
ATOM 2947 C C . GLN B 1 66 ? 33.573 -1.610 43.721 1.00 15.48 63 GLN B C 1
ATOM 2948 O O . GLN B 1 66 ? 34.436 -2.480 43.621 1.00 15.99 63 GLN B O 1
ATOM 2954 N N . ILE B 1 67 ? 32.534 -1.539 42.896 1.00 15.01 64 ILE B N 1
ATOM 2955 C CA . ILE B 1 67 ? 32.326 -2.577 41.879 1.00 14.09 64 ILE B CA 1
ATOM 2956 C C . ILE B 1 67 ? 33.477 -2.699 40.861 1.00 13.94 64 ILE B C 1
ATOM 2957 O O . ILE B 1 67 ? 33.649 -3.757 40.257 1.00 15.73 64 ILE B O 1
ATOM 2962 N N . ALA B 1 68 ? 34.254 -1.628 40.686 1.00 12.92 65 ALA B N 1
ATOM 2963 C CA . ALA B 1 68 ? 35.401 -1.655 39.757 1.00 13.71 65 ALA B CA 1
ATOM 2964 C C . ALA B 1 68 ? 36.374 -2.791 40.076 1.00 13.48 65 ALA B C 1
ATOM 2965 O O . ALA B 1 68 ? 36.949 -3.392 39.177 1.00 13.90 65 ALA B O 1
ATOM 2967 N N . TYR B 1 69 ? 36.599 -3.056 41.367 1.00 14.12 66 TYR B N 1
ATOM 2968 C CA . TYR B 1 69 ? 37.478 -4.169 41.770 1.00 15.11 66 TYR B CA 1
ATOM 2969 C C . TYR B 1 69 ? 36.963 -5.518 41.243 1.00 14.56 66 TYR B C 1
ATOM 2970 O O . TYR B 1 69 ? 37.745 -6.399 40.835 1.00 15.28 66 TYR B O 1
ATOM 2979 N N . TYR B 1 70 ? 35.655 -5.692 41.291 1.00 13.30 67 TYR B N 1
ATOM 2980 C CA . TYR B 1 70 ? 35.028 -6.941 40.864 1.00 13.98 67 TYR B CA 1
ATOM 2981 C C . TYR B 1 70 ? 34.979 -6.995 39.336 1.00 14.61 67 TYR B C 1
ATOM 2982 O O . TYR B 1 70 ? 35.300 -8.039 38.733 1.00 15.43 67 TYR B O 1
ATOM 2991 N N . GLU B 1 71 ? 34.594 -5.875 38.710 1.00 14.38 68 GLU B N 1
ATOM 2992 C CA . GLU B 1 71 ? 34.630 -5.798 37.237 1.00 15.14 68 GLU B CA 1
ATOM 2993 C C . GLU B 1 71 ? 36.043 -6.105 36.695 1.00 15.14 68 GLU B C 1
ATOM 2994 O O . GLU B 1 71 ? 36.172 -6.736 35.612 1.00 15.31 68 GLU B O 1
ATOM 3000 N N . SER B 1 72 ? 37.094 -5.729 37.447 1.00 14.41 69 SER B N 1
ATOM 3001 C CA . SER B 1 72 ? 38.485 -6.001 36.994 1.00 15.98 69 SER B CA 1
ATOM 3002 C C . SER B 1 72 ? 38.836 -7.494 36.865 1.00 16.50 69 SER B C 1
ATOM 3003 O O . SER B 1 72 ? 39.793 -7.838 36.162 1.00 17.08 69 SER B O 1
ATOM 3006 N N . TYR B 1 73 ? 38.074 -8.356 37.530 1.00 16.19 70 TYR B N 1
ATOM 3007 C CA . TYR B 1 73 ? 38.268 -9.812 37.457 1.00 16.25 70 TYR B CA 1
ATOM 3008 C C . TYR B 1 73 ? 37.251 -10.468 36.533 1.00 17.32 70 TYR B C 1
ATOM 3009 O O . TYR B 1 73 ? 37.104 -11.710 36.525 1.00 17.39 70 TYR B O 1
ATOM 3018 N N . GLY B 1 74 ? 36.529 -9.644 35.773 1.00 16.24 71 GLY B N 1
ATOM 3019 C CA . GLY B 1 74 ? 35.603 -10.184 34.760 1.00 16.98 71 GLY B CA 1
ATOM 3020 C C . GLY B 1 74 ? 34.481 -10.995 35.391 1.00 16.94 71 GLY B C 1
ATOM 3021 O O . GLY B 1 74 ? 33.983 -10.625 36.451 1.00 16.55 71 GLY B O 1
ATOM 3022 N N . ILE B 1 75 ? 34.078 -12.083 34.735 1.00 17.34 72 ILE B N 1
ATOM 3023 C CA . ILE B 1 75 ? 32.929 -12.898 35.199 1.00 16.80 72 ILE B CA 1
ATOM 3024 C C . ILE B 1 75 ? 33.145 -13.441 36.617 1.00 16.71 72 ILE B C 1
ATOM 3025 O O . ILE B 1 75 ? 32.229 -13.429 37.456 1.00 17.06 72 ILE B O 1
ATOM 3030 N N . GLU B 1 76 ? 34.343 -13.941 36.876 1.00 17.27 73 GLU B N 1
ATOM 3031 C CA . GLU B 1 76 ? 34.693 -14.431 38.198 1.00 17.21 73 GLU B CA 1
ATOM 3032 C C . GLU B 1 76 ? 34.495 -13.352 39.242 1.00 16.44 73 GLU B C 1
ATOM 3033 O O . GLU B 1 76 ? 34.012 -13.618 40.336 1.00 16.81 73 GLU B O 1
ATOM 3039 N N . GLY B 1 77 ? 34.931 -12.136 38.930 1.00 14.16 74 GLY B N 1
ATOM 3040 C CA . GLY B 1 77 ? 34.708 -11.039 39.860 1.00 14.35 74 GLY B CA 1
ATOM 3041 C C . GLY B 1 77 ? 33.236 -10.734 40.076 1.00 14.44 74 GLY B C 1
ATOM 3042 O O . GLY B 1 77 ? 32.806 -10.460 41.202 1.00 14.05 74 GLY B O 1
ATOM 3051 N N . ILE B 1 79 ? 30.782 -12.876 39.853 1.00 14.85 76 ILE B N 1
ATOM 3052 C CA . ILE B 1 79 ? 30.245 -13.969 40.683 1.00 14.86 76 ILE B CA 1
ATOM 3053 C C . ILE B 1 79 ? 30.505 -13.721 42.192 1.00 14.99 76 ILE B C 1
ATOM 3054 O O . ILE B 1 79 ? 29.617 -13.912 43.024 1.00 15.45 76 ILE B O 1
ATOM 3059 N N . ALA B 1 80 ? 31.693 -13.244 42.526 1.00 14.29 77 ALA B N 1
ATOM 3060 C CA . ALA B 1 80 ? 32.047 -12.947 43.927 1.00 14.85 77 ALA B CA 1
ATOM 3061 C C . ALA B 1 80 ? 31.253 -11.747 44.435 1.00 14.77 77 ALA B C 1
ATOM 3062 O O . ALA B 1 80 ? 30.901 -11.653 45.617 1.00 15.23 77 ALA B O 1
ATOM 3064 N N . TYR B 1 81 ? 30.993 -10.828 43.526 1.00 14.99 78 TYR B N 1
ATOM 3065 C CA . TYR B 1 81 ? 30.197 -9.670 43.844 1.00 14.35 78 TYR B CA 1
ATOM 3066 C C . TYR B 1 81 ? 28.774 -10.128 44.206 1.00 15.28 78 TYR B C 1
ATOM 3067 O O . TYR B 1 81 ? 28.251 -9.793 45.269 1.00 15.22 78 TYR B O 1
ATOM 3076 N N . ARG B 1 82 ? 28.140 -10.861 43.294 1.00 14.47 79 ARG B N 1
ATOM 3077 C CA . ARG B 1 82 ? 26.835 -11.477 43.526 1.00 15.19 79 ARG B CA 1
ATOM 3078 C C . ARG B 1 82 ? 26.785 -12.222 44.880 1.00 15.88 79 ARG B C 1
ATOM 3079 O O . ARG B 1 82 ? 25.889 -11.993 45.701 1.00 15.66 79 ARG B O 1
ATOM 3087 N N . ASP B 1 83 ? 27.743 -13.122 45.092 1.00 15.10 80 ASP B N 1
ATOM 3088 C CA . ASP B 1 83 ? 27.748 -13.977 46.272 1.00 15.61 80 ASP B CA 1
ATOM 3089 C C . ASP B 1 83 ? 27.903 -13.179 47.580 1.00 14.99 80 ASP B C 1
ATOM 3090 O O . ASP B 1 83 ? 27.297 -13.522 48.595 1.00 14.03 80 ASP B O 1
ATOM 3095 N N . THR B 1 84 ? 28.748 -12.145 47.538 1.00 13.70 81 THR B N 1
ATOM 3096 C CA . THR B 1 84 ? 28.993 -11.271 48.691 1.00 14.52 81 THR B CA 1
ATOM 3097 C C . THR B 1 84 ? 27.733 -10.510 49.073 1.00 14.97 81 THR B C 1
ATOM 3098 O O . THR B 1 84 ? 27.328 -10.497 50.269 1.00 14.75 81 THR B O 1
ATOM 3102 N N . LEU B 1 85 ? 27.081 -9.935 48.068 1.00 14.07 82 LEU B N 1
ATOM 3103 C CA . LEU B 1 85 ? 25.826 -9.191 48.304 1.00 13.99 82 LEU B CA 1
ATOM 3104 C C . LEU B 1 85 ? 24.719 -10.086 48.847 1.00 14.63 82 LEU B C 1
ATOM 3105 O O . LEU B 1 85 ? 23.975 -9.679 49.743 1.00 14.69 82 LEU B O 1
ATOM 3110 N N . SER B 1 86 ? 24.599 -11.298 48.298 1.00 16.05 83 SER B N 1
ATOM 3111 C CA . SER B 1 86 ? 23.626 -12.256 48.776 1.00 17.73 83 SER B CA 1
ATOM 3112 C C . SER B 1 86 ? 23.908 -12.627 50.251 1.00 18.02 83 SER B C 1
ATOM 3113 O O . SER B 1 86 ? 22.981 -12.683 51.050 1.00 17.96 83 SER B O 1
ATOM 3116 N N . TYR B 1 87 ? 25.168 -12.869 50.599 1.00 16.00 84 TYR B N 1
ATOM 3117 C CA . TYR B 1 87 ? 25.536 -13.228 51.966 1.00 16.02 84 TYR B CA 1
ATOM 3118 C C . TYR B 1 87 ? 25.204 -12.111 52.957 1.00 15.55 84 TYR B C 1
ATOM 3119 O O . TYR B 1 87 ? 24.630 -12.349 54.026 1.00 15.52 84 TYR B O 1
ATOM 3128 N N . LEU B 1 88 ? 25.615 -10.892 52.616 1.00 15.03 85 LEU B N 1
ATOM 3129 C CA . LEU B 1 88 ? 25.204 -9.735 53.404 1.00 15.49 85 LEU B CA 1
ATOM 3130 C C . LEU B 1 88 ? 23.699 -9.651 53.661 1.00 16.37 85 LEU B C 1
ATOM 3131 O O . LEU B 1 88 ? 23.261 -9.412 54.814 1.00 15.71 85 LEU B O 1
ATOM 3136 N N A ARG B 1 89 ? 22.904 -9.843 52.612 0.50 17.48 86 ARG B N 1
ATOM 3137 N N B ARG B 1 89 ? 22.928 -9.841 52.591 0.50 17.17 86 ARG B N 1
ATOM 3138 C CA A ARG B 1 89 ? 21.445 -9.830 52.750 0.50 18.64 86 ARG B CA 1
ATOM 3139 C CA B ARG B 1 89 ? 21.460 -9.786 52.609 0.50 18.06 86 ARG B CA 1
ATOM 3140 C C A ARG B 1 89 ? 20.973 -10.982 53.636 0.50 19.29 86 ARG B C 1
ATOM 3141 C C B ARG B 1 89 ? 20.869 -10.795 53.582 0.50 18.51 86 ARG B C 1
ATOM 3142 O O A ARG B 1 89 ? 20.188 -10.747 54.560 0.50 19.83 86 ARG B O 1
ATOM 3143 O O B ARG B 1 89 ? 20.038 -10.427 54.421 0.50 18.24 86 ARG B O 1
ATOM 3158 N N A GLU B 1 90 ? 21.474 -12.198 53.377 0.50 19.64 87 GLU B N 1
ATOM 3159 N N B GLU B 1 90 ? 21.312 -12.054 53.474 0.50 19.08 87 GLU B N 1
ATOM 3160 C CA A GLU B 1 90 ? 21.188 -13.381 54.215 0.50 21.05 87 GLU B CA 1
ATOM 3161 C CA B GLU B 1 90 ? 20.856 -13.142 54.351 0.50 20.59 87 GLU B CA 1
ATOM 3162 C C A GLU B 1 90 ? 21.381 -13.078 55.709 0.50 21.39 87 GLU B C 1
ATOM 3163 C C B GLU B 1 90 ? 21.268 -12.932 55.802 0.50 21.15 87 GLU B C 1
ATOM 3164 O O A GLU B 1 90 ? 20.588 -13.512 56.552 0.50 21.41 87 GLU B O 1
ATOM 3165 O O B GLU B 1 90 ? 20.541 -13.328 56.719 0.50 20.87 87 GLU B O 1
ATOM 3176 N N . LYS B 1 91 ? 22.432 -12.318 56.021 1.00 21.08 88 LYS B N 1
ATOM 3177 C CA . LYS B 1 91 ? 22.842 -12.014 57.394 1.00 22.04 88 LYS B CA 1
ATOM 3178 C C . LYS B 1 91 ? 22.224 -10.775 57.978 1.00 21.55 88 LYS B C 1
ATOM 3179 O O . LYS B 1 91 ? 22.641 -10.314 59.056 1.00 22.21 88 LYS B O 1
ATOM 3185 N N A ASP B 1 92 ? 21.231 -10.216 57.295 0.50 21.06 89 ASP B N 1
ATOM 3186 N N B ASP B 1 92 ? 21.232 -10.244 57.269 0.50 21.44 89 ASP B N 1
ATOM 3187 C CA A ASP B 1 92 ? 20.549 -9.001 57.762 0.50 21.13 89 ASP B CA 1
ATOM 3188 C CA B ASP B 1 92 ? 20.520 -9.032 57.665 0.50 21.85 89 ASP B CA 1
ATOM 3189 C C A A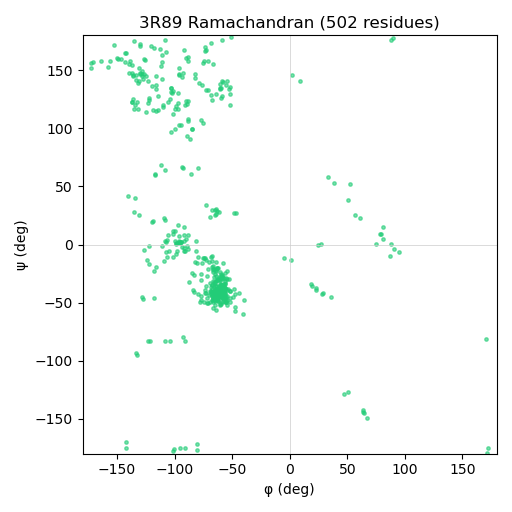SP B 1 92 ? 21.476 -7.773 57.867 0.50 20.26 89 ASP B C 1
ATOM 3190 C C B ASP B 1 92 ? 21.468 -7.819 57.864 0.50 20.69 89 ASP B C 1
ATOM 3191 O O A ASP B 1 92 ? 21.326 -6.923 58.761 0.50 20.16 89 ASP B O 1
ATOM 3192 O O B ASP B 1 92 ? 21.327 -7.035 58.815 0.50 20.66 89 ASP B O 1
ATOM 3201 N N . LEU B 1 93 ? 22.430 -7.683 56.946 1.00 19.05 90 LEU B N 1
ATOM 3202 C CA . LEU B 1 93 ? 23.402 -6.570 56.947 1.00 17.63 90 LEU B CA 1
ATOM 3203 C C . LEU B 1 93 ? 23.144 -5.642 55.746 1.00 16.87 90 LEU B C 1
ATOM 3204 O O . LEU B 1 93 ? 22.537 -6.078 54.764 1.00 17.72 90 LEU B O 1
ATOM 3209 N N . LEU B 1 94 ? 23.597 -4.386 55.832 1.00 15.30 91 LEU B N 1
ATOM 3210 C CA . LEU B 1 94 ? 23.351 -3.415 54.762 1.00 13.69 91 LEU B CA 1
ATOM 3211 C C . LEU B 1 94 ? 24.523 -3.324 53.799 1.00 13.45 91 LEU B C 1
ATOM 3212 O O . LEU B 1 94 ? 25.668 -3.514 54.204 1.00 13.27 91 LEU B O 1
ATOM 3217 N N . SER B 1 95 ? 24.220 -3.068 52.525 1.00 13.33 92 SER B N 1
ATOM 3218 C CA . SER B 1 95 ? 25.278 -2.879 51.512 1.00 13.88 92 SER B CA 1
ATOM 3219 C C . SER B 1 95 ? 25.083 -1.621 50.663 1.00 13.56 92 SER B C 1
ATOM 3220 O O . SER B 1 95 ? 23.952 -1.166 50.415 1.00 13.50 92 SER B O 1
ATOM 3223 N N . ILE B 1 96 ? 26.192 -1.085 50.183 1.00 12.19 93 ILE B N 1
ATOM 3224 C CA . ILE B 1 96 ? 26.193 -0.021 49.203 1.00 11.81 93 ILE B CA 1
ATOM 3225 C C . ILE B 1 96 ? 26.977 -0.536 47.998 1.00 12.66 93 ILE B C 1
ATOM 3226 O O . ILE B 1 96 ? 28.126 -1.001 48.143 1.00 12.43 93 ILE B O 1
ATOM 3231 N N . GLY B 1 97 ? 26.349 -0.473 46.830 1.00 12.70 94 GLY B N 1
ATOM 3232 C CA . GLY B 1 97 ? 27.027 -0.785 45.565 1.00 12.86 94 GLY B CA 1
ATOM 3233 C C . GLY B 1 97 ? 27.666 0.501 45.065 1.00 12.53 94 GLY B C 1
ATOM 3234 O O . GLY B 1 97 ? 26.954 1.427 44.658 1.00 13.70 94 GLY B O 1
ATOM 3235 N N . ASP B 1 98 ? 28.995 0.612 45.171 1.00 12.81 95 ASP B N 1
ATOM 3236 C CA . ASP B 1 98 ? 29.643 1.885 44.781 1.00 12.95 95 ASP B CA 1
ATOM 3237 C C . ASP B 1 98 ? 29.906 1.810 43.274 1.00 13.15 95 ASP B C 1
ATOM 3238 O O . ASP B 1 98 ? 30.920 1.245 42.827 1.00 13.26 95 ASP B O 1
ATOM 3243 N N . VAL B 1 99 ? 28.931 2.292 42.496 1.00 13.06 96 VAL B N 1
ATOM 3244 C CA . VAL B 1 99 ? 28.881 2.076 41.047 1.00 12.47 96 VAL B CA 1
ATOM 3245 C C . VAL B 1 99 ? 28.998 3.410 40.281 1.00 12.79 96 VAL B C 1
ATOM 3246 O O . VAL B 1 99 ? 29.350 3.446 39.078 1.00 13.48 96 VAL B O 1
ATOM 3250 N N . LYS B 1 100 ? 28.717 4.495 40.994 1.00 12.01 97 LYS B N 1
ATOM 3251 C CA . LYS B 1 100 ? 28.685 5.886 40.455 1.00 11.34 97 LYS B CA 1
ATOM 3252 C C . LYS B 1 100 ? 28.198 5.919 38.983 1.00 12.16 97 LYS B C 1
ATOM 3253 O O . LYS B 1 100 ? 28.914 6.373 38.082 1.00 11.85 97 LYS B O 1
ATOM 3259 N N . ARG B 1 101 ? 26.984 5.397 38.752 1.00 12.43 98 ARG B N 1
ATOM 3260 C CA . ARG B 1 101 ? 26.446 5.283 37.379 1.00 12.33 98 ARG B CA 1
ATOM 3261 C C . ARG B 1 101 ? 25.994 6.664 36.881 1.00 13.06 98 ARG B C 1
ATOM 3262 O O . ARG B 1 101 ? 25.705 7.531 37.693 1.00 13.09 98 ARG B O 1
ATOM 3270 N N . SER B 1 102 ? 25.946 6.848 35.563 1.00 12.74 99 SER B N 1
ATOM 3271 C CA . SER B 1 102 ? 25.804 8.181 34.969 1.00 15.05 99 SER B CA 1
ATOM 3272 C C . SER B 1 102 ? 24.599 8.327 34.066 1.00 15.24 99 SER B C 1
ATOM 3273 O O . SER B 1 102 ? 24.249 9.444 33.704 1.00 17.48 99 SER B O 1
ATOM 3276 N N . ASP B 1 103 ? 24.027 7.220 33.633 1.00 15.59 100 ASP B N 1
ATOM 3277 C CA . ASP B 1 103 ? 23.059 7.235 32.522 1.00 16.45 100 ASP B CA 1
ATOM 3278 C C . ASP B 1 103 ? 21.694 7.813 32.861 1.00 16.30 100 ASP B C 1
ATOM 3279 O O . ASP B 1 103 ? 21.376 7.990 34.033 1.00 16.00 100 ASP B O 1
ATOM 3284 N N . ILE B 1 104 ? 20.894 8.078 31.826 1.00 16.23 101 ILE B N 1
ATOM 3285 C CA . ILE B 1 104 ? 19.554 8.653 32.000 1.00 16.50 101 ILE B CA 1
ATOM 3286 C C . ILE B 1 104 ? 18.499 7.677 31.471 1.00 16.34 101 ILE B C 1
ATOM 3287 O O . ILE B 1 104 ? 18.833 6.705 30.790 1.00 15.10 101 ILE B O 1
ATOM 3292 N N . ALA B 1 105 ? 17.232 7.981 31.771 1.00 16.72 102 ALA B N 1
ATOM 3293 C CA . ALA B 1 105 ? 16.075 7.404 31.082 1.00 17.23 102 ALA B CA 1
ATOM 3294 C C . ALA B 1 105 ? 16.161 5.887 31.026 1.00 17.08 102 ALA B C 1
ATOM 3295 O O . ALA B 1 105 ? 16.317 5.268 32.082 1.00 16.78 102 ALA B O 1
ATOM 3297 N N . ALA B 1 106 ? 16.037 5.282 29.841 1.00 15.16 103 ALA B N 1
ATOM 3298 C CA . ALA B 1 106 ? 15.910 3.795 29.816 1.00 16.27 103 ALA B CA 1
ATOM 3299 C C . ALA B 1 106 ? 17.175 3.122 30.294 1.00 15.45 103 ALA B C 1
ATOM 3300 O O . ALA B 1 106 ? 17.113 2.051 30.885 1.00 15.68 103 ALA B O 1
ATOM 3302 N N . SER B 1 107 ? 18.342 3.693 29.983 1.00 15.16 104 SER B N 1
ATOM 3303 C CA . SER B 1 107 ? 19.585 3.062 30.462 1.00 15.78 104 SER B CA 1
ATOM 3304 C C . SER B 1 107 ? 19.727 3.166 31.984 1.00 15.29 104 SER B C 1
ATOM 3305 O O . SER B 1 107 ? 20.183 2.232 32.632 1.00 14.10 104 SER B O 1
ATOM 3308 N N . ALA B 1 108 ? 19.302 4.285 32.551 1.00 13.53 105 ALA B N 1
ATOM 3309 C CA . ALA B 1 108 ? 19.207 4.392 34.016 1.00 13.29 105 ALA B CA 1
ATOM 3310 C C . ALA B 1 108 ? 18.217 3.348 34.603 1.00 14.35 105 ALA B C 1
ATOM 3311 O O . ALA B 1 108 ? 18.506 2.777 35.658 1.00 14.00 105 ALA B O 1
ATOM 3313 N N . LYS B 1 109 ? 17.068 3.100 33.949 1.00 14.04 106 LYS B N 1
ATOM 3314 C CA . LYS B 1 109 ? 16.111 2.094 34.442 1.00 13.82 106 LYS B CA 1
ATOM 3315 C C . LYS B 1 109 ? 16.756 0.718 34.395 1.00 13.72 106 LYS B C 1
ATOM 3316 O O . LYS B 1 109 ? 16.453 -0.139 35.217 1.00 15.37 106 LYS B O 1
ATOM 3330 N N . TYR B 1 111 ? 20.072 0.192 34.780 1.00 13.43 108 TYR B N 1
ATOM 3331 C CA . TYR B 1 111 ? 20.956 0.189 35.933 1.00 12.70 108 TYR B CA 1
ATOM 3332 C C . TYR B 1 111 ? 20.203 0.023 37.256 1.00 13.97 108 TYR B C 1
ATOM 3333 O O . TYR B 1 111 ? 20.683 -0.640 38.187 1.00 13.29 108 TYR B O 1
ATOM 3342 N N . ALA B 1 112 ? 19.017 0.605 37.351 1.00 13.21 109 ALA B N 1
ATOM 3343 C CA . ALA B 1 112 ? 18.240 0.391 38.552 1.00 14.35 109 ALA B CA 1
ATOM 3344 C C . ALA B 1 112 ? 17.859 -1.091 38.710 1.00 14.50 109 ALA B C 1
ATOM 3345 O O . ALA B 1 112 ? 17.926 -1.652 39.813 1.00 14.45 109 ALA B O 1
ATOM 3347 N N . LYS B 1 113 ? 17.448 -1.717 37.612 1.00 14.35 110 LYS B N 1
ATOM 3348 C CA . LYS B 1 113 ? 17.088 -3.115 37.619 1.00 15.32 110 LYS B CA 1
ATOM 3349 C C . LYS B 1 113 ? 18.305 -3.965 37.987 1.00 14.71 110 LYS B C 1
ATOM 3350 O O . LYS B 1 113 ? 18.187 -4.966 38.728 1.00 14.73 110 LYS B O 1
ATOM 3356 N N . ALA B 1 114 ? 19.446 -3.594 37.421 1.00 13.76 111 ALA B N 1
ATOM 3357 C CA . ALA B 1 114 ? 20.723 -4.308 37.633 1.00 12.64 111 ALA B CA 1
ATOM 3358 C C . ALA B 1 114 ? 21.132 -4.289 39.100 1.00 13.44 111 ALA B C 1
ATOM 3359 O O . ALA B 1 114 ? 21.605 -5.302 39.629 1.00 14.36 111 ALA B O 1
ATOM 3361 N N . HIS B 1 115 ? 21.004 -3.128 39.738 1.00 12.43 112 HIS B N 1
ATOM 3362 C CA . HIS B 1 115 ? 21.606 -2.928 41.063 1.00 12.75 112 HIS B CA 1
ATOM 3363 C C . HIS B 1 115 ? 20.629 -2.910 42.240 1.00 12.80 112 HIS B C 1
ATOM 3364 O O . HIS B 1 115 ? 21.048 -2.940 43.401 1.00 13.18 112 HIS B O 1
ATOM 3371 N N . PHE B 1 116 ? 19.343 -2.855 41.932 1.00 14.47 113 PHE B N 1
ATOM 3372 C CA . PHE B 1 116 ? 18.344 -2.870 42.999 1.00 14.38 113 PHE B CA 1
ATOM 3373 C C . PHE B 1 116 ? 17.546 -4.171 42.989 1.00 15.23 113 PHE B C 1
ATOM 3374 O O . PHE B 1 116 ? 16.622 -4.320 43.831 1.00 15.42 113 PHE B O 1
ATOM 3382 N N . GLU B 1 117 ? 17.841 -5.056 42.026 1.00 15.02 114 GLU B N 1
ATOM 3383 C CA . GLU B 1 117 ? 17.160 -6.397 41.921 1.00 16.56 114 GLU B CA 1
ATOM 3384 C C . GLU B 1 117 ? 18.155 -7.447 41.477 1.00 16.17 114 GLU B C 1
ATOM 3385 O O . GLU B 1 117 ? 19.212 -7.131 40.937 1.00 15.37 114 GLU B O 1
ATOM 3391 N N . GLY B 1 118 ? 17.774 -8.698 41.641 1.00 16.56 115 GLY B N 1
ATOM 3392 C CA . GLY B 1 118 ? 18.536 -9.811 41.076 1.00 17.58 115 GLY B CA 1
ATOM 3393 C C . GLY B 1 118 ? 19.935 -10.021 41.601 1.00 16.68 115 GLY B C 1
ATOM 3394 O O . GLY B 1 118 ? 20.217 -9.820 42.785 1.00 17.31 115 GLY B O 1
ATOM 3395 N N . ASP B 1 119 ? 20.824 -10.448 40.703 1.00 16.94 116 ASP B N 1
ATOM 3396 C CA . ASP B 1 119 ? 22.152 -10.889 41.081 1.00 16.45 116 ASP B CA 1
ATOM 3397 C C . ASP B 1 119 ? 22.953 -9.810 41.823 1.00 15.86 116 ASP B C 1
ATOM 3398 O O . ASP B 1 119 ? 23.736 -10.129 42.739 1.00 15.49 116 ASP B O 1
ATOM 3403 N N . PHE B 1 120 ? 22.800 -8.548 41.405 1.00 14.53 117 PHE B N 1
ATOM 3404 C CA . PHE B 1 120 ? 23.643 -7.507 41.952 1.00 14.90 117 PHE B CA 1
ATOM 3405 C C . PHE B 1 120 ? 22.884 -6.561 42.889 1.00 15.42 117 PHE B C 1
ATOM 3406 O O . PHE B 1 120 ? 23.355 -5.457 43.148 1.00 15.68 117 PHE B O 1
ATOM 3414 N N . GLU B 1 121 ? 21.754 -7.029 43.424 1.00 15.36 118 GLU B N 1
ATOM 3415 C CA . GLU B 1 121 ? 20.896 -6.214 44.314 1.00 15.99 118 GLU B CA 1
ATOM 3416 C C . GLU B 1 121 ? 21.658 -5.742 45.545 1.00 15.69 118 GLU B C 1
ATOM 3417 O O . GLU B 1 121 ? 22.248 -6.545 46.263 1.00 15.73 118 GLU B O 1
ATOM 3423 N N . THR B 1 122 ? 21.597 -4.436 45.774 1.00 15.27 119 THR B N 1
ATOM 3424 C CA . THR B 1 122 ? 22.150 -3.793 46.954 1.00 15.69 119 THR B CA 1
ATOM 3425 C C . THR B 1 122 ? 21.092 -2.867 47.580 1.00 15.99 119 THR B C 1
ATOM 3426 O O . THR B 1 122 ? 20.012 -2.667 47.009 1.00 15.64 119 THR B O 1
ATOM 3430 N N . ASP B 1 123 ? 21.390 -2.323 48.755 1.00 15.08 120 ASP B N 1
ATOM 3431 C CA . ASP B 1 123 ? 20.444 -1.449 49.465 1.00 14.40 120 ASP B CA 1
ATOM 3432 C C . ASP B 1 123 ? 20.592 0.022 49.016 1.00 13.49 120 ASP B C 1
ATOM 3433 O O . ASP B 1 123 ? 19.604 0.746 48.953 1.00 12.89 120 ASP B O 1
ATOM 3438 N N . PHE B 1 124 ? 21.799 0.430 48.663 1.00 12.17 121 PHE B N 1
ATOM 3439 C CA . PHE B 1 124 ? 22.064 1.822 48.254 1.00 11.50 121 PHE B CA 1
ATOM 3440 C C . PHE B 1 124 ? 23.025 1.767 47.076 1.00 11.97 121 PHE B C 1
ATOM 3441 O O . PHE B 1 124 ? 23.905 0.917 47.073 1.00 11.75 121 PHE B O 1
ATOM 3449 N N . ILE B 1 125 ? 22.932 2.708 46.139 1.00 10.92 122 ILE B N 1
ATOM 3450 C CA . ILE B 1 125 ? 24.004 2.865 45.127 1.00 11.22 122 ILE B CA 1
ATOM 3451 C C . ILE B 1 125 ? 24.532 4.297 45.106 1.00 11.48 122 ILE B C 1
ATOM 3452 O O . ILE B 1 125 ? 23.812 5.228 45.503 1.00 11.11 122 ILE B O 1
ATOM 3457 N N . THR B 1 126 ? 25.736 4.482 44.595 1.00 11.75 123 THR B N 1
ATOM 3458 C CA . THR B 1 126 ? 26.202 5.825 44.291 1.00 11.94 123 THR B CA 1
ATOM 3459 C C . THR B 1 126 ? 25.883 6.190 42.844 1.00 12.12 123 THR B C 1
ATOM 3460 O O . THR B 1 126 ? 25.916 5.321 41.967 1.00 11.32 123 THR B O 1
ATOM 3464 N N . LEU B 1 127 ? 25.610 7.476 42.601 1.00 11.21 124 LEU B N 1
ATOM 3465 C CA . LEU B 1 127 ? 25.178 7.978 41.313 1.00 12.03 124 LEU B CA 1
ATOM 3466 C C . LEU B 1 127 ? 25.936 9.248 41.009 1.00 12.71 124 LEU B C 1
ATOM 3467 O O . LEU B 1 127 ? 26.218 10.014 41.917 1.00 13.20 124 LEU B O 1
ATOM 3472 N N . ASN B 1 128 ? 26.237 9.461 39.732 1.00 12.07 125 ASN B N 1
ATOM 3473 C CA . ASN B 1 128 ? 26.860 10.707 39.260 1.00 13.64 125 ASN B CA 1
ATOM 3474 C C . ASN B 1 128 ? 25.775 11.532 38.573 1.00 12.74 125 ASN B C 1
ATOM 3475 O O . ASN B 1 128 ? 25.128 11.048 37.655 1.00 14.13 125 ASN B O 1
ATOM 3480 N N . PRO B 1 129 ? 25.577 12.782 38.998 1.00 13.82 126 PRO B N 1
ATOM 3481 C CA . PRO B 1 129 ? 24.445 13.586 38.526 1.00 14.04 126 PRO B CA 1
ATOM 3482 C C . PRO B 1 129 ? 24.695 14.438 37.272 1.00 14.01 126 PRO B C 1
ATOM 3483 O O . PRO B 1 129 ? 23.823 15.216 36.927 1.00 15.70 126 PRO B O 1
ATOM 3487 N N . TYR B 1 130 ? 25.871 14.323 36.642 1.00 15.51 127 TYR B N 1
ATOM 3488 C CA . TYR B 1 130 ? 26.320 15.233 35.551 1.00 15.56 127 TYR B CA 1
ATOM 3489 C C . TYR B 1 130 ? 25.229 15.464 34.513 1.00 15.22 127 TYR B C 1
ATOM 3490 O O . TYR B 1 130 ? 24.960 16.613 34.134 1.00 14.04 127 TYR B O 1
ATOM 3507 N N . GLY B 1 132 ? 22.134 15.399 34.662 1.00 15.89 129 GLY B N 1
ATOM 3508 C CA . GLY B 1 132 ? 20.980 16.166 35.162 1.00 16.59 129 GLY B CA 1
ATOM 3509 C C . GLY B 1 132 ? 19.946 15.328 35.908 1.00 17.85 129 GLY B C 1
ATOM 3510 O O . GLY B 1 132 ? 20.176 14.134 36.200 1.00 17.26 129 GLY B O 1
ATOM 3519 N N . ASP B 1 134 ? 17.290 13.834 35.106 1.00 19.77 131 ASP B N 1
ATOM 3520 C CA . ASP B 1 134 ? 16.869 12.571 34.496 1.00 18.89 131 ASP B CA 1
ATOM 3521 C C . ASP B 1 134 ? 17.915 11.425 34.656 1.00 17.61 131 ASP B C 1
ATOM 3522 O O . ASP B 1 134 ? 17.657 10.300 34.236 1.00 16.65 131 ASP B O 1
ATOM 3527 N N . SER B 1 135 ? 19.051 11.709 35.307 1.00 17.05 132 SER B N 1
ATOM 3528 C CA . SER B 1 135 ? 19.995 10.686 35.756 1.00 17.11 132 SER B CA 1
ATOM 3529 C C . SER B 1 135 ? 19.706 10.222 37.202 1.00 17.36 132 SER B C 1
ATOM 3530 O O . SER B 1 135 ? 20.330 9.271 37.695 1.00 16.76 132 SER B O 1
ATOM 3533 N N . ILE B 1 136 ? 18.745 10.868 37.862 1.00 17.79 133 ILE B N 1
ATOM 3534 C CA . ILE B 1 136 ? 18.360 10.523 39.239 1.00 18.41 133 ILE B CA 1
ATOM 3535 C C . ILE B 1 136 ? 16.921 10.060 39.286 1.00 18.61 133 ILE B C 1
ATOM 3536 O O . ILE B 1 136 ? 16.586 9.045 39.936 1.00 19.02 133 ILE B O 1
ATOM 3541 N N . GLU B 1 137 ? 16.051 10.809 38.611 1.00 18.64 134 GLU B N 1
ATOM 3542 C CA . GLU B 1 137 ? 14.621 10.479 38.566 1.00 19.82 134 GLU B CA 1
ATOM 3543 C C . GLU B 1 137 ? 14.259 9.020 38.237 1.00 18.97 134 GLU B C 1
ATOM 3544 O O . GLU B 1 137 ? 13.320 8.496 38.814 1.00 19.67 134 GLU B O 1
ATOM 3550 N N . PRO B 1 138 ? 14.979 8.343 37.324 1.00 19.33 135 PRO B N 1
ATOM 3551 C CA . PRO B 1 138 ? 14.521 6.958 37.073 1.00 18.86 135 PRO B CA 1
ATOM 3552 C C . PRO B 1 138 ? 14.673 5.982 38.243 1.00 18.87 135 PRO B C 1
ATOM 3553 O O . PRO B 1 138 ? 14.076 4.920 38.213 1.00 19.25 135 PRO B O 1
ATOM 3557 N N . TYR B 1 139 ? 15.515 6.315 39.223 1.00 16.74 136 TYR B N 1
ATOM 3558 C CA . TYR B 1 139 ? 15.682 5.502 40.409 1.00 16.23 136 TYR B CA 1
ATOM 3559 C C . TYR B 1 139 ? 14.585 5.720 41.454 1.00 16.91 136 TYR B C 1
ATOM 3560 O O . TYR B 1 139 ? 14.422 4.911 42.371 1.00 16.70 136 TYR B O 1
ATOM 3569 N N . GLU B 1 140 ? 13.832 6.814 41.316 1.00 16.99 137 GLU B N 1
ATOM 3570 C CA . GLU B 1 140 ? 12.775 7.139 42.276 1.00 19.29 137 GLU B CA 1
ATOM 3571 C C . GLU B 1 140 ? 11.693 6.090 42.427 1.00 19.63 137 GLU B C 1
ATOM 3572 O O . GLU B 1 140 ? 11.080 6.003 43.484 1.00 21.70 137 GLU B O 1
ATOM 3578 N N . GLU B 1 141 ? 11.420 5.342 41.358 1.00 20.33 138 GLU B N 1
ATOM 3579 C CA . GLU B 1 141 ? 10.463 4.225 41.378 1.00 21.39 138 GLU B CA 1
ATOM 3580 C C . GLU B 1 141 ? 10.843 3.308 42.542 1.00 20.70 138 GLU B C 1
ATOM 3581 O O . GLU B 1 141 ? 9.980 2.783 43.245 1.00 21.78 138 GLU B O 1
ATOM 3587 N N . TYR B 1 142 ? 12.143 3.105 42.747 1.00 19.83 139 TYR B N 1
ATOM 3588 C CA . TYR B 1 142 ? 12.606 2.222 43.831 1.00 19.22 139 TYR B CA 1
ATOM 3589 C C . TYR B 1 142 ? 12.690 2.923 45.173 1.00 19.34 139 TYR B C 1
ATOM 3590 O O . TYR B 1 142 ? 12.406 2.346 46.213 1.00 19.62 139 TYR B O 1
ATOM 3599 N N . ILE B 1 143 ? 13.142 4.170 45.154 1.00 19.12 140 ILE B N 1
ATOM 3600 C CA . ILE B 1 143 ? 13.315 4.908 46.376 1.00 18.83 140 ILE B CA 1
ATOM 3601 C C . ILE B 1 143 ? 11.951 5.138 47.041 1.00 19.76 140 ILE B C 1
ATOM 3602 O O . ILE B 1 143 ? 11.810 5.039 48.278 1.00 19.26 140 ILE B O 1
ATOM 3607 N N . GLU B 1 144 ? 10.939 5.394 46.208 1.00 18.89 141 GLU B N 1
ATOM 3608 C CA . GLU B 1 144 ? 9.572 5.619 46.675 1.00 21.37 141 GLU B CA 1
ATOM 3609 C C . GLU B 1 144 ? 8.993 4.422 47.454 1.00 20.73 141 GLU B C 1
ATOM 3610 O O . GLU B 1 144 ? 8.132 4.604 48.309 1.00 21.36 141 GLU B O 1
ATOM 3616 N N A LYS B 1 145 ? 9.459 3.217 47.143 0.50 20.53 142 LYS B N 1
ATOM 3617 N N B LYS B 1 145 ? 9.464 3.219 47.136 0.50 20.63 142 LYS B N 1
ATOM 3618 C CA A LYS B 1 145 ? 8.945 1.997 47.773 0.50 21.03 142 LYS B CA 1
ATOM 3619 C CA B LYS B 1 145 ? 8.972 1.978 47.746 0.50 21.22 142 LYS B CA 1
ATOM 3620 C C A LYS B 1 145 ? 9.491 1.820 49.190 0.50 20.90 142 LYS B C 1
ATOM 3621 C C B LYS B 1 145 ? 9.577 1.735 49.135 0.50 20.96 142 LYS B C 1
ATOM 3622 O O A LYS B 1 145 ? 8.982 0.996 49.962 0.50 21.15 142 LYS B O 1
ATOM 3623 O O B LYS B 1 145 ? 9.185 0.789 49.838 0.50 21.27 142 LYS B O 1
ATOM 3634 N N . GLY B 1 146 ? 10.526 2.589 49.531 1.00 19.84 143 GLY B N 1
ATOM 3635 C CA . GLY B 1 146 ? 11.061 2.557 50.898 1.00 18.96 143 GLY B CA 1
ATOM 3636 C C . GLY B 1 146 ? 12.263 1.658 51.105 1.00 18.99 143 GLY B C 1
ATOM 3637 O O . GLY B 1 146 ? 12.870 1.718 52.172 1.00 17.75 143 GLY B O 1
ATOM 3638 N N . ASP B 1 147 ? 12.624 0.817 50.124 1.00 17.84 144 ASP B N 1
ATOM 3639 C CA . ASP B 1 147 ? 13.652 -0.169 50.420 1.00 19.28 144 ASP B CA 1
ATOM 3640 C C . ASP B 1 147 ? 15.064 0.163 49.892 1.00 17.35 144 ASP B C 1
ATOM 3641 O O . ASP B 1 147 ? 16.022 -0.511 50.252 1.00 16.52 144 ASP B O 1
ATOM 3646 N N . LYS B 1 148 ? 15.170 1.175 49.041 1.00 15.21 145 LYS B N 1
ATOM 3647 C CA . LYS B 1 148 ? 16.440 1.465 48.354 1.00 14.90 145 LYS B CA 1
ATOM 3648 C C . LYS B 1 148 ? 16.781 2.924 48.493 1.00 14.77 145 LYS B C 1
ATOM 3649 O O . LYS B 1 148 ? 15.898 3.759 48.538 1.00 15.13 145 LYS B O 1
ATOM 3655 N N . GLY B 1 149 ? 18.070 3.232 48.561 1.00 14.36 146 GLY B N 1
ATOM 3656 C CA . GLY B 1 149 ? 18.501 4.606 48.639 1.00 14.28 146 GLY B CA 1
ATOM 3657 C C . GLY B 1 149 ? 19.668 4.831 47.690 1.00 13.95 146 GLY B C 1
ATOM 3658 O O . GLY B 1 149 ? 20.168 3.891 47.055 1.00 12.43 146 GLY B O 1
ATOM 3659 N N . VAL B 1 150 ? 20.097 6.084 47.597 1.00 12.48 147 VAL B N 1
ATOM 3660 C CA . VAL B 1 150 ? 21.196 6.468 46.715 1.00 13.15 147 VAL B CA 1
ATOM 3661 C C . VAL B 1 150 ? 22.089 7.500 47.425 1.00 13.30 147 VAL B C 1
ATOM 3662 O O . VAL B 1 150 ? 21.651 8.197 48.369 1.00 15.34 147 VAL B O 1
ATOM 3666 N N . PHE B 1 151 ? 23.343 7.576 47.006 1.00 12.15 148 PHE B N 1
ATOM 3667 C CA . PHE B 1 151 ? 24.230 8.644 47.435 1.00 12.47 148 PHE B CA 1
ATOM 3668 C C . PHE B 1 151 ? 24.735 9.339 46.163 1.00 12.36 148 PHE B C 1
ATOM 3669 O O . PHE B 1 151 ? 25.378 8.718 45.334 1.00 12.52 148 PHE B O 1
ATOM 3677 N N . VAL B 1 152 ? 24.488 10.628 46.038 1.00 12.04 149 VAL B N 1
ATOM 3678 C CA . VAL B 1 152 ? 24.762 11.340 44.792 1.00 12.95 149 VAL B CA 1
ATOM 3679 C C . VAL B 1 152 ? 26.050 12.146 44.982 1.00 13.92 149 VAL B C 1
ATOM 3680 O O . VAL B 1 152 ? 26.202 12.791 46.012 1.00 14.56 149 VAL B O 1
ATOM 3684 N N . LEU B 1 153 ? 26.975 12.111 44.011 1.00 13.61 150 LEU B N 1
ATOM 3685 C CA . LEU B 1 153 ? 28.256 12.826 44.172 1.00 13.50 150 LEU B CA 1
ATOM 3686 C C . LEU B 1 153 ? 27.997 14.304 44.363 1.00 14.87 150 LEU B C 1
ATOM 3687 O O . LEU B 1 153 ? 27.202 14.883 43.622 1.00 14.63 150 LEU B O 1
ATOM 3692 N N . LEU B 1 154 ? 28.675 14.917 45.341 1.00 13.75 151 LEU B N 1
ATOM 3693 C CA . LEU B 1 154 ? 28.512 16.324 45.587 1.00 13.64 151 LEU B CA 1
ATOM 3694 C C . LEU B 1 154 ? 29.926 16.932 45.466 1.00 14.50 151 LEU B C 1
ATOM 3695 O O . LEU B 1 154 ? 30.310 17.425 44.403 1.00 14.17 151 LEU B O 1
ATOM 3700 N N . ARG B 1 155 ? 30.687 16.842 46.544 1.00 14.46 152 ARG B N 1
ATOM 3701 C CA . ARG B 1 155 ? 31.980 17.510 46.663 1.00 16.42 152 ARG B CA 1
ATOM 3702 C C . ARG B 1 155 ? 32.941 16.505 47.250 1.00 17.10 152 ARG B C 1
ATOM 3703 O O . ARG B 1 155 ? 32.781 16.086 48.389 1.00 17.88 152 ARG B O 1
ATOM 3711 N N . THR B 1 156 ? 33.966 16.150 46.495 1.00 18.23 153 THR B N 1
ATOM 3712 C CA . THR B 1 156 ? 34.929 15.138 46.921 1.00 17.89 153 THR B CA 1
ATOM 3713 C C . THR B 1 156 ? 36.263 15.826 47.194 1.00 18.08 153 THR B C 1
ATOM 3714 O O . THR B 1 156 ? 36.451 16.978 46.806 1.00 17.92 153 THR B O 1
ATOM 3718 N N . SER B 1 157 ? 37.162 15.157 47.908 1.00 18.38 154 SER B N 1
ATOM 3719 C CA . SER B 1 157 ? 38.348 15.826 48.417 1.00 20.02 154 SER B CA 1
ATOM 3720 C C . SER B 1 157 ? 39.592 15.527 47.575 1.00 21.01 154 SER B C 1
ATOM 3721 O O . SER B 1 157 ? 40.723 15.902 47.953 1.00 21.55 154 SER B O 1
ATOM 3724 N N . ASN B 1 158 ? 39.392 14.870 46.427 1.00 19.99 155 ASN B N 1
ATOM 3725 C CA . ASN B 1 158 ? 40.494 14.628 45.480 1.00 19.94 155 ASN B CA 1
ATOM 3726 C C . ASN B 1 158 ? 40.943 15.909 44.768 1.00 19.85 155 ASN B C 1
ATOM 3727 O O . ASN B 1 158 ? 40.160 16.866 44.673 1.00 20.09 155 ASN B O 1
ATOM 3732 N N . PRO B 1 159 ? 42.194 15.932 44.247 1.00 20.23 156 PRO B N 1
ATOM 3733 C CA . PRO B 1 159 ? 42.740 17.115 43.552 1.00 20.20 156 PRO B CA 1
ATOM 3734 C C . PRO B 1 159 ? 41.867 17.512 42.354 1.00 19.40 156 PRO B C 1
ATOM 3735 O O . PRO B 1 159 ? 41.730 18.709 42.059 1.00 19.83 156 PRO B O 1
ATOM 3739 N N . GLY B 1 160 ? 41.292 16.515 41.673 1.00 18.14 157 GLY B N 1
ATOM 3740 C CA . GLY B 1 160 ? 40.432 16.785 40.516 1.00 16.47 157 GLY B CA 1
ATOM 3741 C C . GLY B 1 160 ? 39.169 17.600 40.809 1.00 16.68 157 GLY B C 1
ATOM 3742 O O . GLY B 1 160 ? 38.611 18.198 39.902 1.00 15.44 157 GLY B O 1
ATOM 3743 N N . ALA B 1 161 ? 38.735 17.640 42.076 1.00 15.97 158 ALA B N 1
ATOM 3744 C CA . ALA B 1 161 ? 37.542 18.413 42.467 1.00 17.02 158 ALA B CA 1
ATOM 3745 C C . ALA B 1 161 ? 37.727 19.893 42.112 1.00 17.41 158 ALA B C 1
ATOM 3746 O O . ALA B 1 161 ? 36.761 20.615 41.852 1.00 17.28 158 ALA B O 1
ATOM 3748 N N . LYS B 1 162 ? 38.982 20.339 42.106 1.00 18.80 159 LYS B N 1
ATOM 3749 C CA . LYS B 1 162 ? 39.303 21.733 41.752 1.00 19.69 159 LYS B CA 1
ATOM 3750 C C . LYS B 1 162 ? 39.042 22.067 40.294 1.00 19.85 159 LYS B C 1
ATOM 3751 O O . LYS B 1 162 ? 38.912 23.253 39.935 1.00 19.84 159 LYS B O 1
ATOM 3757 N N . ASP B 1 163 ? 38.958 21.038 39.454 1.00 18.55 160 ASP B N 1
ATOM 3758 C CA . ASP B 1 163 ? 38.753 21.253 38.026 1.00 18.36 160 ASP B CA 1
ATOM 3759 C C . ASP B 1 163 ? 37.350 21.726 37.684 1.00 17.89 160 ASP B C 1
ATOM 3760 O O . ASP B 1 163 ? 37.213 22.722 36.970 1.00 17.54 160 ASP B O 1
ATOM 3765 N N . PHE B 1 164 ? 36.328 21.021 38.186 1.00 16.01 161 PHE B N 1
ATOM 3766 C CA . PHE B 1 164 ? 34.927 21.260 37.757 1.00 16.00 161 PHE B CA 1
ATOM 3767 C C . PHE B 1 164 ? 33.928 21.490 38.906 1.00 15.62 161 PHE B C 1
ATOM 3768 O O . PHE B 1 164 ? 33.098 22.425 38.835 1.00 15.93 161 PHE B O 1
ATOM 3776 N N . GLU B 1 165 ? 34.006 20.652 39.956 1.00 15.40 162 GLU B N 1
ATOM 3777 C CA . GLU B 1 165 ? 33.072 20.681 41.101 1.00 15.17 162 GLU B CA 1
ATOM 3778 C C . GLU B 1 165 ? 32.991 22.058 41.728 1.00 15.94 162 GLU B C 1
ATOM 3779 O O . GLU B 1 165 ? 31.911 22.486 42.183 1.00 15.63 162 GLU B O 1
ATOM 3785 N N . VAL B 1 166 ? 34.137 22.735 41.798 1.00 16.69 163 VAL B N 1
ATOM 3786 C CA . VAL B 1 166 ? 34.171 24.004 42.517 1.00 17.99 163 VAL B CA 1
ATOM 3787 C C . VAL B 1 166 ? 33.982 25.264 41.656 1.00 18.93 163 VAL B C 1
ATOM 3788 O O . VAL B 1 166 ? 34.043 26.384 42.194 1.00 18.89 163 VAL B O 1
ATOM 3792 N N . LEU B 1 167 ? 33.767 25.109 40.348 1.00 18.76 164 LEU B N 1
ATOM 3793 C CA . LEU B 1 167 ? 33.659 26.270 39.461 1.00 19.50 164 LEU B CA 1
ATOM 3794 C C . LEU B 1 167 ? 32.482 27.176 39.866 1.00 19.45 164 LEU B C 1
ATOM 3795 O O . LEU B 1 167 ? 31.413 26.674 40.197 1.00 19.87 164 LEU B O 1
ATOM 3800 N N . PRO B 1 168 ? 32.684 28.510 39.842 1.00 20.39 165 PRO B N 1
ATOM 3801 C CA . PRO B 1 168 ? 31.657 29.431 40.286 1.00 20.17 165 PRO B CA 1
ATOM 3802 C C . PRO B 1 168 ? 30.465 29.453 39.358 1.00 19.86 165 PRO B C 1
ATOM 3803 O O . PRO B 1 168 ? 30.621 29.587 38.142 1.00 19.82 165 PRO B O 1
ATOM 3807 N N . VAL B 1 169 ? 29.282 29.283 39.940 1.00 20.34 166 VAL B N 1
ATOM 3808 C CA . VAL B 1 169 ? 28.021 29.503 39.251 1.00 19.85 166 VAL B CA 1
ATOM 3809 C C . VAL B 1 169 ? 27.186 30.345 40.211 1.00 20.55 166 VAL B C 1
ATOM 3810 O O . VAL B 1 169 ? 26.945 29.924 41.347 1.00 19.41 166 VAL B O 1
ATOM 3814 N N . ASP B 1 170 ? 26.755 31.522 39.742 1.00 20.83 167 ASP B N 1
ATOM 3815 C CA . ASP B 1 170 ? 26.009 32.475 40.550 1.00 23.02 167 ASP B CA 1
ATOM 3816 C C . ASP B 1 170 ? 26.706 32.746 41.876 1.00 22.55 167 ASP B C 1
ATOM 3817 O O . ASP B 1 170 ? 26.040 32.897 42.896 1.00 24.44 167 ASP B O 1
ATOM 3822 N N . GLY B 1 171 ? 28.036 32.816 41.857 1.00 21.77 168 GLY B N 1
ATOM 3823 C CA . GLY B 1 171 ? 28.804 33.259 43.014 1.00 21.30 168 GLY B CA 1
ATOM 3824 C C . GLY B 1 171 ? 29.065 32.247 44.109 1.00 20.95 168 GLY B C 1
ATOM 3825 O O . GLY B 1 171 ? 29.435 32.626 45.217 1.00 20.96 168 GLY B O 1
ATOM 3826 N N . GLU B 1 172 ? 28.848 30.960 43.823 1.00 19.47 169 GLU B N 1
ATOM 3827 C CA . GLU B 1 172 ? 29.324 29.906 44.720 1.00 18.93 169 GLU B CA 1
ATOM 3828 C C . GLU B 1 172 ? 29.564 28.638 43.906 1.00 17.69 169 GLU B C 1
ATOM 3829 O O . GLU B 1 172 ? 29.231 28.566 42.715 1.00 17.90 169 GLU B O 1
ATOM 3835 N N . GLU B 1 173 ? 30.163 27.650 44.545 1.00 17.49 170 GLU B N 1
ATOM 3836 C CA . GLU B 1 173 ? 30.611 26.470 43.821 1.00 17.13 170 GLU B CA 1
ATOM 3837 C C . GLU B 1 173 ? 29.484 25.752 43.093 1.00 16.95 170 GLU B C 1
ATOM 3838 O O . GLU B 1 173 ? 28.359 25.644 43.597 1.00 16.28 170 GLU B O 1
ATOM 3844 N N . PHE B 1 174 ? 29.823 25.297 41.896 1.00 16.59 171 PHE B N 1
ATOM 3845 C CA . PHE B 1 174 ? 28.954 24.478 41.032 1.00 16.54 171 PHE B CA 1
ATOM 3846 C C . PHE B 1 174 ? 28.247 23.371 41.803 1.00 16.41 171 PHE B C 1
ATOM 3847 O O . PHE B 1 174 ? 27.050 23.146 41.611 1.00 16.16 171 PHE B O 1
ATOM 3855 N N . PHE B 1 175 ? 28.955 22.701 42.703 1.00 15.68 172 PHE B N 1
ATOM 3856 C CA . PHE B 1 175 ? 28.352 21.530 43.361 1.00 15.59 172 PHE B CA 1
ATOM 3857 C C . PHE B 1 175 ? 27.139 21.839 44.221 1.00 15.33 172 PHE B C 1
ATOM 3858 O O . PHE B 1 175 ? 26.318 20.946 44.478 1.00 15.60 172 PHE B O 1
ATOM 3866 N N . TYR B 1 176 ? 27.024 23.088 44.662 1.00 14.79 173 TYR B N 1
ATOM 3867 C CA . TYR B 1 176 ? 25.837 23.528 45.426 1.00 15.70 173 TYR B CA 1
ATOM 3868 C C . TYR B 1 176 ? 24.556 23.502 44.567 1.00 15.56 173 TYR B C 1
ATOM 3869 O O . TYR B 1 176 ? 23.446 23.281 45.080 1.00 15.89 173 TYR B O 1
ATOM 3878 N N . LYS B 1 177 ? 24.707 23.671 43.258 1.00 16.07 174 LYS B N 1
ATOM 3879 C CA . LYS B 1 177 ? 23.537 23.544 42.366 1.00 16.92 174 LYS B CA 1
ATOM 3880 C C . LYS B 1 177 ? 23.011 22.121 42.402 1.00 17.03 174 LYS B C 1
ATOM 3881 O O . LYS B 1 177 ? 21.787 21.891 42.424 1.00 16.56 174 LYS B O 1
ATOM 3887 N N . VAL B 1 178 ? 23.954 21.188 42.423 1.00 15.54 175 VAL B N 1
ATOM 3888 C CA . VAL B 1 178 ? 23.648 19.766 42.499 1.00 15.87 175 VAL B CA 1
ATOM 3889 C C . VAL B 1 178 ? 23.015 19.438 43.855 1.00 15.47 175 VAL B C 1
ATOM 3890 O O . VAL B 1 178 ? 21.941 18.819 43.916 1.00 16.82 175 VAL B O 1
ATOM 3894 N N . GLY B 1 179 ? 23.697 19.809 44.937 1.00 15.02 176 GLY B N 1
ATOM 3895 C CA . GLY B 1 179 ? 23.210 19.484 46.273 1.00 15.19 176 GLY B CA 1
ATOM 3896 C C . GLY B 1 179 ? 21.817 20.096 46.518 1.00 16.17 176 GLY B C 1
ATOM 3897 O O . GLY B 1 179 ? 20.917 19.437 47.073 1.00 16.78 176 GLY B O 1
ATOM 3898 N N . ASP B 1 180 ? 21.609 21.332 46.082 1.00 15.63 177 ASP B N 1
ATOM 3899 C CA . ASP B 1 180 ? 20.297 21.948 46.294 1.00 16.52 177 ASP B CA 1
ATOM 3900 C C . ASP B 1 180 ? 19.177 21.188 45.594 1.00 16.67 177 ASP B C 1
ATOM 3901 O O . ASP B 1 180 ? 18.087 21.044 46.156 1.00 16.90 177 ASP B O 1
ATOM 3906 N N . LYS B 1 181 ? 19.444 20.706 44.388 1.00 16.10 178 LYS B N 1
ATOM 3907 C CA . LYS B 1 181 ? 18.449 19.897 43.688 1.00 17.31 178 LYS B CA 1
ATOM 3908 C C . LYS B 1 181 ? 18.174 18.576 44.402 1.00 16.39 178 LYS B C 1
ATOM 3909 O O . LYS B 1 181 ? 17.007 18.152 44.505 1.00 17.29 178 LYS B O 1
ATOM 3923 N N . ARG B 1 183 ? 18.574 18.011 47.617 1.00 17.55 180 ARG B N 1
ATOM 3924 C CA . ARG B 1 183 ? 17.893 18.376 48.875 1.00 18.32 180 ARG B CA 1
ATOM 3925 C C . ARG B 1 183 ? 16.389 18.423 48.692 1.00 19.11 180 ARG B C 1
ATOM 3926 O O . ARG B 1 183 ? 15.625 17.902 49.538 1.00 19.68 180 ARG B O 1
ATOM 3934 N N . GLU B 1 184 ? 15.955 19.045 47.590 1.00 19.57 181 GLU B N 1
ATOM 3935 C CA . GLU B 1 184 ? 14.527 19.233 47.320 1.00 21.75 181 GLU B CA 1
ATOM 3936 C C . GLU B 1 184 ? 13.864 17.866 47.032 1.00 21.29 181 GLU B C 1
ATOM 3937 O O . GLU B 1 184 ? 12.789 17.588 47.536 1.00 22.00 181 GLU B O 1
ATOM 3943 N N . LEU B 1 185 ? 14.541 16.998 46.283 1.00 20.33 182 LEU B N 1
ATOM 3944 C CA . LEU B 1 185 ? 14.025 15.656 45.987 1.00 20.33 182 LEU B CA 1
ATOM 3945 C C . LEU B 1 185 ? 13.958 14.791 47.255 1.00 19.51 182 LEU B C 1
ATOM 3946 O O . LEU B 1 185 ? 12.990 14.058 47.470 1.00 19.46 182 LEU B O 1
ATOM 3951 N N . ASN B 1 186 ? 15.003 14.880 48.084 1.00 17.87 183 ASN B N 1
ATOM 3952 C CA . ASN B 1 186 ? 15.038 14.207 49.370 1.00 18.11 183 ASN B CA 1
ATOM 3953 C C . ASN B 1 186 ? 13.827 14.491 50.274 1.00 18.53 183 ASN B C 1
ATOM 3954 O O . ASN B 1 186 ? 13.324 13.570 50.961 1.00 18.49 183 ASN B O 1
ATOM 3959 N N A GLU B 1 187 ? 13.376 15.747 50.283 0.50 18.35 184 GLU B N 1
ATOM 3960 N N B GLU B 1 187 ? 13.365 15.744 50.273 0.50 18.41 184 GLU B N 1
ATOM 3961 C CA A GLU B 1 187 ? 12.277 16.166 51.153 0.50 19.68 184 GLU B CA 1
ATOM 3962 C CA B GLU B 1 187 ? 12.272 16.169 51.157 0.50 19.79 184 GLU B CA 1
ATOM 3963 C C A GLU B 1 187 ? 11.045 15.291 50.949 0.50 19.78 184 GLU B C 1
ATOM 3964 C C B GLU B 1 187 ? 10.956 15.458 50.866 0.50 20.00 184 GLU B C 1
ATOM 3965 O O A GLU B 1 187 ? 10.288 15.048 51.897 0.50 19.98 184 GLU B O 1
ATOM 3966 O O B GLU B 1 187 ? 10.027 15.520 51.668 0.50 20.88 184 GLU B O 1
ATOM 3977 N N . LYS B 1 188 ? 10.883 14.771 49.731 1.00 19.80 185 LYS B N 1
ATOM 3978 C CA . LYS B 1 188 ? 9.696 13.958 49.401 1.00 20.39 185 LYS B CA 1
ATOM 3979 C C . LYS B 1 188 ? 9.617 12.646 50.182 1.00 20.05 185 LYS B C 1
ATOM 3980 O O . LYS B 1 188 ? 8.545 12.038 50.274 1.00 18.50 185 LYS B O 1
ATOM 3986 N N . TYR B 1 189 ? 10.735 12.239 50.774 1.00 18.93 186 TYR B N 1
ATOM 3987 C CA . TYR B 1 189 ? 10.843 10.874 51.291 1.00 19.11 186 TYR B CA 1
ATOM 3988 C C . TYR B 1 189 ? 11.463 10.795 52.690 1.00 18.85 186 TYR B C 1
ATOM 3989 O O . TYR B 1 189 ? 12.074 9.768 53.028 1.00 19.06 186 TYR B O 1
ATOM 3998 N N . ILE B 1 190 ? 11.311 11.843 53.493 1.00 18.96 187 ILE B N 1
ATOM 3999 C CA . ILE B 1 190 ? 11.926 11.885 54.850 1.00 19.24 187 ILE B CA 1
ATOM 4000 C C . ILE B 1 190 ? 11.405 10.743 55.722 1.00 19.79 187 ILE B C 1
ATOM 4001 O O . ILE B 1 190 ? 10.198 10.452 55.718 1.00 21.24 187 ILE B O 1
ATOM 4006 N N . GLY B 1 191 ? 12.322 10.059 56.402 1.00 19.12 188 GLY B N 1
ATOM 4007 C CA . GLY B 1 191 ? 11.969 8.922 57.234 1.00 18.83 188 GLY B CA 1
ATOM 4008 C C . GLY B 1 191 ? 11.678 9.340 58.668 1.00 19.60 188 GLY B C 1
ATOM 4009 O O . GLY B 1 191 ? 11.705 10.527 59.009 1.00 19.73 188 GLY B O 1
ATOM 4010 N N . LYS B 1 192 ? 11.449 8.360 59.530 1.00 20.19 189 LYS B N 1
ATOM 4011 C CA . LYS B 1 192 ? 11.160 8.644 60.948 1.00 21.74 189 LYS B CA 1
ATOM 4012 C C . LYS B 1 192 ? 12.360 9.237 61.663 1.00 21.35 189 LYS B C 1
ATOM 4013 O O . LYS B 1 192 ? 12.202 9.924 62.669 1.00 20.80 189 LYS B O 1
ATOM 4019 N N . SER B 1 193 ? 13.556 8.967 61.132 1.00 20.39 190 SER B N 1
ATOM 4020 C CA . SER B 1 193 ? 14.819 9.451 61.698 1.00 20.44 190 SER B CA 1
ATOM 4021 C C . SER B 1 193 ? 15.097 10.944 61.460 1.00 20.55 190 SER B C 1
ATOM 4022 O O . SER B 1 193 ? 16.053 11.505 62.000 1.00 20.87 190 SER B O 1
ATOM 4025 N N . GLY B 1 194 ? 14.324 11.579 60.599 1.00 20.32 191 GLY B N 1
ATOM 4026 C CA . GLY B 1 194 ? 14.645 12.933 60.212 1.00 20.45 191 GLY B CA 1
ATOM 4027 C C . GLY B 1 194 ? 15.544 13.026 58.981 1.00 20.00 191 GLY B C 1
ATOM 4028 O O . GLY B 1 194 ? 15.836 14.135 58.531 1.00 19.12 191 GLY B O 1
ATOM 4029 N N . PHE B 1 195 ? 15.994 11.878 58.462 1.00 18.83 192 PHE B N 1
ATOM 4030 C CA . PHE B 1 195 ? 16.772 11.821 57.213 1.00 18.34 192 PHE B CA 1
ATOM 4031 C C . PHE B 1 195 ? 15.965 11.173 56.113 1.00 18.16 192 PHE B C 1
ATOM 4032 O O . PHE B 1 195 ? 15.039 10.404 56.385 1.00 18.10 192 PHE B O 1
ATOM 4040 N N . GLY B 1 196 ? 16.330 11.478 54.870 1.00 18.71 193 GLY B N 1
ATOM 4041 C CA . GLY B 1 196 ? 15.719 10.839 53.700 1.00 17.63 193 GLY B CA 1
ATOM 4042 C C . GLY B 1 196 ? 16.750 9.968 52.986 1.00 18.25 193 GLY B C 1
ATOM 4043 O O . GLY B 1 196 ? 17.949 10.059 53.280 1.00 17.96 193 GLY B O 1
ATOM 4044 N N . PRO B 1 197 ? 16.287 9.122 52.035 1.00 18.20 194 PRO B N 1
ATOM 4045 C CA . PRO B 1 197 ? 17.114 8.152 51.312 1.00 17.11 194 PRO B CA 1
ATOM 4046 C C . PRO B 1 197 ? 17.913 8.731 50.141 1.00 17.47 194 PRO B C 1
ATOM 4047 O O . PRO B 1 197 ? 18.579 7.966 49.442 1.00 17.55 194 PRO B O 1
ATOM 4051 N N . ILE B 1 198 ? 17.849 10.044 49.907 1.00 17.97 195 ILE B N 1
ATOM 4052 C CA . ILE B 1 198 ? 18.692 10.640 48.865 1.00 17.66 195 ILE B CA 1
ATOM 4053 C C . ILE B 1 198 ? 19.869 11.357 49.525 1.00 17.48 195 ILE B C 1
ATOM 4054 O O . ILE B 1 198 ? 19.757 12.493 50.003 1.00 18.37 195 ILE B O 1
ATOM 4059 N N . GLY B 1 199 ? 20.987 10.661 49.595 1.00 15.10 196 GLY B N 1
ATOM 4060 C CA . GLY B 1 199 ? 22.144 11.189 50.312 1.00 13.88 196 GLY B CA 1
ATOM 4061 C C . GLY B 1 199 ? 23.152 11.776 49.344 1.00 12.44 196 GLY B C 1
ATOM 4062 O O . GLY B 1 199 ? 22.907 11.859 48.123 1.00 11.57 196 GLY B O 1
ATOM 4063 N N . LEU B 1 200 ? 24.277 12.195 49.902 1.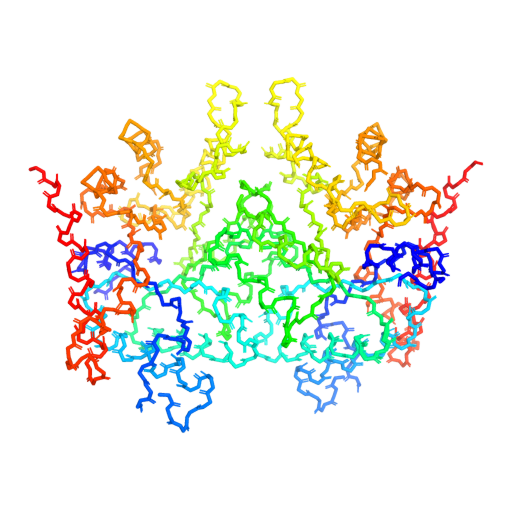00 12.69 197 LEU B N 1
ATOM 4064 C CA . LEU B 1 200 ? 25.349 12.789 49.135 1.00 12.62 197 LEU B CA 1
ATOM 4065 C C . LEU B 1 200 ? 26.682 12.113 49.421 1.00 13.33 197 LEU B C 1
ATOM 4066 O O . LEU B 1 200 ? 26.941 11.665 50.538 1.00 14.00 197 LEU B O 1
ATOM 4071 N N . VAL B 1 201 ? 27.547 12.085 48.421 1.00 13.17 198 VAL B N 1
ATOM 4072 C CA . VAL B 1 201 ? 28.946 11.746 48.646 1.00 13.22 198 VAL B CA 1
ATOM 4073 C C . VAL B 1 201 ? 29.723 13.019 48.909 1.00 13.65 198 VAL B C 1
ATOM 4074 O O . VAL B 1 201 ? 29.778 13.901 48.034 1.00 13.42 198 VAL B O 1
ATOM 4078 N N . VAL B 1 202 ? 30.333 13.083 50.102 1.00 13.46 199 VAL B N 1
ATOM 4079 C CA . VAL B 1 202 ? 30.996 14.270 50.635 1.00 14.44 199 VAL B CA 1
ATOM 4080 C C . VAL B 1 202 ? 32.357 13.869 51.232 1.00 15.49 199 VAL B C 1
ATOM 4081 O O . VAL B 1 202 ? 32.430 13.038 52.162 1.00 14.62 199 VAL B O 1
ATOM 4085 N N . GLY B 1 203 ? 33.425 14.448 50.683 1.00 16.20 200 GLY B N 1
ATOM 4086 C CA . GLY B 1 203 ? 34.775 14.208 51.164 1.00 17.83 200 GLY B CA 1
ATOM 4087 C C . GLY B 1 203 ? 35.101 15.212 52.270 1.00 19.34 200 GLY B C 1
ATOM 4088 O O . GLY B 1 203 ? 34.506 16.289 52.358 1.00 19.27 200 GLY B O 1
ATOM 4089 N N . ALA B 1 204 ? 36.068 14.864 53.108 1.00 20.56 201 ALA B N 1
ATOM 4090 C CA . ALA B 1 204 ? 36.526 15.777 54.170 1.00 21.74 201 ALA B CA 1
ATOM 4091 C C . ALA B 1 204 ? 37.572 16.724 53.613 1.00 22.79 201 ALA B C 1
ATOM 4092 O O . ALA B 1 204 ? 38.768 16.373 53.515 1.00 24.22 201 ALA B O 1
ATOM 4094 N N . THR B 1 205 ? 37.133 17.933 53.292 1.00 22.06 202 THR B N 1
ATOM 4095 C CA . THR B 1 205 ? 38.003 18.902 52.608 1.00 22.99 202 THR B CA 1
ATOM 4096 C C . THR B 1 205 ? 38.758 19.797 53.607 1.00 23.44 202 THR B C 1
ATOM 4097 O O . THR B 1 205 ? 39.899 19.528 53.939 1.00 24.55 202 THR B O 1
ATOM 4101 N N . HIS B 1 206 ? 38.122 20.853 54.083 1.00 23.85 203 HIS B N 1
ATOM 4102 C CA . HIS B 1 206 ? 38.679 21.688 55.138 1.00 24.54 203 HIS B CA 1
ATOM 4103 C C . HIS B 1 206 ? 37.538 22.136 56.043 1.00 24.11 203 HIS B C 1
ATOM 4104 O O . HIS B 1 206 ? 36.371 22.140 55.631 1.00 23.01 203 HIS B O 1
ATOM 4111 N N . SER B 1 207 ? 37.883 22.483 57.281 1.00 24.61 204 SER B N 1
ATOM 4112 C CA . SER B 1 207 ? 36.923 22.813 58.344 1.00 25.19 204 SER B CA 1
ATOM 4113 C C . SER B 1 207 ? 35.671 23.652 57.996 1.00 25.19 204 SER B C 1
ATOM 4114 O O . SER B 1 207 ? 34.502 23.223 58.223 1.00 24.02 204 SER B O 1
ATOM 4117 N N . GLU B 1 208 ? 35.914 24.867 57.489 1.00 25.40 205 GLU B N 1
ATOM 4118 C CA . GLU B 1 208 ? 34.848 25.815 57.154 1.00 26.12 205 GLU B CA 1
ATOM 4119 C C . GLU B 1 208 ? 33.828 25.229 56.157 1.00 24.86 205 GLU B C 1
ATOM 4120 O O . GLU B 1 208 ? 32.606 25.414 56.306 1.00 24.15 205 GLU B O 1
ATOM 4126 N N . GLU B 1 209 ? 34.355 24.532 55.155 1.00 23.09 206 GLU B N 1
ATOM 4127 C CA . GLU B 1 209 ? 33.545 23.927 54.105 1.00 22.45 206 GLU B CA 1
ATOM 4128 C C . GLU B 1 209 ? 32.757 22.706 54.612 1.00 20.72 206 GLU B C 1
ATOM 4129 O O . GLU B 1 209 ? 31.567 22.588 54.324 1.00 19.83 206 GLU B O 1
ATOM 4135 N N . VAL B 1 210 ? 33.403 21.807 55.361 1.00 19.88 207 VAL B N 1
ATOM 4136 C CA . VAL B 1 210 ? 32.655 20.649 55.874 1.00 19.29 207 VAL B CA 1
ATOM 4137 C C . VAL B 1 210 ? 31.519 21.150 56.788 1.00 20.10 207 VAL B C 1
ATOM 4138 O O . VAL B 1 210 ? 30.403 20.641 56.731 1.00 18.28 207 VAL B O 1
ATOM 4142 N N . GLU B 1 211 ? 31.779 22.170 57.609 1.00 20.82 208 GLU B N 1
ATOM 4143 C CA . GLU B 1 211 ? 30.686 22.702 58.447 1.00 22.60 208 GLU B CA 1
ATOM 4144 C C . GLU B 1 211 ? 29.506 23.258 57.660 1.00 21.71 208 GLU B C 1
ATOM 4145 O O . GLU B 1 211 ? 28.335 22.997 57.984 1.00 21.28 208 GLU B O 1
ATOM 4151 N N . LYS B 1 212 ? 29.832 23.994 56.607 1.00 21.63 209 LYS B N 1
ATOM 4152 C CA . LYS B 1 212 ? 28.837 24.650 55.762 1.00 21.29 209 LYS B CA 1
ATOM 4153 C C . LYS B 1 212 ? 27.980 23.617 55.048 1.00 19.54 209 LYS B C 1
ATOM 4154 O O . LYS B 1 212 ? 26.748 23.747 54.992 1.00 18.78 209 LYS B O 1
ATOM 4160 N N . ILE B 1 213 ? 28.639 22.595 54.506 1.00 17.73 210 ILE B N 1
ATOM 4161 C CA . ILE B 1 213 ? 27.914 21.510 53.783 1.00 17.17 210 ILE B CA 1
ATOM 4162 C C . ILE B 1 213 ? 27.020 20.726 54.758 1.00 16.48 210 ILE B C 1
ATOM 4163 O O . ILE B 1 213 ? 25.861 20.443 54.453 1.00 16.40 210 ILE B O 1
ATOM 4168 N N . ARG B 1 214 ? 27.542 20.416 55.949 1.00 16.72 211 ARG B N 1
ATOM 4169 C CA . ARG B 1 214 ? 26.770 19.631 56.930 1.00 17.14 211 ARG B CA 1
ATOM 4170 C C . ARG B 1 214 ? 25.487 20.352 57.336 1.00 17.75 211 ARG B C 1
ATOM 4171 O O . ARG B 1 214 ? 24.439 19.728 57.537 1.00 16.82 211 ARG B O 1
ATOM 4179 N N . LYS B 1 215 ? 25.591 21.667 57.503 1.00 19.04 212 LYS B N 1
ATOM 4180 C CA . LYS B 1 215 ? 24.450 22.495 57.893 1.00 20.20 212 LYS B CA 1
ATOM 4181 C C . LYS B 1 215 ? 23.449 22.708 56.757 1.00 20.37 212 LYS B C 1
ATOM 4182 O O . LYS B 1 215 ? 22.238 22.732 57.009 1.00 20.29 212 LYS B O 1
ATOM 4188 N N . ARG B 1 216 ? 23.947 22.889 55.526 1.00 19.01 213 ARG B N 1
ATOM 4189 C CA . ARG B 1 216 ? 23.071 23.160 54.380 1.00 18.77 213 ARG B CA 1
ATOM 4190 C C . ARG B 1 216 ? 22.211 21.943 54.038 1.00 18.16 213 ARG B C 1
ATOM 4191 O O . ARG B 1 216 ? 21.075 22.075 53.624 1.00 18.43 213 ARG B O 1
ATOM 4199 N N . TYR B 1 217 ? 22.779 20.754 54.219 1.00 17.84 214 TYR B N 1
ATOM 4200 C CA . TYR B 1 217 ? 22.133 19.505 53.864 1.00 18.08 214 TYR B CA 1
ATOM 4201 C C . TYR B 1 217 ? 21.923 18.664 55.113 1.00 19.28 214 TYR B C 1
ATOM 4202 O O . TYR B 1 217 ? 22.432 17.556 55.211 1.00 19.68 214 TYR B O 1
ATOM 4211 N N . ASP B 1 218 ? 21.169 19.183 56.076 1.00 19.34 215 ASP B N 1
ATOM 4212 C CA . ASP B 1 218 ? 21.100 18.532 57.409 1.00 20.80 215 ASP B CA 1
ATOM 4213 C C . ASP B 1 218 ? 20.163 17.313 57.476 1.00 20.64 215 ASP B C 1
ATOM 4214 O O . ASP B 1 218 ? 20.171 16.591 58.475 1.00 20.18 215 ASP B O 1
ATOM 4219 N N . LYS B 1 219 ? 19.354 17.088 56.435 1.00 18.78 216 LYS B N 1
ATOM 4220 C CA . LYS B 1 219 ? 18.442 15.940 56.413 1.00 19.66 216 LYS B CA 1
ATOM 4221 C C . LYS B 1 219 ? 18.868 14.850 55.433 1.00 19.18 216 LYS B C 1
ATOM 4222 O O . LYS B 1 219 ? 18.080 13.942 55.101 1.00 18.94 216 LYS B O 1
ATOM 4236 N N . PHE B 1 221 ? 21.886 11.919 54.454 1.00 17.04 218 PHE B N 1
ATOM 4237 C CA . PHE B 1 221 ? 22.965 11.118 54.978 1.00 16.32 218 PHE B CA 1
ATOM 4238 C C . PHE B 1 221 ? 24.177 11.288 54.067 1.00 15.84 218 PHE B C 1
ATOM 4239 O O . PHE B 1 221 ? 24.003 11.356 52.840 1.00 14.93 218 PHE B O 1
ATOM 4247 N N . PHE B 1 222 ? 25.370 11.366 54.652 1.00 14.33 219 PHE B N 1
ATOM 4248 C CA . PHE B 1 222 ? 26.591 11.534 53.867 1.00 14.18 219 PHE B CA 1
ATOM 4249 C C . PHE B 1 222 ? 27.341 10.231 53.771 1.00 14.19 219 PHE B C 1
ATOM 4250 O O . PHE B 1 222 ? 27.530 9.557 54.780 1.00 14.78 219 PHE B O 1
ATOM 4258 N N . LEU B 1 223 ? 27.799 9.893 52.575 1.00 13.30 220 LEU B N 1
ATOM 4259 C CA . LEU B 1 223 ? 28.833 8.853 52.416 1.00 14.50 220 LEU B CA 1
ATOM 4260 C C . LEU B 1 223 ? 30.185 9.563 52.243 1.00 14.75 220 LEU B C 1
ATOM 4261 O O . LEU B 1 223 ? 30.387 10.337 51.289 1.00 14.99 220 LEU B O 1
ATOM 4266 N N . ILE B 1 224 ? 31.103 9.296 53.171 1.00 15.55 221 ILE B N 1
ATOM 4267 C CA . ILE B 1 224 ? 32.422 9.926 53.191 1.00 15.82 221 ILE B CA 1
ATOM 4268 C C . ILE B 1 224 ? 33.418 8.892 52.611 1.00 15.75 221 ILE B C 1
ATOM 4269 O O . ILE B 1 224 ? 33.619 7.843 53.209 1.00 16.72 221 ILE B O 1
ATOM 4274 N N . PRO B 1 225 ? 33.991 9.147 51.420 1.00 15.27 222 PRO B N 1
ATOM 4275 C CA . PRO B 1 225 ? 34.666 8.029 50.729 1.00 16.20 222 PRO B CA 1
ATOM 4276 C C . PRO B 1 225 ? 35.926 7.478 51.408 1.00 17.29 222 PRO B C 1
ATOM 4277 O O . PRO B 1 225 ? 36.313 6.326 51.149 1.00 17.00 222 PRO B O 1
ATOM 4281 N N . GLY B 1 226 ? 36.547 8.295 52.257 1.00 17.18 223 GLY B N 1
ATOM 4282 C CA . GLY B 1 226 ? 37.731 7.883 52.995 1.00 18.05 223 GLY B CA 1
ATOM 4283 C C . GLY B 1 226 ? 38.306 9.095 53.712 1.00 18.35 223 GLY B C 1
ATOM 4284 O O . GLY B 1 226 ? 37.699 10.172 53.693 1.00 17.86 223 GLY B O 1
ATOM 4285 N N . PHE B 1 227 ? 39.456 8.919 54.364 1.00 17.75 224 PHE B N 1
ATOM 4286 C CA . PHE B 1 227 ? 40.156 10.048 55.005 1.00 18.14 224 PHE B CA 1
ATOM 4287 C C . PHE B 1 227 ? 41.627 9.739 55.194 1.00 18.26 224 PHE B C 1
ATOM 4288 O O . PHE B 1 227 ? 42.001 8.548 55.257 1.00 18.74 224 PHE B O 1
ATOM 4296 N N . GLY B 1 228 ? 42.455 10.794 55.219 1.00 18.70 225 GLY B N 1
ATOM 4297 C CA . GLY B 1 228 ? 43.914 10.621 55.329 1.00 19.08 225 GLY B CA 1
ATOM 4298 C C . GLY B 1 228 ? 44.356 10.373 56.767 1.00 19.86 225 GLY B C 1
ATOM 4299 O O . GLY B 1 228 ? 43.523 10.186 57.670 1.00 20.52 225 GLY B O 1
ATOM 4300 N N . ALA B 1 229 ? 45.662 10.372 56.992 1.00 20.30 226 ALA B N 1
ATOM 4301 C CA . ALA B 1 229 ? 46.211 9.948 58.295 1.00 20.94 226 ALA B CA 1
ATOM 4302 C C . ALA B 1 229 ? 46.572 11.091 59.227 1.00 21.62 226 ALA B C 1
ATOM 4303 O O . ALA B 1 229 ? 47.029 10.855 60.332 1.00 22.96 226 ALA B O 1
ATOM 4305 N N . GLN B 1 230 ? 46.348 12.331 58.812 1.00 21.97 227 GLN B N 1
ATOM 4306 C CA . GLN B 1 230 ? 46.748 13.468 59.639 1.00 23.14 227 GLN B CA 1
ATOM 4307 C C . GLN B 1 230 ? 45.646 13.878 60.623 1.00 23.94 227 GLN B C 1
ATOM 4308 O O . GLN B 1 230 ? 44.472 13.500 60.451 1.00 23.59 227 GLN B O 1
ATOM 4314 N N . LYS B 1 231 ? 46.019 14.628 61.660 1.00 24.63 228 LYS B N 1
ATOM 4315 C CA . LYS B 1 231 ? 45.050 15.073 62.696 1.00 25.66 228 LYS B CA 1
ATOM 4316 C C . LYS B 1 231 ? 43.818 15.822 62.163 1.00 24.57 228 LYS B C 1
ATOM 4317 O O . LYS B 1 231 ? 42.673 15.554 62.579 1.00 24.36 228 LYS B O 1
ATOM 4323 N N . ALA B 1 232 ? 44.068 16.745 61.234 1.00 23.97 229 ALA B N 1
ATOM 4324 C CA . ALA B 1 232 ? 43.031 17.554 60.629 1.00 22.98 229 ALA B CA 1
ATOM 4325 C C . ALA B 1 232 ? 42.046 16.687 59.858 1.00 22.04 229 ALA B C 1
ATOM 4326 O O . ALA B 1 232 ? 40.870 17.018 59.793 1.00 21.52 229 ALA B O 1
ATOM 4328 N N . ASP B 1 233 ? 42.521 15.556 59.314 1.00 20.40 230 ASP B N 1
ATOM 4329 C CA . ASP B 1 233 ? 41.674 14.685 58.493 1.00 19.64 230 ASP B CA 1
ATOM 4330 C C . ASP B 1 233 ? 40.565 14.060 59.343 1.00 18.47 230 ASP B C 1
ATOM 4331 O O . ASP B 1 233 ? 39.409 14.083 58.951 1.00 16.94 230 ASP B O 1
ATOM 4336 N N . SER B 1 234 ? 40.918 13.525 60.510 1.00 17.85 231 SER B N 1
ATOM 4337 C CA . SER B 1 234 ? 39.886 12.890 61.356 1.00 16.88 231 SER B CA 1
ATOM 4338 C C . SER B 1 234 ? 38.891 13.913 61.899 1.00 16.58 231 SER B C 1
ATOM 4339 O O . SER B 1 234 ? 37.718 13.604 62.031 1.00 15.85 231 SER B O 1
ATOM 4350 N N . ASN B 1 236 ? 37.948 16.836 60.380 1.00 16.87 233 ASN B N 1
ATOM 4351 C CA . ASN B 1 236 ? 37.050 17.181 59.285 1.00 16.43 233 ASN B CA 1
ATOM 4352 C C . ASN B 1 236 ? 35.976 16.122 59.031 1.00 15.80 233 ASN B C 1
ATOM 4353 O O . ASN B 1 236 ? 34.838 16.457 58.752 1.00 14.92 233 ASN B O 1
ATOM 4358 N N . VAL B 1 237 ? 36.321 14.851 59.167 1.00 14.38 234 VAL B N 1
ATOM 4359 C CA . VAL B 1 237 ? 35.316 13.791 59.027 1.00 15.51 234 VAL B CA 1
ATOM 4360 C C . VAL B 1 237 ? 34.297 13.877 60.163 1.00 15.25 234 VAL B C 1
ATOM 4361 O O . VAL B 1 237 ? 33.102 13.750 59.939 1.00 15.64 234 VAL B O 1
ATOM 4365 N N . TYR B 1 238 ? 34.796 14.058 61.386 1.00 14.20 235 TYR B N 1
ATOM 4366 C CA . TYR B 1 238 ? 33.938 14.209 62.557 1.00 15.08 235 TYR B CA 1
ATOM 4367 C C . TYR B 1 238 ? 32.918 15.362 62.344 1.00 15.66 235 TYR B C 1
ATOM 4368 O O . TYR B 1 238 ? 31.710 15.237 62.684 1.00 14.68 235 TYR B O 1
ATOM 4377 N N . LYS B 1 239 ? 33.379 16.445 61.724 1.00 15.32 236 LYS B N 1
ATOM 4378 C CA . LYS B 1 239 ? 32.510 17.608 61.442 1.00 16.94 236 LYS B CA 1
ATOM 4379 C C . LYS B 1 239 ? 31.398 17.333 60.395 1.00 17.41 236 LYS B C 1
ATOM 4380 O O . LYS B 1 239 ? 30.436 18.107 60.257 1.00 18.58 236 LYS B O 1
ATOM 4386 N N . LEU B 1 240 ? 31.522 16.225 59.668 1.00 17.04 237 LEU B N 1
ATOM 4387 C CA . LEU B 1 240 ? 30.500 15.814 58.702 1.00 16.61 237 LEU B CA 1
ATOM 4388 C C . LEU B 1 240 ? 29.431 14.931 59.328 1.00 17.21 237 LEU B C 1
ATOM 4389 O O . LEU B 1 240 ? 28.502 14.494 58.618 1.00 16.75 237 LEU B O 1
ATOM 4394 N N . LEU B 1 241 ? 29.577 14.625 60.626 1.00 16.90 238 LEU B N 1
ATOM 4395 C CA . LEU B 1 241 ? 28.545 13.883 61.359 1.00 17.75 238 LEU B CA 1
ATOM 4396 C C . LEU B 1 241 ? 27.653 14.803 62.198 1.00 18.57 238 LEU B C 1
ATOM 4397 O O . LEU B 1 241 ? 28.083 15.898 62.566 1.00 19.65 238 LEU B O 1
ATOM 4402 N N A GLU B 1 242 ? 26.438 14.345 62.497 0.50 18.53 239 GLU B N 1
ATOM 4403 N N B GLU B 1 242 ? 26.417 14.365 62.450 0.50 18.80 239 GLU B N 1
ATOM 4404 C CA A GLU B 1 242 ? 25.507 15.057 63.375 0.50 19.16 239 GLU B CA 1
ATOM 4405 C CA B GLU B 1 242 ? 25.530 15.013 63.419 0.50 19.64 239 GLU B CA 1
ATOM 4406 C C A GLU B 1 242 ? 25.121 14.111 64.536 0.50 19.23 239 GLU B C 1
ATOM 4407 C C B GLU B 1 242 ? 25.214 14.030 64.529 0.50 19.53 239 GLU B C 1
ATOM 4408 O O A GLU B 1 242 ? 24.355 13.146 64.343 0.50 19.05 239 GLU B O 1
ATOM 4409 O O B GLU B 1 242 ? 24.556 12.992 64.308 0.50 19.18 239 GLU B O 1
ATOM 4420 N N . GLY B 1 243 ? 25.690 14.347 65.725 1.00 19.77 240 GLY B N 1
ATOM 4421 C CA . GLY B 1 243 ? 25.458 13.474 66.908 1.00 18.96 240 GLY B CA 1
ATOM 4422 C C . GLY B 1 243 ? 25.952 12.035 66.651 1.00 19.21 240 GLY B C 1
ATOM 4423 O O . GLY B 1 243 ? 25.274 11.048 66.993 1.00 18.08 240 GLY B O 1
ATOM 4424 N N . LEU B 1 244 ? 27.120 11.940 66.016 1.00 19.06 241 LEU B N 1
ATOM 4425 C CA . LEU B 1 244 ? 27.757 10.653 65.606 1.00 18.20 241 LEU B CA 1
ATOM 4426 C C . LEU B 1 244 ? 26.914 9.848 64.623 1.00 17.19 241 LEU B C 1
ATOM 4427 O O . LEU B 1 244 ? 27.064 8.623 64.498 1.00 16.61 241 LEU B O 1
ATOM 4432 N N . ASN B 1 245 ? 26.030 10.534 63.909 1.00 16.80 242 ASN B N 1
ATOM 4433 C CA . ASN B 1 245 ? 25.191 9.869 62.922 1.00 16.40 242 ASN B CA 1
ATOM 4434 C C . ASN B 1 245 ? 25.050 10.795 61.732 1.00 15.63 242 ASN B C 1
ATOM 4435 O O . ASN B 1 245 ? 25.743 11.823 61.650 1.00 17.12 242 ASN B O 1
ATOM 4440 N N . GLY B 1 246 ? 24.151 10.457 60.813 1.00 14.78 243 GLY B N 1
ATOM 4441 C CA . GLY B 1 246 ? 23.940 11.300 59.629 1.00 15.19 243 GLY B CA 1
ATOM 4442 C C . GLY B 1 246 ? 25.002 11.107 58.535 1.00 13.82 243 GLY B C 1
ATOM 4443 O O . GLY B 1 246 ? 25.037 11.840 57.570 1.00 13.10 243 GLY B O 1
ATOM 4444 N N . GLY B 1 247 ? 25.842 10.099 58.708 1.00 13.73 244 GLY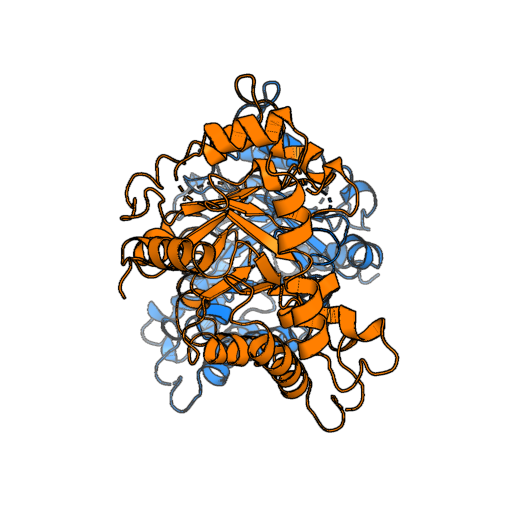 B N 1
ATOM 4445 C CA . GLY B 1 247 ? 26.914 9.818 57.759 1.00 13.64 244 GLY B CA 1
ATOM 4446 C C . GLY B 1 247 ? 27.540 8.484 58.118 1.00 13.90 244 GLY B C 1
ATOM 4447 O O . GLY B 1 247 ? 27.454 8.017 59.275 1.00 13.89 244 GLY B O 1
ATOM 4448 N N . VAL B 1 248 ? 28.172 7.889 57.119 1.00 13.37 245 VAL B N 1
ATOM 4449 C CA . VAL B 1 248 ? 29.102 6.789 57.328 1.00 13.58 245 VAL B CA 1
ATOM 4450 C C . VAL B 1 248 ? 30.443 7.135 56.683 1.00 13.69 245 VAL B C 1
ATOM 4451 O O . VAL B 1 248 ? 30.497 7.776 55.620 1.00 13.84 245 VAL B O 1
ATOM 4455 N N . VAL B 1 249 ? 31.509 6.687 57.324 1.00 13.80 246 VAL B N 1
ATOM 4456 C CA . VAL B 1 249 ? 32.866 6.909 56.852 1.00 13.90 246 VAL B CA 1
ATOM 4457 C C . VAL B 1 249 ? 33.495 5.605 56.360 1.00 13.06 246 VAL B C 1
ATOM 4458 O O . VAL B 1 249 ? 33.662 4.675 57.146 1.00 13.65 246 VAL B O 1
ATOM 4462 N N . ASN B 1 250 ? 33.850 5.550 55.071 1.00 12.15 247 ASN B N 1
ATOM 4463 C CA . ASN B 1 250 ? 34.387 4.343 54.455 1.00 12.62 247 ASN B CA 1
ATOM 4464 C C . ASN B 1 250 ? 35.852 4.145 54.804 1.00 13.40 247 ASN B C 1
ATOM 4465 O O . ASN B 1 250 ? 36.644 5.107 54.804 1.00 14.30 247 ASN B O 1
ATOM 4470 N N . SER B 1 251 ? 36.231 2.913 55.076 1.00 13.41 248 SER B N 1
ATOM 4471 C CA . SER B 1 251 ? 37.649 2.603 55.147 1.00 14.07 248 SER B CA 1
ATOM 4472 C C . SER B 1 251 ? 37.790 1.276 54.408 1.00 14.19 248 SER B C 1
ATOM 4473 O O . SER B 1 251 ? 37.102 0.313 54.743 1.00 12.44 248 SER B O 1
ATOM 4476 N N . SER B 1 252 ? 38.630 1.252 53.371 1.00 15.09 249 SER B N 1
ATOM 4477 C CA . SER B 1 252 ? 38.833 0.036 52.572 1.00 15.68 249 SER B CA 1
ATOM 4478 C C . SER B 1 252 ? 40.158 -0.679 52.864 1.00 16.15 249 SER B C 1
ATOM 4479 O O . SER B 1 252 ? 40.188 -1.616 53.641 1.00 15.87 249 SER B O 1
ATOM 4482 N N . ARG B 1 253 ? 41.250 -0.236 52.240 1.00 15.84 250 ARG B N 1
ATOM 4483 C CA . ARG B 1 253 ? 42.527 -0.979 52.336 1.00 16.78 250 ARG B CA 1
ATOM 4484 C C . ARG B 1 253 ? 43.107 -1.166 53.721 1.00 15.26 250 ARG B C 1
ATOM 4485 O O . ARG B 1 253 ? 43.667 -2.219 54.007 1.00 14.86 250 ARG B O 1
ATOM 4493 N N . ALA B 1 254 ? 42.974 -0.166 54.584 1.00 14.86 251 ALA B N 1
ATOM 4494 C CA . ALA B 1 254 ? 43.502 -0.298 55.940 1.00 15.50 251 ALA B CA 1
ATOM 4495 C C . ALA B 1 254 ? 42.891 -1.494 56.676 1.00 15.66 251 ALA B C 1
ATOM 4496 O O . ALA B 1 254 ? 43.572 -2.158 57.443 1.00 16.75 251 ALA B O 1
ATOM 4498 N N . ILE B 1 255 ? 41.609 -1.736 56.451 1.00 14.97 252 ILE B N 1
ATOM 4499 C CA . ILE B 1 255 ? 40.887 -2.826 57.084 1.00 15.80 252 ILE B CA 1
ATOM 4500 C C . ILE B 1 255 ? 41.247 -4.156 56.384 1.00 15.08 252 ILE B C 1
ATOM 4501 O O . ILE B 1 255 ? 41.548 -5.146 57.052 1.00 15.62 252 ILE B O 1
ATOM 4506 N N . LEU B 1 256 ? 41.207 -4.150 55.058 1.00 15.17 253 LEU B N 1
ATOM 4507 C CA . LEU B 1 256 ? 41.418 -5.350 54.237 1.00 15.51 253 LEU B CA 1
ATOM 4508 C C . LEU B 1 256 ? 42.834 -5.910 54.362 1.00 15.58 253 LEU B C 1
ATOM 4509 O O . LEU B 1 256 ? 43.045 -7.119 54.227 1.00 15.93 253 LEU B O 1
ATOM 4514 N N . LYS B 1 257 ? 43.798 -5.019 54.577 1.00 15.70 254 LYS B N 1
ATOM 4515 C CA . LYS B 1 257 ? 45.216 -5.399 54.566 1.00 15.85 254 LYS B CA 1
ATOM 4516 C C . LYS B 1 257 ? 45.836 -5.374 55.962 1.00 15.75 254 LYS B C 1
ATOM 4517 O O . LYS B 1 257 ? 47.055 -5.679 56.118 1.00 16.60 254 LYS B O 1
ATOM 4523 N N . ASN B 1 258 ? 45.028 -5.087 56.992 1.00 14.35 255 ASN B N 1
ATOM 4524 C CA . ASN B 1 258 ? 45.612 -4.996 58.345 1.00 14.58 255 ASN B CA 1
ATOM 4525 C C . ASN B 1 258 ? 46.338 -6.295 58.776 1.00 15.53 255 ASN B C 1
ATOM 4526 O O . ASN B 1 258 ? 47.360 -6.245 59.459 1.00 16.64 255 ASN B O 1
ATOM 4531 N N . TRP B 1 259 ? 45.812 -7.444 58.374 1.00 16.00 256 TRP B N 1
ATOM 4532 C CA . TRP B 1 259 ? 46.484 -8.722 58.686 1.00 17.54 256 TRP B CA 1
ATOM 4533 C C . TRP B 1 259 ? 47.947 -8.743 58.268 1.00 18.26 256 TRP B C 1
ATOM 4534 O O . TRP B 1 259 ? 48.756 -9.449 58.882 1.00 19.41 256 TRP B O 1
ATOM 4545 N N . GLN B 1 260 ? 48.285 -8.001 57.218 1.00 19.51 257 GLN B N 1
ATOM 4546 C CA . GLN B 1 260 ? 49.643 -7.982 56.698 1.00 20.73 257 GLN B CA 1
ATOM 4547 C C . GLN B 1 260 ? 50.673 -7.418 57.674 1.00 22.82 257 GLN B C 1
ATOM 4548 O O . GLN B 1 260 ? 51.861 -7.623 57.477 1.00 24.40 257 GLN B O 1
ATOM 4554 N N . ASN B 1 261 ? 50.222 -6.733 58.721 1.00 23.21 258 ASN B N 1
ATOM 4555 C CA . ASN B 1 261 ? 51.130 -6.068 59.665 1.00 24.17 258 ASN B CA 1
ATOM 4556 C C . ASN B 1 261 ? 51.490 -6.901 60.905 1.00 25.42 258 ASN B C 1
ATOM 4557 O O . ASN B 1 261 ? 52.205 -6.427 61.786 1.00 26.21 258 ASN B O 1
ATOM 4562 N N . TYR B 1 262 ? 50.985 -8.127 60.978 1.00 26.35 259 TYR B N 1
ATOM 4563 C CA . TYR B 1 262 ? 51.174 -8.974 62.164 1.00 27.27 259 TYR B CA 1
ATOM 4564 C C . TYR B 1 262 ? 51.734 -10.320 61.764 1.00 28.22 259 TYR B C 1
ATOM 4565 O O . TYR B 1 262 ? 51.352 -10.865 60.731 1.00 27.73 259 TYR B O 1
ATOM 4574 N N . GLU B 1 263 ? 52.633 -10.867 62.585 1.00 29.96 260 GLU B N 1
ATOM 4575 C CA . GLU B 1 263 ? 53.266 -12.156 62.275 1.00 31.94 260 GLU B CA 1
ATOM 4576 C C . GLU B 1 263 ? 52.224 -13.265 62.123 1.00 30.99 260 GLU B C 1
ATOM 4577 O O . GLU B 1 263 ? 52.362 -14.162 61.281 1.00 31.21 260 GLU B O 1
ATOM 4583 N N . ASP B 1 264 ? 51.163 -13.194 62.918 1.00 30.53 261 ASP B N 1
ATOM 4584 C CA . ASP B 1 264 ? 50.111 -14.212 62.840 1.00 29.93 261 ASP B CA 1
ATOM 4585 C C . ASP B 1 264 ? 48.918 -13.788 61.971 1.00 28.94 261 ASP B C 1
ATOM 4586 O O . ASP B 1 264 ? 47.844 -14.410 62.028 1.00 29.09 261 ASP B O 1
ATOM 4591 N N . GLY B 1 265 ? 49.117 -12.758 61.148 1.00 27.96 262 GLY B N 1
ATOM 4592 C CA . GLY B 1 265 ? 48.023 -12.216 60.301 1.00 27.13 262 GLY B CA 1
ATOM 4593 C C . GLY B 1 265 ? 47.325 -13.191 59.367 1.00 26.79 262 GLY B C 1
ATOM 4594 O O . GLY B 1 265 ? 46.118 -13.068 59.111 1.00 25.62 262 GLY B O 1
ATOM 4595 N N . SER B 1 266 ? 48.078 -14.157 58.842 1.00 27.49 263 SER B N 1
ATOM 4596 C CA . SER B 1 266 ? 47.577 -15.014 57.767 1.00 28.39 263 SER B CA 1
ATOM 4597 C C . SER B 1 266 ? 46.352 -15.831 58.154 1.00 28.78 263 SER B C 1
ATOM 4598 O O . SER B 1 266 ? 45.486 -16.086 57.311 1.00 30.19 263 SER B O 1
ATOM 4601 N N . GLU B 1 267 ? 46.246 -16.197 59.426 1.00 28.52 264 GLU B N 1
ATOM 4602 C CA . GLU B 1 267 ? 45.124 -17.020 59.888 1.00 29.22 264 GLU B CA 1
ATOM 4603 C C . GLU B 1 267 ? 44.124 -16.186 60.682 1.00 27.15 264 GLU B C 1
ATOM 4604 O O . GLU B 1 267 ? 43.182 -16.735 61.286 1.00 26.12 264 GLU B O 1
ATOM 4610 N N . LYS B 1 268 ? 44.326 -14.858 60.673 1.00 24.42 265 LYS B N 1
ATOM 4611 C CA . LYS B 1 268 ? 43.526 -13.960 61.469 1.00 23.00 265 LYS B CA 1
ATOM 4612 C C . LYS B 1 268 ? 43.079 -12.743 60.656 1.00 21.38 265 LYS B C 1
ATOM 4613 O O . LYS B 1 268 ? 43.091 -11.633 61.175 1.00 20.54 265 LYS B O 1
ATOM 4619 N N . VAL B 1 269 ? 42.710 -12.939 59.388 1.00 19.61 266 VAL B N 1
ATOM 4620 C CA . VAL B 1 269 ? 42.325 -11.803 58.527 1.00 18.53 266 VAL B CA 1
ATOM 4621 C C . VAL B 1 269 ? 41.134 -11.034 59.136 1.00 17.92 266 VAL B C 1
ATOM 4622 O O . VAL B 1 269 ? 41.165 -9.794 59.268 1.00 17.70 266 VAL B O 1
ATOM 4626 N N . GLY B 1 270 ? 40.100 -11.760 59.524 1.00 17.64 267 GLY B N 1
ATOM 4627 C CA . GLY B 1 270 ? 38.900 -11.110 60.069 1.00 18.90 267 GLY B CA 1
ATOM 4628 C C . GLY B 1 270 ? 39.177 -10.407 61.385 1.00 18.91 267 GLY B C 1
ATOM 4629 O O . GLY B 1 270 ? 38.653 -9.302 61.654 1.00 18.20 267 GLY B O 1
ATOM 4630 N N . TYR B 1 271 ? 40.004 -11.052 62.206 1.00 19.34 268 TYR B N 1
ATOM 4631 C CA . TYR B 1 271 ? 40.355 -10.534 63.532 1.00 19.69 268 TYR B CA 1
ATOM 4632 C C . TYR B 1 271 ? 41.032 -9.159 63.402 1.00 17.83 268 TYR B C 1
ATOM 4633 O O . TYR B 1 271 ? 40.700 -8.231 64.127 1.00 17.65 268 TYR B O 1
ATOM 4642 N N . TYR B 1 272 ? 41.976 -9.054 62.460 1.00 17.31 269 TYR B N 1
ATOM 4643 C CA . TYR B 1 272 ? 42.706 -7.801 62.266 1.00 16.97 269 TYR B CA 1
ATOM 4644 C C . TYR B 1 272 ? 41.878 -6.757 61.507 1.00 15.03 269 TYR B C 1
ATOM 4645 O O . TYR B 1 272 ? 42.090 -5.552 61.683 1.00 14.72 269 TYR B O 1
ATOM 4654 N N . ALA B 1 273 ? 40.928 -7.219 60.704 1.00 14.56 270 ALA B N 1
ATOM 4655 C CA . ALA B 1 273 ? 39.971 -6.294 60.033 1.00 14.26 270 ALA B CA 1
ATOM 4656 C C . ALA B 1 273 ? 39.113 -5.676 61.143 1.00 14.24 270 ALA B C 1
ATOM 4657 O O . ALA B 1 273 ? 38.858 -4.455 61.168 1.00 13.46 270 ALA B O 1
ATOM 4659 N N . ARG B 1 274 ? 38.658 -6.537 62.044 1.00 12.91 271 ARG B N 1
ATOM 4660 C CA . ARG B 1 274 ? 37.864 -6.062 63.200 1.00 14.09 271 ARG B CA 1
ATOM 4661 C C . ARG B 1 274 ? 38.629 -5.059 64.049 1.00 14.12 271 ARG B C 1
ATOM 4662 O O . ARG B 1 274 ? 38.084 -4.006 64.410 1.00 14.38 271 ARG B O 1
ATOM 4670 N N . LYS B 1 275 ? 39.896 -5.361 64.340 1.00 15.02 272 LYS B N 1
ATOM 4671 C CA . LYS B 1 275 ? 40.737 -4.464 65.115 1.00 16.31 272 LYS B CA 1
ATOM 4672 C C . LYS B 1 275 ? 40.770 -3.067 64.476 1.00 15.41 272 LYS B C 1
ATOM 4673 O O . LYS B 1 275 ? 40.607 -2.040 65.154 1.00 14.83 272 LYS B O 1
ATOM 4679 N N . LYS B 1 276 ? 40.987 -3.039 63.165 1.00 15.72 273 LYS B N 1
ATOM 4680 C CA . LYS B 1 276 ? 41.087 -1.782 62.440 1.00 15.93 273 LYS B CA 1
ATOM 4681 C C . LYS B 1 276 ? 39.758 -1.040 62.343 1.00 15.39 273 LYS B C 1
ATOM 4682 O O . LYS B 1 276 ? 39.725 0.209 62.396 1.00 16.33 273 LYS B O 1
ATOM 4688 N N . ALA B 1 277 ? 38.676 -1.774 62.124 1.00 13.74 274 ALA B N 1
ATOM 4689 C CA . ALA B 1 277 ? 37.328 -1.137 62.082 1.00 14.07 274 ALA B CA 1
ATOM 4690 C C . ALA B 1 277 ? 37.038 -0.385 63.391 1.00 13.20 274 ALA B C 1
ATOM 4691 O O . ALA B 1 277 ? 36.520 0.736 63.379 1.00 13.74 274 ALA B O 1
ATOM 4693 N N . ILE B 1 278 ? 37.402 -0.999 64.501 1.00 13.58 275 ILE B N 1
ATOM 4694 C CA . ILE B 1 278 ? 37.194 -0.421 65.848 1.00 13.54 275 ILE B CA 1
ATOM 4695 C C . ILE B 1 278 ? 38.094 0.824 66.007 1.00 14.58 275 ILE B C 1
ATOM 4696 O O . ILE B 1 278 ? 37.633 1.902 66.420 1.00 14.02 275 ILE B O 1
ATOM 4701 N N A GLU B 1 279 ? 39.361 0.680 65.638 0.50 14.52 276 GLU B N 1
ATOM 4702 N N B GLU B 1 279 ? 39.368 0.680 65.640 0.50 15.13 276 GLU B N 1
ATOM 4703 C CA A GLU B 1 279 ? 40.299 1.795 65.685 0.50 15.14 276 GLU B CA 1
ATOM 4704 C CA B GLU B 1 279 ? 40.306 1.806 65.675 0.50 16.35 276 GLU B CA 1
ATOM 4705 C C A GLU B 1 279 ? 39.855 2.982 64.811 0.50 15.25 276 GLU B C 1
ATOM 4706 C C B GLU B 1 279 ? 39.829 2.989 64.824 0.50 15.89 276 GLU B C 1
ATOM 4707 O O A GLU B 1 279 ? 40.109 4.140 65.149 0.50 15.80 276 GLU B O 1
ATOM 4708 O O B GLU B 1 279 ? 40.056 4.149 65.174 0.50 16.36 276 GLU B O 1
ATOM 4719 N N . THR B 1 280 ? 39.191 2.693 63.695 1.00 15.54 277 THR B N 1
ATOM 4720 C CA . THR B 1 280 ? 38.700 3.736 62.801 1.00 15.22 277 THR B CA 1
ATOM 4721 C C . THR B 1 280 ? 37.615 4.593 63.498 1.00 14.71 277 THR B C 1
ATOM 4722 O O . THR B 1 280 ? 37.682 5.826 63.490 1.00 13.98 277 THR B O 1
ATOM 4726 N N . TYR B 1 281 ? 36.632 3.934 64.091 1.00 13.29 278 TYR B N 1
ATOM 4727 C CA . TYR B 1 281 ? 35.611 4.621 64.876 1.00 14.66 278 TYR B CA 1
ATOM 4728 C C . TYR B 1 281 ? 36.279 5.468 65.974 1.00 14.72 278 TYR B C 1
ATOM 4729 O O . TYR B 1 281 ? 35.944 6.657 66.149 1.00 14.67 278 TYR B O 1
ATOM 4738 N N . GLU B 1 282 ? 37.216 4.868 66.706 1.00 14.12 279 GLU B N 1
ATOM 4739 C CA . GLU B 1 282 ? 37.911 5.595 67.797 1.00 15.71 279 GLU B CA 1
ATOM 4740 C C . GLU B 1 282 ? 38.654 6.873 67.345 1.00 16.56 279 GLU B C 1
ATOM 4741 O O . GLU B 1 282 ? 38.589 7.897 68.036 1.00 18.36 279 GLU B O 1
ATOM 4747 N N . GLU B 1 283 ? 39.327 6.807 66.192 1.00 16.46 280 GLU B N 1
ATOM 4748 C CA . GLU B 1 283 ? 40.100 7.942 65.645 1.00 17.82 280 GLU B CA 1
ATOM 4749 C C . GLU B 1 283 ? 39.214 9.129 65.358 1.00 17.11 280 GLU B C 1
ATOM 4750 O O . GLU B 1 283 ? 39.608 10.269 65.581 1.00 17.74 280 GLU B O 1
ATOM 4756 N N . ILE B 1 284 ? 38.039 8.851 64.818 1.00 15.83 281 ILE B N 1
ATOM 4757 C CA . ILE B 1 284 ? 37.082 9.893 64.504 1.00 15.98 281 ILE B CA 1
ATOM 4758 C C . ILE B 1 284 ? 36.403 10.433 65.750 1.00 15.50 281 ILE B C 1
ATOM 4759 O O . ILE B 1 284 ? 36.319 11.652 65.936 1.00 14.04 281 ILE B O 1
ATOM 4764 N N . LYS B 1 285 ? 35.904 9.528 66.583 1.00 14.48 282 LYS B N 1
ATOM 4765 C CA . LYS B 1 285 ? 35.182 9.898 67.803 1.00 16.55 282 LYS B CA 1
ATOM 4766 C C . LYS B 1 285 ? 36.084 10.641 68.818 1.00 16.41 282 LYS B C 1
ATOM 4767 O O . LYS B 1 285 ? 35.590 11.464 69.592 1.00 16.55 282 LYS B O 1
ATOM 4773 N N . ALA B 1 286 ? 37.394 10.395 68.779 1.00 15.77 283 ALA B N 1
ATOM 4774 C CA . ALA B 1 286 ? 38.354 11.140 69.644 1.00 17.37 283 ALA B CA 1
ATOM 4775 C C . ALA B 1 286 ? 38.252 12.663 69.489 1.00 17.77 283 ALA B C 1
ATOM 4776 O O . ALA B 1 286 ? 38.610 13.417 70.407 1.00 18.09 283 ALA B O 1
ATOM 4778 N N . ASN B 1 287 ? 37.736 13.120 68.359 1.00 17.55 284 ASN B N 1
ATOM 4779 C CA . ASN B 1 287 ? 37.537 14.566 68.120 1.00 19.25 284 ASN B CA 1
ATOM 4780 C C . ASN B 1 287 ? 36.342 15.236 68.822 1.00 20.73 284 ASN B C 1
ATOM 4781 O O . ASN B 1 287 ? 36.253 16.472 68.875 1.00 20.01 284 ASN B O 1
ATOM 4786 N N . GLU B 1 288 ? 35.414 14.431 69.317 1.00 21.99 285 GLU B N 1
ATOM 4787 C CA . GLU B 1 288 ? 34.259 14.930 70.056 1.00 24.50 285 GLU B CA 1
ATOM 4788 C C . GLU B 1 288 ? 34.731 15.611 71.362 1.00 26.44 285 GLU B C 1
ATOM 4789 O O . GLU B 1 288 ? 35.513 15.031 72.120 1.00 25.42 285 GLU B O 1
ATOM 4795 N N . VAL B 1 289 ? 34.268 16.836 71.613 1.00 28.93 286 VAL B N 1
ATOM 4796 C CA . VAL B 1 289 ? 34.623 17.526 72.870 1.00 31.13 286 VAL B CA 1
ATOM 4797 C C . VAL B 1 289 ? 33.647 17.241 74.020 1.00 31.69 286 VAL B C 1
ATOM 4798 O O . VAL B 1 289 ? 32.424 17.318 73.837 1.00 32.13 286 VAL B O 1
#

Organism: Anaerococcus prevotii (strain ATCC 9321 / DSM 20548 / JCM 6508 / NCTC 11806 / PC1) (NCBI:txid525919)